Protein AF-A0A930UM99-F1 (afdb_monomer)

Radius of gyration: 32.77 Å; Cα contacts (8 Å, |Δi|>4): 620; chains: 1; bounding box: 92×97×89 Å

pLDDT: mean 74.74, std 27.07, range [24.12, 98.81]

Foldseek 3Di:
DFPPLLFFAEAADALLQQLVQAAFQQAQEEEEDDQALPQDKFAFDPPFLRHVFTDGSHADLVLADPVLLVVLCVVFVQLSVLLVVQCVVPNSSSSSVSSSVLSNVLSVLGHHHQLGKYKYWHAPVCVVSVVSSCCRRQNPLFWDDWAWEFEDDADQDPPDGGDGTTIITMGTRDNPHHPFFPFDWDADPDPVQHPHIDGDDSYHYDYADDPPDPLCRRGGPDGDLVVLLNVDVGRHAQAGEYEYQDCRLPSNVLSCVVRNYRYYYYHNDPSNQVNVQVSVVVVDVPDPGHHYHHDHGHYCVVVVVVVVVVPDDDDDDPPPPPDDDDDDDDDDDDDDPDDDDDDDDPDDDDPPPPPDDDDDDDDDDDDDDDDDDDDDDDDDDDDDDDDDDDDDDDDDDDDDDDDDDDDDDDDDDDDDDDDDDDDDD

Solvent-accessible surface area (backbone atoms only — not comparable to full-atom values): 26195 Å² total; per-residue (Å²): 121,51,70,68,73,87,41,53,36,35,38,41,42,59,46,55,68,34,48,68,12,51,44,80,39,71,28,37,25,39,46,38,58,62,78,62,71,74,67,41,79,47,55,20,37,82,96,35,88,22,44,84,42,67,49,76,21,61,56,43,66,88,60,44,57,67,62,62,40,47,62,38,31,81,75,37,57,60,37,40,52,52,30,51,53,43,15,77,77,63,39,48,36,44,26,14,52,42,41,60,46,49,55,40,51,50,46,50,61,48,26,34,17,84,19,15,31,38,36,42,50,31,48,92,88,44,36,72,60,54,49,54,36,46,36,55,74,56,35,75,56,10,60,75,46,75,26,39,43,31,29,85,60,76,65,82,56,94,88,51,85,53,67,39,60,45,41,33,45,32,34,12,42,41,78,83,38,53,76,45,71,48,77,52,73,37,79,39,88,48,78,95,40,59,93,37,74,35,72,59,67,52,68,37,87,53,74,61,69,59,95,84,44,91,84,66,48,36,45,73,81,62,68,42,51,77,59,36,37,51,54,45,56,22,32,46,56,73,64,36,36,37,38,22,62,42,30,67,66,26,43,59,51,54,27,29,49,78,58,50,22,24,30,41,36,19,27,74,55,71,63,31,60,58,40,37,44,60,52,44,50,73,77,32,93,86,59,90,73,67,50,78,41,68,75,52,43,49,54,62,33,62,60,53,51,50,64,60,64,65,77,59,86,94,80,85,88,88,83,74,92,81,82,77,86,79,90,79,73,94,71,95,75,78,81,75,80,79,76,82,81,76,92,78,89,90,83,75,88,79,79,77,80,84,82,72,85,77,82,78,79,83,79,78,83,75,75,84,80,78,85,78,80,79,83,84,80,82,75,85,84,87,83,91,81,87,90,82,90,89,83,90,88,82,88,86,87,88,84,84,86,86,89,79,89,81,89,88,87,88,87,82,83,84,85,83,88,85,92,85,84,88,82,90,131

Nearest PDB structures (foldseek):
  1nw6-assembly1_A  TM=7.304E-01  e=1.748E-17  Cereibacter sphaeroides
  1nw8-assembly1_A  TM=7.273E-01  e=2.841E-17  Cereibacter sphaeroides
  1eg2-assembly1_A  TM=7.215E-01  e=6.253E-17  Cereibacter sphaeroides
  8urk-assembly1_B  TM=7.702E-01  e=1.080E-16  Burkholderia cenocepacia
  6k0w-assembly2_C  TM=6.911E-01  e=6.690E-15  Helicobacter pylori 26695

Structure (mmCIF, N/CA/C/O backbone):
data_AF-A0A930UM99-F1
#
_entry.id   AF-A0A930UM99-F1
#
loop_
_atom_site.group_PDB
_atom_site.id
_atom_site.type_symbol
_atom_site.label_atom_id
_atom_site.label_alt_id
_atom_site.label_comp_id
_atom_site.label_asym_id
_atom_site.label_entity_id
_atom_site.label_seq_id
_atom_site.pdbx_PDB_ins_code
_atom_site.Cartn_x
_atom_site.Cartn_y
_atom_site.Cartn_z
_atom_site.occupancy
_atom_site.B_iso_or_equiv
_atom_site.auth_seq_id
_atom_site.auth_comp_id
_atom_site.auth_asym_id
_atom_site.auth_atom_id
_atom_site.pdbx_PDB_model_num
ATOM 1 N N . MET A 1 1 ? 0.232 -27.730 5.441 1.00 36.41 1 MET A N 1
ATOM 2 C CA . MET A 1 1 ? -1.090 -27.259 5.911 1.00 36.41 1 MET A CA 1
ATOM 3 C C . MET A 1 1 ? -1.410 -25.965 5.188 1.00 36.41 1 MET A C 1
ATOM 5 O O . MET A 1 1 ? -0.474 -25.256 4.837 1.00 36.41 1 MET A O 1
ATOM 9 N N . SER A 1 2 ? -2.687 -25.647 4.991 1.00 38.94 2 SER A N 1
ATOM 10 C CA . SER A 1 2 ? -3.133 -24.262 4.795 1.00 38.94 2 SER A CA 1
ATOM 11 C C . SER A 1 2 ? -2.628 -23.431 5.987 1.00 38.94 2 SER A C 1
ATOM 13 O O . SER A 1 2 ? -2.729 -23.920 7.116 1.00 38.94 2 SER A O 1
ATOM 15 N N . PRO A 1 3 ? -2.050 -22.234 5.800 1.00 43.88 3 PRO A N 1
ATOM 16 C CA . PRO A 1 3 ? -1.693 -21.390 6.932 1.00 43.88 3 PRO A CA 1
ATOM 17 C C . PRO A 1 3 ? -2.969 -20.920 7.628 1.00 43.88 3 PRO A C 1
ATOM 19 O O . PRO A 1 3 ? -3.912 -20.478 6.969 1.00 43.88 3 PRO A O 1
ATOM 22 N N . ASP A 1 4 ? -3.001 -20.999 8.957 1.00 50.47 4 ASP A N 1
ATOM 23 C CA . ASP A 1 4 ? -4.155 -20.533 9.717 1.00 50.47 4 ASP A CA 1
ATOM 24 C C . ASP A 1 4 ? -4.182 -18.998 9.786 1.00 50.47 4 ASP A C 1
ATOM 26 O O . ASP A 1 4 ? -3.646 -18.368 10.705 1.00 50.47 4 ASP A O 1
ATOM 30 N N . LEU A 1 5 ? -4.854 -18.407 8.796 1.00 58.47 5 LEU A N 1
ATOM 31 C CA . LEU A 1 5 ? -5.144 -16.978 8.703 1.00 58.47 5 LEU A CA 1
ATOM 32 C C . LEU A 1 5 ? -6.085 -16.474 9.817 1.00 58.47 5 LEU A C 1
ATOM 34 O O . LEU A 1 5 ? -6.425 -15.291 9.805 1.00 58.47 5 LEU A O 1
ATOM 38 N N . SER A 1 6 ? -6.521 -17.302 10.779 1.00 50.28 6 SER A N 1
ATOM 39 C CA . SER A 1 6 ? -7.115 -16.814 12.036 1.00 50.28 6 SER A CA 1
ATOM 40 C C . SER A 1 6 ? -6.098 -16.039 12.891 1.00 50.28 6 SER A C 1
ATOM 42 O O . SER A 1 6 ? -6.482 -15.184 13.693 1.00 50.28 6 SER A O 1
ATOM 44 N N . SER A 1 7 ? -4.804 -16.320 12.696 1.00 63.78 7 SER A N 1
ATOM 45 C CA . SER A 1 7 ? -3.696 -15.875 13.540 1.00 63.78 7 SER A CA 1
ATOM 46 C C . SER A 1 7 ? -2.835 -14.767 12.915 1.00 63.78 7 SER A C 1
ATOM 48 O O . SER A 1 7 ? -2.872 -14.505 11.714 1.00 63.78 7 SER A O 1
ATOM 50 N N . ALA A 1 8 ? -2.047 -14.103 13.762 1.00 85.44 8 ALA A N 1
ATOM 51 C CA . ALA A 1 8 ? -1.089 -13.072 13.374 1.00 85.44 8 ALA A CA 1
ATOM 52 C C . ALA A 1 8 ? 0.142 -13.685 12.681 1.00 85.44 8 ALA A C 1
ATOM 54 O O . ALA A 1 8 ? 0.947 -14.360 13.334 1.00 85.44 8 ALA A O 1
ATOM 55 N N . ALA A 1 9 ? 0.304 -13.425 11.382 1.00 91.75 9 ALA A N 1
ATOM 56 C CA . ALA A 1 9 ? 1.316 -14.073 10.548 1.00 91.75 9 ALA A CA 1
ATOM 57 C C . ALA A 1 9 ? 2.213 -13.084 9.782 1.00 91.75 9 ALA A C 1
ATOM 59 O O . ALA A 1 9 ? 1.769 -12.031 9.319 1.00 91.75 9 ALA A O 1
ATOM 60 N N . ILE A 1 10 ? 3.483 -13.458 9.612 1.00 93.88 10 ILE A N 1
ATOM 61 C CA . ILE A 1 10 ? 4.462 -12.785 8.751 1.00 93.88 10 ILE A CA 1
ATOM 62 C C . ILE A 1 10 ? 5.113 -13.814 7.836 1.00 93.88 10 ILE A C 1
ATOM 64 O O . ILE A 1 10 ? 5.649 -14.809 8.318 1.00 93.88 10 ILE A O 1
ATOM 68 N N . TRP A 1 11 ? 5.147 -13.526 6.537 1.00 94.75 11 TRP A N 1
ATOM 69 C CA . TRP A 1 11 ? 5.988 -14.245 5.586 1.00 94.75 11 TRP A CA 1
ATOM 70 C C . TRP A 1 11 ? 7.266 -13.468 5.277 1.00 94.75 11 TRP A C 1
ATOM 72 O O . TRP A 1 11 ? 7.222 -12.263 5.019 1.00 94.75 11 TRP A O 1
ATOM 82 N N . ILE A 1 12 ? 8.391 -14.181 5.245 1.00 94.56 12 ILE A N 1
ATOM 83 C CA . ILE A 1 12 ? 9.689 -13.666 4.808 1.00 94.56 12 ILE A CA 1
ATOM 84 C C . ILE A 1 12 ? 9.974 -14.184 3.395 1.00 94.56 12 ILE A C 1
ATOM 86 O O . ILE A 1 12 ? 10.257 -15.366 3.213 1.00 94.56 12 ILE A O 1
ATOM 90 N N . GLY A 1 13 ? 9.893 -13.312 2.388 1.00 93.81 13 GLY A N 1
ATOM 91 C CA . GLY A 1 13 ? 10.100 -13.680 0.984 1.00 93.81 13 GLY A CA 1
ATOM 92 C C . GLY A 1 13 ? 9.592 -12.635 -0.013 1.00 93.81 13 GLY A C 1
ATOM 93 O O . GLY A 1 13 ? 9.357 -11.480 0.337 1.00 93.81 13 GLY A O 1
ATOM 94 N N . ASP A 1 14 ? 9.428 -13.026 -1.282 1.00 93.00 14 ASP A N 1
ATOM 95 C CA . ASP A 1 14 ? 8.828 -12.147 -2.292 1.00 93.00 14 ASP A CA 1
ATOM 96 C C . ASP A 1 14 ? 7.296 -12.174 -2.242 1.00 93.00 14 ASP A C 1
ATOM 98 O O . ASP A 1 14 ? 6.667 -13.230 -2.364 1.00 93.00 14 ASP A O 1
ATOM 102 N N . CYS A 1 15 ? 6.688 -10.993 -2.123 1.00 95.12 15 CYS A N 1
ATOM 103 C CA . CYS A 1 15 ? 5.249 -10.865 -1.943 1.00 95.12 15 CYS A CA 1
ATOM 104 C C . CYS A 1 15 ? 4.418 -11.371 -3.128 1.00 95.12 15 CYS A C 1
ATOM 106 O O . CYS A 1 15 ? 3.312 -11.843 -2.888 1.00 95.12 15 CYS A O 1
ATOM 108 N N . LEU A 1 16 ? 4.922 -11.380 -4.371 1.00 94.69 16 LEU A N 1
ATOM 109 C CA . LEU A 1 16 ? 4.174 -11.971 -5.486 1.00 94.69 16 LEU A CA 1
ATOM 110 C C . LEU A 1 16 ? 4.037 -13.484 -5.307 1.00 94.69 16 LEU A C 1
ATOM 112 O O . LEU A 1 16 ? 2.936 -14.024 -5.390 1.00 94.69 16 LEU A O 1
ATOM 116 N N . ARG A 1 17 ? 5.156 -14.160 -5.029 1.00 93.75 17 ARG A N 1
ATOM 117 C CA . ARG A 1 17 ? 5.213 -15.624 -4.903 1.00 93.75 17 ARG A CA 1
ATOM 118 C C . ARG A 1 17 ? 4.456 -16.117 -3.668 1.00 93.75 17 ARG A C 1
ATOM 120 O O . ARG A 1 17 ? 3.845 -17.178 -3.713 1.00 93.75 17 ARG A O 1
ATOM 127 N N . ILE A 1 18 ? 4.421 -15.313 -2.606 1.00 95.31 18 ILE A N 1
ATOM 128 C CA . ILE A 1 18 ? 3.603 -15.572 -1.416 1.00 95.31 18 ILE A CA 1
ATOM 129 C C . ILE A 1 18 ? 2.109 -15.329 -1.701 1.00 95.31 18 ILE A C 1
ATOM 131 O O . ILE A 1 18 ? 1.298 -16.210 -1.427 1.00 95.31 18 ILE A O 1
ATOM 135 N N . MET A 1 19 ? 1.719 -14.201 -2.314 1.00 95.81 19 MET A N 1
ATOM 136 C CA . MET A 1 19 ? 0.309 -13.917 -2.648 1.00 95.81 19 MET A CA 1
ATOM 137 C C . MET A 1 19 ? -0.290 -14.912 -3.654 1.00 95.81 19 MET A C 1
ATOM 139 O O . MET A 1 19 ? -1.477 -15.220 -3.565 1.00 95.81 19 MET A O 1
ATOM 143 N N . GLN A 1 20 ? 0.511 -15.474 -4.566 1.00 93.75 20 GLN A N 1
ATOM 144 C CA . GLN A 1 20 ? 0.092 -16.556 -5.474 1.00 93.75 20 GLN A CA 1
ATOM 145 C C . GLN A 1 20 ? -0.426 -17.807 -4.736 1.00 93.75 20 GLN A C 1
ATOM 147 O O . GLN A 1 20 ? -1.232 -18.550 -5.296 1.00 93.75 20 GLN A O 1
ATOM 152 N N . GLY A 1 21 ? -0.012 -18.013 -3.481 1.00 93.06 21 GLY A N 1
ATOM 153 C CA . GLY A 1 21 ? -0.511 -19.081 -2.617 1.00 93.06 21 GLY A CA 1
ATOM 154 C C . GLY A 1 21 ? -1.843 -18.786 -1.916 1.00 93.06 21 GLY A C 1
ATOM 155 O O . GLY A 1 21 ? -2.546 -19.722 -1.548 1.00 93.06 21 GLY A O 1
ATOM 156 N N . PHE A 1 22 ? -2.210 -17.516 -1.715 1.00 93.12 22 PHE A N 1
ATOM 157 C CA . PHE A 1 22 ? -3.471 -17.146 -1.054 1.00 93.12 22 PHE A CA 1
ATOM 158 C C . PHE A 1 22 ? -4.683 -17.525 -1.916 1.00 93.12 22 PHE A C 1
ATOM 160 O O . PHE A 1 22 ? -4.611 -17.504 -3.148 1.00 93.12 22 PHE A O 1
ATOM 167 N N . ASP A 1 23 ? -5.810 -17.818 -1.270 1.00 93.81 23 ASP A N 1
ATOM 168 C CA . ASP A 1 23 ? -7.073 -18.133 -1.939 1.00 93.81 23 ASP A CA 1
ATOM 169 C C . ASP A 1 23 ? -7.758 -16.886 -2.530 1.00 93.81 23 ASP A C 1
ATOM 171 O O . ASP A 1 23 ? -7.451 -15.737 -2.199 1.00 93.81 23 ASP A O 1
ATOM 175 N N . ASP A 1 24 ? -8.677 -17.105 -3.468 1.00 95.19 24 ASP A N 1
ATOM 176 C CA . ASP A 1 24 ? -9.336 -16.023 -4.201 1.00 95.19 24 ASP A CA 1
ATOM 177 C C . ASP A 1 24 ? -10.390 -15.357 -3.309 1.00 95.19 24 ASP A C 1
ATOM 179 O O . ASP A 1 24 ? -11.283 -16.014 -2.781 1.00 95.19 24 ASP A O 1
ATOM 183 N N . GLY A 1 25 ? -10.298 -14.037 -3.141 1.00 96.00 25 GLY A N 1
ATOM 184 C CA . GLY A 1 25 ? -11.182 -13.301 -2.237 1.00 96.00 25 GLY A CA 1
ATOM 185 C C . GLY A 1 25 ? -10.959 -13.548 -0.738 1.00 96.00 25 GLY A C 1
ATOM 186 O O . GLY A 1 25 ? -11.853 -13.235 0.042 1.00 96.00 25 GLY A O 1
ATOM 187 N N . SER A 1 26 ? -9.806 -14.085 -0.318 1.00 95.31 26 SER A N 1
ATOM 188 C CA . SER A 1 26 ? -9.504 -14.386 1.090 1.00 95.31 26 SER A CA 1
ATOM 189 C C . SER A 1 26 ? -9.109 -13.180 1.963 1.00 95.31 26 SER A C 1
ATOM 191 O O . SER A 1 26 ? -8.813 -13.374 3.142 1.00 95.31 26 SER A O 1
ATOM 193 N N . VAL A 1 27 ? -9.013 -11.967 1.405 1.00 97.06 27 VAL A N 1
ATOM 194 C CA . VAL A 1 27 ? -8.532 -10.749 2.092 1.00 97.06 27 VAL A CA 1
ATOM 195 C C . VAL A 1 27 ? -9.597 -9.651 2.067 1.00 97.06 27 VAL A C 1
ATOM 197 O O . VAL A 1 27 ? -10.219 -9.408 1.033 1.00 97.06 27 VAL A O 1
ATOM 200 N N . ASP A 1 28 ? -9.781 -8.951 3.187 1.00 98.25 28 ASP A N 1
ATOM 201 C CA . ASP A 1 28 ? -10.789 -7.897 3.352 1.00 98.25 28 ASP A CA 1
ATOM 202 C C . ASP A 1 28 ? -10.259 -6.504 2.975 1.00 98.25 28 ASP A C 1
ATOM 204 O O . ASP A 1 28 ? -10.918 -5.745 2.256 1.00 98.25 28 ASP A O 1
ATOM 208 N N . LEU A 1 29 ? -9.043 -6.192 3.436 1.00 98.75 29 LEU A N 1
ATOM 209 C CA . LEU A 1 29 ? -8.370 -4.908 3.250 1.00 98.75 29 LEU A CA 1
ATOM 210 C C . LEU A 1 29 ? -6.892 -5.122 2.905 1.00 98.75 29 LEU A C 1
ATOM 212 O O . LEU A 1 29 ? -6.178 -5.831 3.610 1.00 98.75 29 LEU A O 1
ATOM 216 N N . ILE A 1 30 ? -6.411 -4.446 1.863 1.00 98.81 30 ILE A N 1
ATOM 217 C CA . ILE A 1 30 ? -4.987 -4.345 1.533 1.00 98.81 30 ILE A CA 1
ATOM 218 C C . ILE A 1 30 ? -4.546 -2.889 1.694 1.00 98.81 30 ILE A C 1
ATOM 220 O O . ILE A 1 30 ? -5.133 -1.982 1.101 1.00 98.81 30 ILE A O 1
ATOM 224 N N . TYR A 1 31 ? -3.476 -2.658 2.447 1.00 98.69 31 TYR A N 1
ATOM 225 C CA . TYR A 1 31 ? -2.701 -1.418 2.377 1.00 98.69 31 TYR A CA 1
ATOM 226 C C . TYR A 1 31 ? -1.293 -1.766 1.903 1.00 98.69 31 TYR A C 1
ATOM 228 O O . TYR A 1 31 ? -0.746 -2.780 2.323 1.00 98.69 31 TYR A O 1
ATOM 236 N N . LEU A 1 32 ? -0.704 -0.940 1.039 1.00 97.31 32 LEU A N 1
ATOM 237 C CA . LEU A 1 32 ? 0.657 -1.146 0.560 1.00 97.31 32 LEU A CA 1
ATOM 238 C C . LEU A 1 32 ? 1.447 0.162 0.450 1.00 97.31 32 LEU A C 1
ATOM 240 O O . LEU A 1 32 ? 0.959 1.164 -0.072 1.00 97.31 32 LEU A O 1
ATOM 244 N N . ASP A 1 33 ? 2.694 0.104 0.913 1.00 94.94 33 ASP A N 1
ATOM 245 C CA . ASP A 1 33 ? 3.690 1.181 0.897 1.00 94.94 33 ASP A CA 1
ATOM 246 C C . ASP A 1 33 ? 4.962 0.695 0.169 1.00 94.94 33 ASP A C 1
ATOM 248 O O . ASP A 1 33 ? 5.977 0.423 0.812 1.00 94.94 33 ASP A O 1
ATOM 252 N N . PRO A 1 34 ? 4.888 0.469 -1.159 1.00 92.88 34 PRO A N 1
ATOM 253 C CA . PRO A 1 34 ? 5.986 -0.106 -1.935 1.00 92.88 34 PRO A CA 1
ATOM 254 C C . PRO A 1 34 ? 7.195 0.847 -2.033 1.00 92.88 34 PRO A C 1
ATOM 256 O O . PRO A 1 34 ? 7.092 2.030 -1.701 1.00 92.88 34 PRO A O 1
ATOM 259 N N . PRO A 1 35 ? 8.345 0.382 -2.559 1.00 86.75 35 PRO A N 1
ATOM 260 C CA . PRO A 1 35 ? 9.364 1.280 -3.106 1.00 86.75 35 PRO A CA 1
ATOM 261 C C . PRO A 1 35 ? 8.749 2.201 -4.181 1.00 86.75 35 PRO A C 1
ATOM 263 O O . PRO A 1 35 ? 7.761 1.831 -4.808 1.00 86.75 35 PRO A O 1
ATOM 266 N N . PHE A 1 36 ? 9.303 3.396 -4.407 1.00 86.50 36 PHE A N 1
ATOM 267 C CA . PHE A 1 36 ? 8.672 4.439 -5.238 1.00 86.50 36 PHE A CA 1
ATOM 268 C C . PHE A 1 36 ? 9.439 4.773 -6.532 1.00 86.50 36 PHE A C 1
ATOM 270 O O . PHE A 1 36 ? 9.126 5.753 -7.206 1.00 86.50 36 PHE A O 1
ATOM 277 N N . ASN A 1 37 ? 10.478 4.006 -6.863 1.00 83.50 37 ASN A N 1
ATOM 278 C CA . ASN A 1 37 ? 11.504 4.355 -7.845 1.00 83.50 37 ASN A CA 1
ATOM 279 C C . ASN A 1 37 ? 12.083 5.769 -7.624 1.00 83.50 37 ASN A C 1
ATOM 281 O O . ASN A 1 37 ? 12.171 6.615 -8.517 1.00 83.50 37 ASN A O 1
ATOM 285 N N . SER A 1 38 ? 12.480 6.038 -6.379 1.00 81.12 38 SER A N 1
ATOM 286 C CA . SER A 1 38 ? 13.079 7.311 -5.964 1.00 81.12 38 SER A CA 1
ATOM 287 C C . SER A 1 38 ? 14.581 7.438 -6.274 1.00 81.12 38 SER A C 1
ATOM 289 O O . SER A 1 38 ? 15.165 8.495 -6.001 1.00 81.12 38 SER A O 1
ATOM 291 N N . ASN A 1 39 ? 15.187 6.388 -6.847 1.00 83.75 39 ASN A N 1
ATOM 292 C CA . ASN A 1 39 ? 16.616 6.210 -7.122 1.00 83.75 39 ASN A CA 1
ATOM 293 C C . ASN A 1 39 ? 17.488 6.367 -5.859 1.00 83.75 39 ASN A C 1
ATOM 295 O O . ASN A 1 39 ? 18.337 7.260 -5.759 1.00 83.75 39 ASN A O 1
ATOM 299 N N . ARG A 1 40 ? 17.208 5.546 -4.834 1.00 81.56 40 ARG A N 1
ATOM 300 C CA . ARG A 1 40 ? 17.827 5.632 -3.496 1.00 81.56 40 ARG A CA 1
ATOM 301 C C . ARG A 1 40 ? 18.016 4.275 -2.836 1.00 81.56 40 ARG A C 1
ATOM 303 O O . ARG A 1 40 ? 17.217 3.370 -3.010 1.00 81.56 40 ARG A O 1
ATOM 310 N N . ASN A 1 41 ? 19.016 4.183 -1.964 1.00 85.12 41 ASN A N 1
ATOM 311 C CA . ASN A 1 41 ? 19.131 3.095 -0.995 1.00 85.12 41 ASN A CA 1
ATOM 312 C C . ASN A 1 41 ? 18.597 3.549 0.369 1.00 85.12 41 ASN A C 1
ATOM 314 O O . ASN A 1 41 ? 19.053 4.557 0.911 1.00 85.12 41 ASN A O 1
ATOM 318 N N . TYR A 1 42 ? 17.669 2.785 0.938 1.00 84.75 42 TYR A N 1
ATOM 319 C CA . TYR A 1 42 ? 17.069 3.032 2.246 1.00 84.75 42 TYR A CA 1
ATOM 320 C C . TYR A 1 42 ? 17.694 2.106 3.293 1.00 84.75 42 TYR A C 1
ATOM 322 O O . TYR A 1 42 ? 17.826 0.906 3.069 1.00 84.75 42 TYR A O 1
ATOM 330 N N . ARG A 1 43 ? 18.091 2.653 4.451 1.00 87.12 43 ARG A N 1
ATOM 331 C CA . ARG A 1 43 ? 18.667 1.896 5.578 1.00 87.12 43 ARG A CA 1
ATOM 332 C C . ARG A 1 43 ? 18.131 2.412 6.912 1.00 87.12 43 ARG A C 1
ATOM 334 O O . ARG A 1 43 ? 17.962 3.619 7.082 1.00 87.12 43 ARG A O 1
ATOM 341 N N . GLY A 1 44 ? 17.871 1.506 7.849 1.00 82.88 44 GLY A N 1
ATOM 342 C CA . GLY A 1 44 ? 17.496 1.826 9.222 1.00 82.88 44 GLY A CA 1
ATOM 343 C C . GLY A 1 44 ? 18.645 2.461 10.002 1.00 82.88 44 GLY A C 1
ATOM 344 O O . GLY A 1 44 ? 19.823 2.235 9.720 1.00 82.88 44 GLY A O 1
ATOM 345 N N . SER A 1 45 ? 18.295 3.299 10.974 1.00 85.62 45 SER A N 1
ATOM 346 C CA . SER A 1 45 ? 19.275 4.097 11.721 1.00 85.62 45 SER A CA 1
ATOM 347 C C . SER A 1 45 ? 20.160 3.212 12.621 1.00 85.62 45 SER A C 1
ATOM 349 O O . SER A 1 45 ? 19.622 2.364 13.341 1.00 85.62 45 SER A O 1
ATOM 351 N N . PRO A 1 46 ? 21.494 3.400 12.650 1.00 86.00 46 PRO A N 1
ATOM 352 C CA . PRO A 1 46 ? 22.369 2.690 13.585 1.00 86.00 46 PRO A CA 1
ATOM 353 C C . PRO A 1 46 ? 21.932 2.872 15.047 1.00 86.00 46 PRO A C 1
ATOM 355 O O . PRO A 1 46 ? 21.472 3.945 15.431 1.00 86.00 46 PRO A O 1
ATOM 358 N N . GLY A 1 47 ? 22.066 1.820 15.860 1.00 84.56 47 GLY A N 1
ATOM 359 C CA . GLY A 1 47 ? 21.675 1.839 17.278 1.00 84.56 47 GLY A CA 1
ATOM 360 C C . GLY A 1 47 ? 20.162 1.828 17.549 1.00 84.56 47 GLY A C 1
ATOM 361 O O . GLY A 1 47 ? 19.756 1.997 18.695 1.00 84.56 47 GLY A O 1
ATOM 362 N N . THR A 1 48 ? 19.321 1.628 16.528 1.00 86.44 48 THR A N 1
ATOM 363 C CA . THR A 1 48 ? 17.853 1.539 16.667 1.00 86.44 48 THR A CA 1
ATOM 364 C C . THR A 1 48 ? 17.343 0.104 16.468 1.00 86.44 48 THR A C 1
ATOM 366 O O . THR A 1 48 ? 18.077 -0.713 15.910 1.00 86.44 48 THR A O 1
ATOM 369 N N . PRO A 1 49 ? 16.092 -0.223 16.861 1.00 83.62 49 PRO A N 1
ATOM 370 C CA . PRO A 1 49 ? 15.454 -1.503 16.529 1.00 83.62 49 PRO A CA 1
ATOM 371 C C . PRO A 1 49 ? 15.553 -1.912 15.052 1.00 83.62 49 PRO A C 1
ATOM 373 O O . PRO A 1 49 ? 15.617 -3.096 14.757 1.00 83.62 49 PRO A O 1
ATOM 376 N N . ALA A 1 50 ? 15.572 -0.949 14.126 1.00 84.38 50 ALA A N 1
ATOM 377 C CA . ALA A 1 50 ? 15.668 -1.201 12.689 1.00 84.38 50 ALA A CA 1
ATOM 378 C C . ALA A 1 50 ? 17.114 -1.210 12.143 1.00 84.38 50 ALA A C 1
ATOM 380 O O . ALA A 1 50 ? 17.305 -1.142 10.928 1.00 84.38 50 ALA A O 1
ATOM 381 N N . ALA A 1 51 ? 18.146 -1.247 12.992 1.00 84.81 51 ALA A N 1
ATOM 382 C CA . ALA A 1 51 ? 19.531 -1.320 12.531 1.00 84.81 51 ALA A CA 1
ATOM 383 C C . ALA A 1 51 ? 19.758 -2.591 11.685 1.00 84.81 51 ALA A C 1
ATOM 385 O O . ALA A 1 51 ? 19.455 -3.698 12.115 1.00 84.81 51 ALA A O 1
ATOM 386 N N . GLY A 1 52 ? 20.275 -2.422 10.465 1.00 81.69 52 GLY A N 1
ATOM 387 C CA . GLY A 1 52 ? 20.427 -3.508 9.487 1.00 81.69 52 GLY A CA 1
ATOM 388 C C . GLY A 1 52 ? 19.239 -3.682 8.531 1.00 81.69 52 GLY A C 1
ATOM 389 O O . GLY A 1 52 ? 19.435 -4.205 7.437 1.00 81.69 52 GLY A O 1
ATOM 390 N N . ALA A 1 53 ? 18.045 -3.176 8.862 1.00 81.56 53 ALA A N 1
ATOM 391 C CA . ALA A 1 53 ? 16.919 -3.158 7.928 1.00 81.56 53 ALA A CA 1
ATOM 392 C C . ALA A 1 53 ? 17.168 -2.160 6.784 1.00 81.56 53 ALA A C 1
ATOM 394 O O . ALA A 1 53 ? 17.826 -1.132 6.968 1.00 81.56 53 ALA A O 1
ATOM 395 N N . GLY A 1 54 ? 16.623 -2.431 5.599 1.00 79.31 54 GLY A N 1
ATOM 396 C CA . GLY A 1 54 ? 16.776 -1.561 4.437 1.00 79.31 54 GLY A CA 1
ATOM 397 C C . GLY A 1 54 ? 16.351 -2.225 3.132 1.00 79.31 54 GLY A C 1
ATOM 398 O O . GLY A 1 54 ? 16.094 -3.424 3.100 1.00 79.31 54 GLY A O 1
ATOM 399 N N . PHE A 1 55 ? 16.292 -1.432 2.065 1.00 81.12 55 PHE A N 1
ATOM 400 C CA . PHE A 1 55 ? 15.951 -1.874 0.713 1.00 81.12 55 PHE A CA 1
ATOM 401 C C . PHE A 1 55 ? 16.607 -0.970 -0.341 1.00 81.12 55 PHE A C 1
ATOM 403 O O . PHE A 1 55 ? 16.926 0.193 -0.068 1.00 81.12 55 PHE A O 1
ATOM 410 N N . SER A 1 56 ? 16.804 -1.509 -1.546 1.00 83.56 56 SER A N 1
ATOM 411 C CA . SER A 1 56 ? 17.074 -0.697 -2.735 1.00 83.56 56 SER A CA 1
ATOM 412 C C . SER A 1 56 ? 15.750 -0.175 -3.284 1.00 83.56 56 SER A C 1
ATOM 414 O O . SER A 1 56 ? 14.787 -0.928 -3.399 1.00 83.56 56 SER A O 1
ATOM 416 N N . ASP A 1 57 ? 15.718 1.106 -3.624 1.00 84.31 57 ASP A N 1
ATOM 417 C CA . ASP A 1 57 ? 14.697 1.748 -4.450 1.00 84.31 57 ASP A CA 1
ATOM 418 C C . ASP A 1 57 ? 15.376 2.420 -5.656 1.00 84.31 57 ASP A C 1
ATOM 420 O O . ASP A 1 57 ? 15.192 3.603 -5.959 1.00 84.31 57 ASP A O 1
ATOM 424 N N . ILE A 1 58 ? 16.269 1.651 -6.277 1.00 86.75 58 ILE A N 1
ATOM 425 C CA . ILE A 1 58 ? 16.952 1.914 -7.541 1.00 86.75 58 ILE A CA 1
ATOM 426 C C . ILE A 1 58 ? 16.514 0.790 -8.474 1.00 86.75 58 ILE A C 1
ATOM 428 O O . ILE A 1 58 ? 16.607 -0.369 -8.079 1.00 86.75 58 ILE A O 1
ATOM 432 N N . TRP A 1 59 ? 16.050 1.154 -9.668 1.00 89.88 59 TRP A N 1
ATOM 433 C CA . TRP A 1 59 ? 15.495 0.231 -10.658 1.00 89.88 59 TRP A CA 1
ATOM 434 C C . TRP A 1 59 ? 16.234 0.400 -11.986 1.00 89.88 59 TRP A C 1
ATOM 436 O O . TRP A 1 59 ? 16.309 1.524 -12.497 1.00 89.88 59 TRP A O 1
ATOM 446 N N . THR A 1 60 ? 16.768 -0.681 -12.546 1.00 89.50 60 THR A N 1
ATOM 447 C CA . THR A 1 60 ? 17.457 -0.715 -13.848 1.00 89.50 60 THR A CA 1
ATOM 448 C C . THR A 1 60 ? 16.682 -1.570 -14.856 1.00 89.50 60 THR A C 1
ATOM 450 O O . THR A 1 60 ? 15.594 -2.067 -14.565 1.00 89.50 60 THR A O 1
ATOM 453 N N . VAL A 1 61 ? 17.220 -1.739 -16.068 1.00 88.06 61 VAL A N 1
ATOM 454 C CA . VAL A 1 61 ? 16.687 -2.702 -17.049 1.00 88.06 61 VAL A CA 1
ATOM 455 C C . VAL A 1 61 ? 16.852 -4.156 -16.577 1.00 88.06 61 VAL A C 1
ATOM 457 O O . VAL A 1 61 ? 16.072 -5.016 -16.965 1.00 88.06 61 VAL A O 1
ATOM 460 N N . ASP A 1 62 ? 17.810 -4.425 -15.687 1.00 90.00 62 ASP A N 1
ATOM 461 C CA . ASP A 1 62 ? 18.085 -5.758 -15.133 1.00 90.00 62 ASP A CA 1
ATOM 462 C C . ASP A 1 62 ? 16.986 -6.228 -14.155 1.00 90.00 62 ASP A C 1
ATOM 464 O O . ASP A 1 62 ? 16.820 -7.426 -13.941 1.00 90.00 62 ASP A O 1
ATOM 468 N N . ASP A 1 63 ? 16.197 -5.294 -13.605 1.00 89.69 63 ASP A N 1
ATOM 469 C CA . ASP A 1 63 ? 15.006 -5.574 -12.788 1.00 89.69 63 ASP A CA 1
ATOM 470 C C . ASP A 1 63 ? 13.743 -5.884 -13.632 1.00 89.69 63 ASP A C 1
ATOM 472 O O . ASP A 1 63 ? 12.662 -6.100 -13.075 1.00 89.69 63 ASP A O 1
ATOM 476 N N . PHE A 1 64 ? 13.826 -5.867 -14.971 1.00 91.75 64 PHE A N 1
ATOM 477 C CA . PHE A 1 64 ? 12.693 -6.162 -15.856 1.00 91.75 64 PHE A CA 1
ATOM 478 C C . PHE A 1 64 ? 12.519 -7.673 -16.074 1.00 91.75 64 PHE A C 1
ATOM 480 O O . PHE A 1 64 ? 13.150 -8.276 -16.944 1.00 91.75 64 PHE A O 1
ATOM 487 N N . ASP A 1 65 ? 11.600 -8.286 -15.327 1.00 91.25 65 ASP A N 1
ATOM 488 C CA . ASP A 1 65 ? 11.161 -9.657 -15.599 1.00 91.25 65 ASP A CA 1
ATOM 489 C C . ASP A 1 65 ? 10.209 -9.684 -16.815 1.00 91.25 65 ASP A C 1
ATOM 491 O O . ASP A 1 65 ? 9.018 -9.362 -16.738 1.00 91.25 65 ASP A O 1
ATOM 495 N N . ALA A 1 66 ? 10.767 -10.070 -17.965 1.00 90.94 66 ALA A N 1
ATOM 496 C CA . ALA A 1 66 ? 10.059 -10.163 -19.238 1.00 90.94 66 ALA A CA 1
ATOM 497 C C . ALA A 1 66 ? 8.992 -11.275 -19.279 1.00 90.94 66 ALA A C 1
ATOM 499 O O . ALA A 1 66 ? 8.095 -11.221 -20.125 1.00 90.94 66 ALA A O 1
ATOM 500 N N . ASP A 1 67 ? 9.065 -12.269 -18.389 1.00 91.12 67 ASP A N 1
ATOM 501 C CA . ASP A 1 67 ? 8.108 -13.372 -18.318 1.00 91.12 67 ASP A CA 1
ATOM 502 C C . ASP A 1 67 ? 6.956 -13.039 -17.353 1.00 91.12 67 ASP A C 1
ATOM 504 O O . ASP A 1 67 ? 5.801 -13.300 -17.695 1.00 91.12 67 ASP A O 1
ATOM 508 N N . GLU A 1 68 ? 7.214 -12.356 -16.224 1.00 89.56 68 GLU A N 1
ATOM 509 C CA . GLU A 1 68 ? 6.166 -11.702 -15.415 1.00 89.56 68 GLU A CA 1
ATOM 510 C C . GLU A 1 68 ? 5.415 -10.646 -16.253 1.00 89.56 68 GLU A C 1
ATOM 512 O O . GLU A 1 68 ? 4.182 -10.604 -16.207 1.00 89.56 68 GLU A O 1
ATOM 517 N N . HIS A 1 69 ? 6.109 -9.849 -17.083 1.00 91.00 69 HIS A N 1
ATOM 518 C CA . HIS A 1 69 ? 5.448 -8.900 -17.991 1.00 91.00 69 HIS A CA 1
ATOM 519 C C . HIS A 1 69 ? 4.603 -9.611 -19.061 1.00 91.00 69 HIS A C 1
ATOM 521 O O . HIS A 1 69 ? 3.450 -9.231 -19.274 1.00 91.00 69 HIS A O 1
ATOM 527 N N . ARG A 1 70 ? 5.118 -10.651 -19.736 1.00 92.31 70 ARG A N 1
ATOM 528 C CA . ARG A 1 70 ? 4.348 -11.374 -20.768 1.00 92.31 70 ARG A CA 1
ATOM 529 C C . ARG A 1 70 ? 3.113 -12.054 -20.175 1.00 92.31 70 ARG A C 1
ATOM 531 O O . ARG A 1 70 ? 2.014 -11.873 -20.690 1.00 92.31 70 ARG A O 1
ATOM 538 N N . ALA A 1 71 ? 3.270 -12.721 -19.031 1.00 91.75 71 ALA A N 1
ATOM 539 C CA . ALA A 1 71 ? 2.161 -13.337 -18.309 1.00 91.75 71 ALA A CA 1
ATOM 540 C C . ALA A 1 71 ? 1.121 -12.315 -17.808 1.00 91.75 71 ALA A C 1
ATOM 542 O O . ALA A 1 71 ? -0.042 -12.676 -17.626 1.00 91.75 71 ALA A O 1
ATOM 543 N N . LEU A 1 72 ? 1.504 -11.050 -17.590 1.00 91.94 72 LEU A N 1
ATOM 544 C CA . LEU A 1 72 ? 0.562 -9.953 -17.363 1.00 91.94 72 LEU A CA 1
ATOM 545 C C . LEU A 1 72 ? -0.128 -9.519 -18.664 1.00 91.94 72 LEU A C 1
ATOM 547 O O . LEU A 1 72 ? -1.343 -9.339 -18.651 1.00 91.94 72 LEU A O 1
ATOM 551 N N . ALA A 1 73 ? 0.600 -9.367 -19.773 1.00 92.38 73 ALA A N 1
ATOM 552 C CA . ALA A 1 73 ? 0.041 -8.962 -21.066 1.00 92.38 73 ALA A CA 1
ATOM 553 C C . ALA A 1 73 ? -1.036 -9.943 -21.568 1.00 92.38 73 ALA A C 1
ATOM 555 O O . ALA A 1 73 ? -2.112 -9.504 -21.979 1.00 92.38 73 ALA A O 1
ATOM 556 N N . ASP A 1 74 ? -0.795 -11.251 -21.426 1.00 93.50 74 ASP A N 1
ATOM 557 C CA . ASP A 1 74 ? -1.743 -12.325 -21.767 1.00 93.50 74 ASP A CA 1
ATOM 558 C C . ASP A 1 74 ? -3.048 -12.262 -20.944 1.00 93.50 74 ASP A C 1
ATOM 560 O O . ASP A 1 74 ? -4.105 -12.700 -21.398 1.00 93.50 74 ASP A O 1
ATOM 564 N N . ARG A 1 75 ? -2.990 -11.710 -19.722 1.00 90.75 75 ARG A N 1
ATOM 565 C CA . ARG A 1 75 ? -4.136 -11.562 -18.800 1.00 90.75 75 ARG A CA 1
ATOM 566 C C . ARG A 1 75 ? -4.819 -10.197 -18.913 1.00 90.75 75 ARG A C 1
ATOM 568 O O . ARG A 1 75 ? -6.024 -10.089 -18.694 1.00 90.75 75 ARG A O 1
ATOM 575 N N . ASN A 1 76 ? -4.050 -9.144 -19.186 1.00 94.12 76 ASN A N 1
ATOM 576 C CA . ASN A 1 76 ? -4.497 -7.757 -19.233 1.00 94.12 76 ASN A CA 1
ATOM 577 C C . ASN A 1 76 ? -3.583 -6.907 -20.139 1.00 94.12 76 ASN A C 1
ATOM 579 O O . ASN A 1 76 ? -2.694 -6.177 -19.691 1.00 94.12 76 ASN A O 1
ATOM 583 N N . ALA A 1 77 ? -3.859 -6.950 -21.443 1.00 94.88 77 ALA A N 1
ATOM 584 C CA . ALA A 1 77 ? -3.131 -6.182 -22.452 1.00 94.88 77 ALA A CA 1
ATOM 585 C C . ALA A 1 77 ? -3.264 -4.647 -22.311 1.00 94.88 77 ALA A C 1
ATOM 587 O O . ALA A 1 77 ? -2.533 -3.915 -22.975 1.00 94.88 77 ALA A O 1
ATOM 588 N N . LEU A 1 78 ? -4.178 -4.129 -21.475 1.00 95.44 78 LEU A N 1
ATOM 589 C CA . LEU A 1 78 ? -4.250 -2.693 -21.174 1.00 95.44 78 LEU A CA 1
ATOM 590 C C . LEU A 1 78 ? -3.179 -2.285 -20.154 1.00 95.44 78 LEU A C 1
ATOM 592 O O . LEU A 1 78 ? -2.511 -1.275 -20.359 1.00 95.44 78 LEU A O 1
ATOM 596 N N . ALA A 1 79 ? -2.961 -3.083 -19.105 1.00 96.06 79 ALA A N 1
ATOM 597 C CA . ALA A 1 79 ? -1.912 -2.823 -18.121 1.00 96.06 79 ALA A CA 1
ATOM 598 C C . ALA A 1 79 ? -0.506 -2.883 -18.745 1.00 96.06 79 ALA A C 1
ATOM 600 O O . ALA A 1 79 ? 0.291 -1.977 -18.512 1.00 96.06 79 ALA A O 1
ATOM 601 N N . SER A 1 80 ? -0.235 -3.880 -19.600 1.00 96.00 80 SER A N 1
ATOM 602 C CA . SER A 1 80 ? 1.012 -3.969 -20.386 1.00 96.00 80 SER A CA 1
ATOM 603 C C . SER A 1 80 ? 1.246 -2.705 -21.232 1.00 96.00 80 SER A C 1
ATOM 605 O O . SER A 1 80 ? 2.270 -2.046 -21.066 1.00 96.00 80 SER A O 1
ATOM 607 N N . LYS A 1 81 ? 0.250 -2.247 -22.006 1.00 97.00 81 LYS A N 1
ATOM 608 C CA . LYS A 1 81 ? 0.354 -0.997 -22.791 1.00 97.00 81 LYS A CA 1
ATOM 609 C C . LYS A 1 81 ? 0.639 0.250 -21.946 1.00 97.00 81 LYS A C 1
ATOM 611 O O . LYS A 1 81 ? 1.353 1.137 -22.405 1.00 97.00 81 LYS A O 1
ATOM 616 N N . VAL A 1 82 ? 0.093 0.341 -20.728 1.00 97.38 82 VAL A N 1
ATOM 617 C CA . VAL A 1 82 ? 0.390 1.455 -19.805 1.00 97.38 82 VAL A CA 1
ATOM 618 C C . VAL A 1 82 ? 1.840 1.395 -19.316 1.00 97.38 82 VAL A C 1
ATOM 620 O O . VAL A 1 82 ? 2.490 2.436 -19.238 1.00 97.38 82 VAL A O 1
ATOM 623 N N . ILE A 1 83 ? 2.356 0.201 -19.015 1.00 97.06 83 ILE A N 1
ATOM 624 C CA . ILE A 1 83 ? 3.752 -0.018 -18.610 1.00 97.06 83 ILE A CA 1
ATOM 625 C C . ILE A 1 83 ? 4.713 0.350 -19.744 1.00 97.06 83 ILE A C 1
ATOM 627 O O . ILE A 1 83 ? 5.693 1.056 -19.505 1.00 97.06 83 ILE A O 1
ATOM 631 N N . ASP A 1 84 ? 4.424 -0.083 -20.972 1.00 96.38 84 ASP A N 1
ATOM 632 C CA . ASP A 1 84 ? 5.290 0.163 -22.124 1.00 96.38 84 ASP A CA 1
ATOM 633 C C . ASP A 1 84 ? 5.370 1.648 -22.465 1.00 96.38 84 ASP A C 1
ATOM 635 O O . ASP A 1 84 ? 6.475 2.185 -22.535 1.00 96.38 84 ASP A O 1
ATOM 639 N N . LEU A 1 85 ? 4.219 2.324 -22.548 1.00 97.19 85 LEU A N 1
ATOM 640 C CA . LEU A 1 85 ? 4.124 3.769 -22.762 1.00 97.19 85 LEU A CA 1
ATOM 641 C C . LEU A 1 85 ? 4.816 4.566 -21.644 1.00 97.19 85 LEU A C 1
ATOM 643 O O . LEU A 1 85 ? 5.496 5.557 -21.906 1.00 97.19 85 LEU A O 1
ATOM 647 N N . ALA A 1 86 ? 4.664 4.144 -20.386 1.00 96.25 86 ALA A N 1
ATOM 648 C CA . ALA A 1 86 ? 5.364 4.767 -1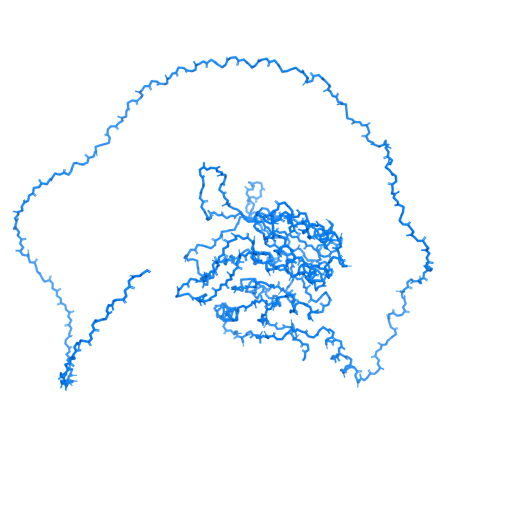9.268 1.00 96.25 86 ALA A CA 1
ATOM 649 C C . ALA A 1 86 ? 6.886 4.568 -19.365 1.00 96.25 86 ALA A C 1
ATOM 651 O O . ALA A 1 86 ? 7.635 5.492 -19.050 1.00 96.25 86 ALA A O 1
ATOM 652 N N . GLY A 1 87 ? 7.335 3.402 -19.838 1.00 96.06 87 GLY A N 1
ATOM 653 C CA . GLY A 1 87 ? 8.727 3.119 -20.180 1.00 96.06 87 GLY A CA 1
ATOM 654 C C . GLY A 1 87 ? 9.263 4.045 -21.269 1.00 96.06 87 GLY A C 1
ATOM 655 O O . GLY A 1 87 ? 10.299 4.671 -21.070 1.00 96.06 87 GLY A O 1
ATOM 656 N N . ASP A 1 88 ? 8.529 4.225 -22.366 1.00 96.62 88 ASP A N 1
ATOM 657 C CA . ASP A 1 88 ? 8.944 5.099 -23.474 1.00 96.62 88 ASP A CA 1
ATOM 658 C C . ASP A 1 88 ? 9.028 6.582 -23.057 1.00 96.62 88 ASP A C 1
ATOM 660 O O . ASP A 1 88 ? 9.877 7.327 -23.544 1.00 96.62 88 ASP A O 1
ATOM 664 N N . ILE A 1 89 ? 8.187 7.018 -22.109 1.00 95.88 89 ILE A N 1
ATOM 665 C CA . ILE A 1 89 ? 8.176 8.396 -21.581 1.00 95.88 89 ILE A CA 1
ATOM 666 C C . ILE A 1 89 ? 9.234 8.620 -20.479 1.00 95.88 89 ILE A C 1
ATOM 668 O O . ILE A 1 89 ? 9.694 9.749 -20.285 1.00 95.88 89 ILE A O 1
ATOM 672 N N . ARG A 1 90 ? 9.594 7.590 -19.696 1.00 94.81 90 ARG A N 1
ATOM 673 C CA . ARG A 1 90 ? 10.380 7.736 -18.448 1.00 94.81 90 ARG A CA 1
ATOM 674 C C . ARG A 1 90 ? 11.673 6.914 -18.379 1.00 94.81 90 ARG A C 1
ATOM 676 O O . ARG A 1 90 ? 12.411 7.082 -17.407 1.00 94.81 90 ARG A O 1
ATOM 683 N N . GLY A 1 91 ? 11.961 6.087 -19.379 1.00 95.06 91 GLY A N 1
ATOM 684 C CA . GLY A 1 91 ? 13.093 5.159 -19.429 1.00 95.06 91 GLY A CA 1
ATOM 685 C C . GLY A 1 91 ? 12.833 3.828 -18.713 1.00 95.06 91 GLY A C 1
ATOM 686 O O . GLY A 1 91 ? 11.904 3.699 -17.910 1.00 95.06 91 GLY A O 1
ATOM 687 N N . ASP A 1 92 ? 13.696 2.842 -18.973 1.00 93.44 92 ASP A N 1
ATOM 688 C CA . ASP A 1 92 ? 13.511 1.439 -18.559 1.00 93.44 92 ASP A CA 1
ATOM 689 C C . ASP A 1 92 ? 13.329 1.259 -17.050 1.00 93.44 92 ASP A C 1
ATOM 691 O O . ASP A 1 92 ? 12.524 0.444 -16.619 1.00 93.44 92 ASP A O 1
ATOM 695 N N . SER A 1 93 ? 13.970 2.105 -16.241 1.00 94.00 93 SER A N 1
ATOM 696 C CA . SER A 1 93 ? 13.774 2.173 -14.786 1.00 94.00 93 SER A CA 1
ATOM 697 C C . SER A 1 93 ? 12.290 2.237 -14.378 1.00 94.00 93 SER A C 1
ATOM 699 O O . SER A 1 93 ? 11.867 1.589 -13.420 1.00 94.00 93 SER A O 1
ATOM 701 N N . MET A 1 94 ? 11.467 2.989 -15.121 1.00 94.94 94 MET A N 1
ATOM 702 C CA . MET A 1 94 ? 10.020 3.055 -14.896 1.00 94.94 94 MET A CA 1
ATOM 703 C C . MET A 1 94 ? 9.296 1.816 -15.444 1.00 94.94 94 MET A C 1
ATOM 705 O O . MET A 1 94 ? 8.363 1.337 -14.805 1.00 94.94 94 MET A O 1
ATOM 709 N N . ARG A 1 95 ? 9.739 1.261 -16.581 1.00 95.50 95 ARG A N 1
ATOM 710 C CA . ARG A 1 95 ? 9.188 0.026 -17.169 1.00 95.50 95 ARG A CA 1
ATOM 711 C C . ARG A 1 95 ? 9.357 -1.171 -16.223 1.00 95.50 95 ARG A C 1
ATOM 713 O O . ARG A 1 95 ? 8.386 -1.892 -15.987 1.00 95.50 95 ARG A O 1
ATOM 720 N N . SER A 1 96 ? 10.537 -1.343 -15.625 1.00 94.44 96 SER A N 1
ATOM 721 C CA . SER A 1 96 ? 10.829 -2.385 -14.629 1.00 94.44 96 SER A CA 1
ATOM 722 C C . SER A 1 96 ? 9.972 -2.220 -13.376 1.00 94.44 96 SER A C 1
ATOM 724 O O . SER A 1 96 ? 9.238 -3.136 -13.003 1.00 94.44 96 SER A O 1
ATOM 726 N N . TYR A 1 97 ? 9.974 -1.019 -12.783 1.00 95.81 97 TYR A N 1
ATOM 727 C CA . TYR A 1 97 ? 9.175 -0.708 -11.594 1.00 95.81 97 TYR A CA 1
ATOM 728 C C . TYR A 1 97 ? 7.673 -0.968 -11.803 1.00 95.81 97 TYR A C 1
ATOM 730 O O . TYR A 1 97 ? 7.022 -1.609 -10.975 1.00 95.81 97 TYR A O 1
ATOM 738 N N . LEU A 1 98 ? 7.107 -0.509 -12.923 1.00 96.44 98 LEU A N 1
ATOM 739 C CA . LEU A 1 98 ? 5.683 -0.685 -13.200 1.00 96.44 98 LEU A CA 1
ATOM 740 C C . LEU A 1 98 ? 5.326 -2.130 -13.576 1.00 96.44 98 LEU A C 1
ATOM 742 O O . LEU A 1 98 ? 4.231 -2.566 -13.228 1.00 96.44 98 LEU A O 1
ATOM 746 N N . SER A 1 99 ? 6.235 -2.894 -14.194 1.00 95.50 99 SER A N 1
ATOM 747 C CA . SER A 1 99 ? 6.050 -4.341 -14.419 1.00 95.50 99 SER A CA 1
ATOM 748 C C . SER A 1 99 ? 5.997 -5.102 -13.092 1.00 95.50 99 SER A C 1
ATOM 750 O O . SER A 1 99 ? 5.025 -5.812 -12.823 1.00 95.50 99 SER A O 1
ATOM 752 N N . PHE A 1 100 ? 6.985 -4.867 -12.218 1.00 95.19 100 PHE A N 1
ATOM 753 C CA . PHE A 1 100 ? 7.038 -5.412 -10.860 1.00 95.19 100 PHE A CA 1
ATOM 754 C C . PHE A 1 100 ? 5.749 -5.111 -10.083 1.00 95.19 100 PHE A C 1
ATOM 756 O O . PHE A 1 100 ? 5.156 -6.017 -9.486 1.00 95.19 100 PHE A O 1
ATOM 763 N N . MET A 1 101 ? 5.296 -3.852 -10.119 1.00 97.31 101 MET A N 1
ATOM 764 C CA . MET A 1 101 ? 4.086 -3.414 -9.427 1.00 97.31 101 MET A CA 1
ATOM 765 C C . MET A 1 101 ? 2.815 -4.011 -10.027 1.00 97.31 101 MET A C 1
ATOM 767 O O . MET A 1 101 ? 1.967 -4.478 -9.273 1.00 97.31 101 MET A O 1
ATOM 771 N N . ALA A 1 102 ? 2.656 -4.040 -11.350 1.00 96.94 102 ALA A N 1
ATOM 772 C CA . ALA A 1 102 ? 1.424 -4.508 -11.978 1.00 96.94 102 ALA A CA 1
ATOM 773 C C . ALA A 1 102 ? 1.181 -6.012 -11.779 1.00 96.94 102 ALA A C 1
ATOM 775 O O . ALA A 1 102 ? 0.050 -6.403 -11.489 1.00 96.94 102 ALA A O 1
ATOM 776 N N . ALA A 1 103 ? 2.229 -6.845 -11.831 1.00 95.31 103 ALA A N 1
ATOM 777 C CA . ALA A 1 103 ? 2.124 -8.265 -11.484 1.00 95.31 103 ALA A CA 1
ATOM 778 C C . ALA A 1 103 ? 1.624 -8.460 -10.037 1.00 95.31 103 ALA A C 1
ATOM 780 O O . ALA A 1 103 ? 0.765 -9.300 -9.765 1.00 95.31 103 ALA A O 1
ATOM 781 N N . ARG A 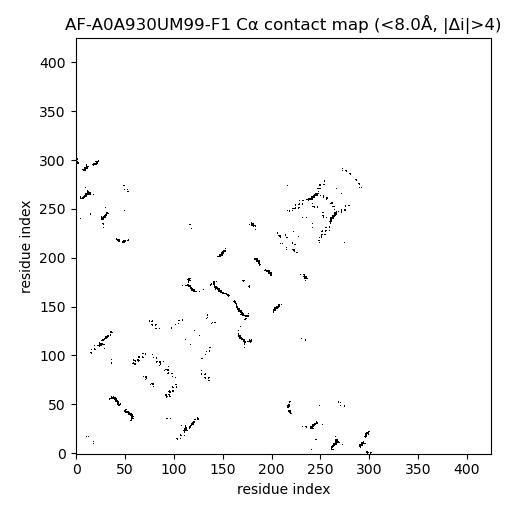1 104 ? 2.110 -7.629 -9.106 1.00 97.38 104 ARG A N 1
ATOM 782 C CA . ARG A 1 104 ? 1.747 -7.669 -7.679 1.00 97.38 104 ARG A CA 1
ATOM 783 C C . ARG A 1 104 ? 0.339 -7.119 -7.432 1.00 97.38 104 ARG A C 1
ATOM 785 O O . ARG A 1 104 ? -0.426 -7.742 -6.701 1.00 97.38 104 ARG A O 1
ATOM 792 N N . LEU A 1 105 ? -0.049 -6.035 -8.104 1.00 98.12 105 LEU A N 1
ATOM 793 C CA . LEU A 1 105 ? -1.408 -5.481 -8.077 1.00 98.12 105 LEU A CA 1
ATOM 794 C C . LEU A 1 105 ? -2.451 -6.431 -8.697 1.00 98.12 105 LEU A C 1
ATOM 796 O O . LEU A 1 105 ? -3.597 -6.437 -8.250 1.00 98.12 105 LEU A O 1
ATOM 800 N N . TRP A 1 106 ? -2.073 -7.262 -9.674 1.00 96.56 106 TRP A N 1
ATOM 801 C CA . TRP A 1 106 ? -2.946 -8.301 -10.231 1.00 96.56 106 TRP A CA 1
ATOM 802 C C . TRP A 1 106 ? -3.272 -9.400 -9.212 1.00 96.56 106 TRP A C 1
ATOM 804 O O . TRP A 1 106 ? -4.440 -9.741 -9.021 1.00 96.56 106 TRP A O 1
ATOM 814 N N . GLU A 1 107 ? -2.268 -9.926 -8.507 1.00 96.94 107 GLU A N 1
ATOM 815 C CA . GLU A 1 107 ? -2.512 -10.925 -7.460 1.00 96.94 107 GLU A CA 1
ATOM 816 C C . GLU A 1 107 ? -3.247 -10.308 -6.253 1.00 96.94 107 GLU A C 1
ATOM 818 O O . GLU A 1 107 ? -4.154 -10.942 -5.716 1.00 96.94 107 GLU A O 1
ATOM 823 N N . MET A 1 108 ? -2.983 -9.040 -5.902 1.00 98.31 108 MET A N 1
ATOM 824 C CA . MET A 1 108 ? -3.795 -8.293 -4.925 1.00 98.31 108 MET A CA 1
ATOM 825 C C . MET A 1 108 ? -5.260 -8.162 -5.362 1.00 98.31 108 MET A C 1
ATOM 827 O O . MET A 1 108 ? -6.162 -8.381 -4.554 1.00 98.31 108 MET A O 1
ATOM 831 N N . HIS A 1 109 ? -5.521 -7.863 -6.640 1.00 97.94 109 HIS A N 1
ATOM 832 C CA . HIS A 1 109 ? -6.880 -7.859 -7.179 1.00 97.94 109 HIS A CA 1
ATOM 833 C C . HIS A 1 109 ? -7.545 -9.237 -7.056 1.00 97.94 109 HIS A C 1
ATOM 835 O O . HIS A 1 109 ? -8.728 -9.302 -6.727 1.00 97.94 109 HIS A O 1
ATOM 841 N N . ARG A 1 110 ? -6.821 -10.346 -7.259 1.00 97.12 110 ARG A N 1
ATOM 842 C CA . ARG A 1 110 ? -7.370 -11.704 -7.097 1.00 97.12 110 ARG A CA 1
ATOM 843 C C . ARG A 1 110 ? -7.759 -12.008 -5.644 1.00 97.12 110 ARG A C 1
ATOM 845 O O . ARG A 1 110 ? -8.907 -12.385 -5.405 1.00 97.12 110 ARG A O 1
ATOM 852 N N . ILE A 1 111 ? -6.841 -11.821 -4.694 1.00 97.69 111 ILE A N 1
ATOM 853 C CA . ILE A 1 111 ? -7.012 -12.229 -3.283 1.00 97.69 111 ILE A CA 1
ATOM 854 C C . ILE A 1 111 ? -7.961 -11.321 -2.488 1.00 97.69 111 ILE A C 1
ATOM 856 O O . ILE A 1 111 ? -8.530 -11.755 -1.493 1.00 97.69 111 ILE A O 1
ATOM 860 N N . LEU A 1 112 ? -8.178 -10.076 -2.917 1.00 98.12 112 LEU A N 1
ATOM 861 C CA . LEU A 1 112 ? -9.135 -9.168 -2.279 1.00 98.12 112 LEU A CA 1
ATOM 862 C C . LEU A 1 112 ? -10.584 -9.640 -2.516 1.00 98.12 112 LEU A C 1
ATOM 864 O O . LEU A 1 112 ? -10.934 -10.033 -3.634 1.00 98.12 112 LEU A O 1
ATOM 868 N N . ARG A 1 113 ? -11.449 -9.619 -1.495 1.00 97.00 113 ARG A N 1
ATOM 869 C CA . ARG A 1 113 ? -12.863 -10.025 -1.622 1.00 97.00 113 ARG A CA 1
ATOM 870 C C . ARG A 1 113 ? -13.686 -9.052 -2.466 1.00 97.00 113 ARG A C 1
ATOM 872 O O . ARG A 1 113 ? -13.286 -7.912 -2.690 1.00 97.00 113 ARG A O 1
ATOM 879 N N . ALA A 1 114 ? -14.871 -9.473 -2.909 1.00 97.62 114 ALA A N 1
ATOM 880 C CA . ALA A 1 114 ? -15.834 -8.560 -3.529 1.00 97.62 114 ALA A CA 1
ATOM 881 C C . ALA A 1 114 ? -16.200 -7.421 -2.554 1.00 97.62 114 ALA A C 1
ATOM 883 O O . ALA A 1 114 ? -16.507 -7.667 -1.386 1.00 97.62 114 ALA A O 1
ATOM 884 N N . GLY A 1 115 ? -16.103 -6.171 -3.017 1.00 97.88 115 GLY A N 1
ATOM 885 C CA . GLY A 1 115 ? -16.241 -4.977 -2.177 1.00 97.88 115 GLY A CA 1
ATOM 886 C C . GLY A 1 115 ? -15.131 -4.784 -1.132 1.00 97.88 115 GLY A C 1
ATOM 887 O O . GLY A 1 115 ? -15.248 -3.878 -0.311 1.00 97.88 115 GLY A O 1
ATOM 888 N N . GLY A 1 116 ? -14.079 -5.610 -1.132 1.00 98.50 116 GLY A N 1
ATOM 889 C CA . GLY A 1 116 ? -12.882 -5.403 -0.315 1.00 98.50 116 GLY A CA 1
ATOM 890 C C . GLY A 1 116 ? -12.074 -4.201 -0.808 1.00 98.50 116 GLY A C 1
ATOM 891 O O . GLY A 1 116 ? -12.164 -3.822 -1.980 1.00 98.50 116 GLY A O 1
ATOM 892 N N . SER A 1 117 ? -11.291 -3.603 0.085 1.00 98.81 117 SER A N 1
ATOM 893 C CA . SER A 1 117 ? -10.640 -2.302 -0.128 1.00 98.81 117 SER A CA 1
ATOM 894 C C . SER A 1 117 ? -9.129 -2.412 -0.362 1.00 98.81 117 SER A C 1
ATOM 896 O O . SER A 1 117 ? -8.452 -3.217 0.271 1.00 98.81 117 SER A O 1
ATOM 898 N N . LEU A 1 118 ? -8.579 -1.562 -1.234 1.00 98.81 118 LEU A N 1
ATOM 899 C CA . LEU A 1 118 ? -7.141 -1.428 -1.489 1.00 98.81 118 LEU A CA 1
ATOM 900 C C . LEU A 1 118 ? -6.695 0.034 -1.357 1.00 98.81 118 LEU A C 1
ATOM 902 O O . LEU A 1 118 ? -7.300 0.926 -1.951 1.00 98.81 118 LEU A O 1
ATOM 906 N N . TYR A 1 119 ? -5.607 0.261 -0.620 1.00 98.81 119 TYR A N 1
ATOM 907 C CA . TYR A 1 119 ? -4.957 1.562 -0.444 1.00 98.81 119 TYR A CA 1
ATOM 908 C C . TYR A 1 119 ? -3.491 1.487 -0.874 1.00 98.81 119 TYR A C 1
ATOM 910 O O . TYR A 1 119 ? -2.649 0.980 -0.132 1.00 98.81 119 TYR A O 1
ATOM 918 N N . LEU A 1 120 ? -3.182 2.015 -2.058 1.00 98.56 120 LEU A N 1
ATOM 919 C CA . LEU A 1 120 ? -1.811 2.117 -2.560 1.00 98.56 120 LEU A CA 1
ATOM 920 C C . LEU A 1 120 ? -1.216 3.483 -2.206 1.00 98.56 120 LEU A C 1
ATOM 922 O O . LEU A 1 120 ? -1.690 4.507 -2.698 1.00 98.56 120 LEU A O 1
ATOM 926 N N . HIS A 1 121 ? -0.169 3.498 -1.381 1.00 97.31 121 HIS A N 1
ATOM 927 C CA . HIS A 1 121 ? 0.655 4.684 -1.152 1.00 97.31 121 HIS A CA 1
ATOM 928 C C . HIS A 1 121 ? 1.534 4.964 -2.380 1.00 97.31 121 HIS A C 1
ATOM 930 O O . HIS A 1 121 ? 2.137 4.049 -2.938 1.00 97.31 121 HIS A O 1
ATOM 936 N N . CYS A 1 122 ? 1.631 6.229 -2.783 1.00 92.62 122 CYS A N 1
ATOM 937 C CA . CYS A 1 122 ? 2.375 6.674 -3.956 1.00 92.62 122 CYS A CA 1
ATOM 938 C C . CYS A 1 122 ? 3.192 7.938 -3.667 1.00 92.62 122 CYS A C 1
ATOM 940 O O . CYS A 1 122 ? 2.710 8.884 -3.036 1.00 92.62 122 CYS A O 1
ATOM 942 N N . ASP A 1 123 ? 4.378 8.017 -4.269 1.00 84.81 123 ASP A N 1
ATOM 943 C CA . ASP A 1 123 ? 5.036 9.297 -4.522 1.00 84.81 123 ASP A CA 1
ATOM 944 C C . ASP A 1 123 ? 4.431 10.004 -5.768 1.00 84.81 123 ASP A C 1
ATOM 946 O O . ASP A 1 123 ? 3.811 9.359 -6.623 1.00 84.81 123 ASP A O 1
ATOM 950 N N . PRO A 1 124 ? 4.641 11.326 -5.933 1.00 81.81 124 PRO A N 1
ATOM 951 C CA . PRO A 1 124 ? 4.196 12.065 -7.121 1.00 81.81 124 PRO A CA 1
ATOM 952 C C . PRO A 1 124 ? 4.915 11.702 -8.438 1.00 81.81 124 PRO A C 1
ATOM 954 O O . PRO A 1 124 ? 4.508 12.159 -9.507 1.00 81.81 124 PRO A O 1
ATOM 957 N N . GLY A 1 125 ? 6.026 10.964 -8.384 1.00 86.12 125 GLY A N 1
ATOM 958 C CA . GLY A 1 125 ? 6.832 10.536 -9.525 1.00 86.12 125 GLY A CA 1
ATOM 959 C C . GLY A 1 125 ? 6.245 9.354 -10.298 1.00 86.12 125 GLY A C 1
ATOM 960 O O . GLY A 1 125 ? 6.451 9.299 -11.518 1.00 86.12 125 GLY A O 1
ATOM 961 N N . ALA A 1 126 ? 5.506 8.464 -9.625 1.00 91.31 126 ALA A N 1
ATOM 962 C CA . ALA A 1 126 ? 4.880 7.281 -10.226 1.00 91.31 126 ALA A CA 1
ATOM 963 C C . ALA A 1 126 ? 3.345 7.172 -10.064 1.00 91.31 126 ALA A C 1
ATOM 965 O O . ALA A 1 126 ? 2.731 6.412 -10.818 1.00 91.31 126 ALA A O 1
ATOM 966 N N . SER A 1 127 ? 2.713 7.931 -9.152 1.00 94.25 127 SER A N 1
ATOM 967 C CA . SER A 1 127 ? 1.267 7.849 -8.832 1.00 94.25 127 SER A CA 1
ATOM 968 C C . SER A 1 127 ? 0.345 7.728 -10.053 1.00 94.25 127 SER A C 1
ATOM 970 O O . SER A 1 127 ? -0.494 6.834 -10.112 1.00 94.25 127 SER A O 1
ATOM 972 N N . HIS A 1 128 ? 0.532 8.593 -11.049 1.00 95.06 128 HIS A N 1
ATOM 973 C CA . HIS A 1 128 ? -0.299 8.685 -12.250 1.00 95.06 128 HIS A CA 1
ATOM 974 C C . HIS A 1 128 ? -0.260 7.414 -13.121 1.00 95.06 128 HIS A C 1
ATOM 976 O O . HIS A 1 128 ? -1.283 7.007 -13.666 1.00 95.06 128 HIS A O 1
ATOM 982 N N . TYR A 1 129 ? 0.894 6.746 -13.223 1.00 96.69 129 TYR A N 1
ATOM 983 C CA . TYR A 1 129 ? 1.021 5.498 -13.985 1.00 96.69 129 TYR A CA 1
ATOM 984 C C . TYR A 1 129 ? 0.415 4.320 -13.213 1.00 96.69 129 TYR A C 1
ATOM 986 O O . TYR A 1 129 ? -0.295 3.497 -13.784 1.00 96.69 129 TYR A O 1
ATOM 994 N N . LEU A 1 130 ? 0.613 4.290 -11.891 1.00 97.69 130 LEU A N 1
ATOM 995 C CA . LEU A 1 130 ? -0.008 3.305 -11.002 1.00 97.69 130 LEU A CA 1
ATOM 996 C C . LEU A 1 130 ? -1.540 3.447 -10.975 1.00 97.69 130 LEU A C 1
ATOM 998 O O . LEU A 1 130 ? -2.243 2.440 -10.956 1.00 97.69 130 LEU A O 1
ATOM 1002 N N . LYS A 1 131 ? -2.070 4.677 -11.058 1.00 97.81 131 LYS A N 1
ATOM 1003 C CA . LYS A 1 131 ? -3.505 4.964 -11.222 1.00 97.81 131 LYS A CA 1
ATOM 1004 C C . LYS A 1 131 ? -4.059 4.337 -12.503 1.00 97.81 131 LYS A C 1
ATOM 1006 O O . LYS A 1 131 ? -5.076 3.655 -12.422 1.00 97.81 131 LYS A O 1
ATOM 1011 N N . LEU A 1 132 ? -3.381 4.523 -13.640 1.00 97.88 132 LEU A N 1
ATOM 1012 C CA . LEU A 1 132 ? -3.780 3.947 -14.932 1.00 97.88 132 LEU A CA 1
ATOM 1013 C C . LEU A 1 132 ? -3.704 2.411 -14.940 1.00 97.88 132 LEU A C 1
ATOM 1015 O O . LEU A 1 132 ? -4.590 1.760 -15.489 1.00 97.88 132 LEU A O 1
ATOM 1019 N N . ILE A 1 133 ? -2.695 1.821 -14.288 1.00 98.06 133 ILE A N 1
ATOM 1020 C CA . ILE A 1 133 ? -2.612 0.364 -14.093 1.00 98.06 133 ILE A CA 1
ATOM 1021 C C . ILE A 1 133 ? -3.781 -0.120 -13.227 1.00 98.06 133 ILE A C 1
ATOM 1023 O O . ILE A 1 133 ? -4.477 -1.052 -13.617 1.00 98.06 133 ILE A O 1
ATOM 1027 N N . LEU A 1 134 ? -4.066 0.528 -12.093 1.00 98.19 134 LEU A N 1
ATOM 1028 C CA . LEU A 1 134 ? -5.209 0.171 -11.246 1.00 98.19 134 LEU A CA 1
ATOM 1029 C C . LEU A 1 134 ? -6.553 0.303 -11.984 1.00 98.19 134 LEU A C 1
ATOM 1031 O O . LEU A 1 134 ? -7.388 -0.589 -11.856 1.00 98.19 134 LEU A O 1
ATOM 1035 N N . ASP A 1 135 ? -6.748 1.334 -12.813 1.00 98.00 135 ASP A N 1
ATOM 1036 C CA . ASP A 1 135 ? -7.939 1.461 -13.666 1.00 98.00 135 ASP A CA 1
ATOM 1037 C C . ASP A 1 135 ? -8.040 0.331 -14.706 1.00 98.00 135 ASP A C 1
ATOM 1039 O O . ASP A 1 135 ? -9.146 -0.127 -14.997 1.00 98.00 135 ASP A O 1
ATOM 1043 N N . ALA A 1 136 ? -6.912 -0.149 -15.243 1.00 97.62 136 ALA A N 1
ATOM 1044 C CA . ALA A 1 136 ? -6.869 -1.283 -16.166 1.00 97.62 136 ALA A CA 1
ATOM 1045 C C . ALA A 1 136 ? -7.120 -2.637 -15.474 1.00 97.62 136 ALA A C 1
ATOM 1047 O O . ALA A 1 136 ? -7.720 -3.522 -16.084 1.00 97.62 136 ALA A O 1
ATOM 1048 N N . LEU A 1 137 ? -6.681 -2.814 -14.220 1.00 96.75 137 LEU A N 1
ATOM 1049 C CA . LEU A 1 137 ? -6.812 -4.077 -13.476 1.00 96.75 137 LEU A CA 1
ATOM 1050 C C . LEU A 1 137 ? -8.146 -4.212 -12.719 1.00 96.75 137 LEU A C 1
ATOM 1052 O O . LEU A 1 137 ? -8.748 -5.282 -12.743 1.00 96.75 137 LEU A O 1
ATOM 1056 N N . PHE A 1 138 ? -8.607 -3.147 -12.055 1.00 97.19 138 PHE A N 1
ATOM 1057 C CA . PHE A 1 138 ? -9.839 -3.131 -11.248 1.00 97.19 138 PHE A CA 1
ATOM 1058 C C . PHE A 1 138 ? -11.050 -2.544 -12.001 1.00 97.19 138 PHE A C 1
ATOM 1060 O O . PHE A 1 138 ? -12.195 -2.756 -11.596 1.00 97.19 138 PHE A O 1
ATOM 1067 N N . GLY A 1 139 ? -10.818 -1.797 -13.087 1.00 96.25 139 GLY A N 1
ATOM 1068 C CA . GLY A 1 139 ? -11.846 -1.069 -13.831 1.00 96.25 139 GLY A CA 1
ATOM 1069 C C . GLY A 1 139 ? -12.201 0.288 -13.206 1.00 96.25 139 GLY A C 1
ATOM 1070 O O . GLY A 1 139 ? -12.305 0.430 -11.991 1.00 96.25 139 GLY A O 1
ATOM 1071 N N . LYS A 1 140 ? -12.488 1.296 -14.043 1.00 94.19 140 LYS A N 1
ATOM 1072 C CA . LYS A 1 140 ? -12.716 2.699 -13.619 1.00 94.19 140 LYS A CA 1
ATOM 1073 C C . LYS A 1 140 ? -13.794 2.940 -12.543 1.00 94.19 140 LYS A C 1
ATOM 1075 O O . LYS A 1 140 ? -13.805 4.003 -11.936 1.00 94.19 140 LYS A O 1
ATOM 1080 N N . LYS A 1 141 ? -14.719 1.994 -12.316 1.00 96.62 141 LYS A N 1
ATOM 1081 C CA . LYS A 1 141 ? -15.759 2.077 -11.263 1.00 96.62 141 LYS A CA 1
ATOM 1082 C C . LYS A 1 141 ? -15.266 1.649 -9.871 1.00 96.62 141 LYS A C 1
ATOM 1084 O O . LYS A 1 141 ? -15.950 1.907 -8.888 1.00 96.62 141 LYS A O 1
ATOM 1089 N N . ALA A 1 142 ? -14.111 0.991 -9.794 1.00 98.06 142 ALA A N 1
ATOM 1090 C CA . ALA A 1 142 ? -13.510 0.545 -8.544 1.00 98.06 142 ALA A CA 1
ATOM 1091 C C . ALA A 1 142 ? -12.764 1.671 -7.809 1.00 98.06 142 ALA A C 1
ATOM 1093 O O . ALA A 1 142 ? -12.600 1.598 -6.592 1.00 98.06 142 ALA A O 1
ATOM 1094 N N . PHE A 1 143 ? -12.333 2.723 -8.511 1.00 98.31 143 PHE A N 1
ATOM 1095 C CA . PHE A 1 143 ? -11.706 3.900 -7.907 1.00 98.31 143 PHE A CA 1
ATOM 1096 C C . PHE A 1 143 ? -12.698 4.664 -7.017 1.00 98.31 143 PHE A C 1
ATOM 1098 O O . PHE A 1 143 ? -13.813 4.946 -7.448 1.00 98.31 143 PHE A O 1
ATOM 1105 N N . GLN A 1 144 ? -12.285 5.001 -5.791 1.00 98.25 144 GLN A N 1
ATOM 1106 C CA . GLN A 1 144 ? -13.122 5.690 -4.802 1.00 98.25 144 GLN A CA 1
ATOM 1107 C C . GLN A 1 144 ? -12.627 7.119 -4.523 1.00 98.25 144 GLN A C 1
ATOM 1109 O O . GLN A 1 144 ? -13.376 8.076 -4.700 1.00 98.25 144 GLN A O 1
ATOM 1114 N N . ASN A 1 145 ? -11.358 7.280 -4.124 1.00 97.81 145 ASN A N 1
ATOM 1115 C CA . ASN A 1 145 ? -10.742 8.584 -3.854 1.00 97.81 145 ASN A CA 1
ATOM 1116 C C . ASN A 1 145 ? -9.244 8.583 -4.184 1.00 97.81 145 ASN A C 1
ATOM 1118 O O . ASN A 1 145 ? -8.546 7.586 -3.986 1.00 97.81 145 ASN A O 1
ATOM 1122 N N . GLU A 1 146 ? -8.735 9.750 -4.576 1.00 97.94 146 GLU A N 1
ATOM 1123 C CA . GLU A 1 146 ? -7.325 10.098 -4.417 1.00 97.94 146 GLU A CA 1
ATOM 1124 C C . GLU A 1 146 ? -7.184 10.866 -3.097 1.00 97.94 146 GLU A C 1
ATOM 1126 O O . GLU A 1 146 ? -7.741 11.949 -2.933 1.00 97.94 146 GLU A O 1
ATOM 1131 N N . ILE A 1 147 ? -6.503 10.269 -2.121 1.00 98.06 147 ILE A N 1
ATOM 1132 C CA . ILE A 1 147 ? -6.353 10.803 -0.765 1.00 98.06 147 ILE A CA 1
ATOM 1133 C C . ILE A 1 147 ? -5.025 11.552 -0.687 1.00 98.06 147 ILE A C 1
ATOM 1135 O O . ILE A 1 147 ? -3.964 10.986 -0.952 1.00 98.06 147 ILE A O 1
ATOM 1139 N N . VAL A 1 148 ? -5.075 12.824 -0.293 1.00 97.25 148 VAL A N 1
ATOM 1140 C CA . VAL A 1 148 ? -3.895 13.693 -0.190 1.00 97.25 148 VAL A CA 1
ATOM 1141 C C . VAL A 1 148 ? -3.476 13.767 1.273 1.00 97.25 148 VAL A C 1
ATOM 1143 O O . VAL A 1 148 ? -4.092 14.479 2.072 1.00 97.25 148 VAL A O 1
ATOM 1146 N N . TRP A 1 149 ? -2.429 13.030 1.648 1.00 96.81 149 TRP A N 1
ATOM 1147 C CA . TRP A 1 149 ? -1.911 13.041 3.016 1.00 96.81 149 TRP A CA 1
ATOM 1148 C C . TRP A 1 149 ? -0.925 14.198 3.207 1.00 96.81 149 TRP A C 1
ATOM 1150 O O . TRP A 1 149 ? 0.242 14.101 2.842 1.00 96.81 149 TRP A O 1
ATOM 1160 N N . CYS A 1 150 ? -1.391 15.292 3.810 1.00 95.12 150 CYS A N 1
ATOM 1161 C CA . CYS A 1 150 ? -0.613 16.490 4.110 1.00 95.12 150 CYS A CA 1
ATOM 1162 C C . CYS A 1 150 ? 0.181 16.365 5.425 1.00 95.12 150 CYS A C 1
ATOM 1164 O O . CYS A 1 150 ? -0.369 16.017 6.476 1.00 95.12 150 CYS A O 1
ATOM 1166 N N . TYR A 1 151 ? 1.460 16.757 5.393 1.00 92.00 151 TYR A N 1
ATOM 1167 C CA . TYR A 1 151 ? 2.367 16.763 6.544 1.00 92.00 151 TYR A CA 1
ATOM 1168 C C . TYR A 1 151 ? 3.311 17.982 6.565 1.00 92.00 151 TYR A C 1
ATOM 1170 O O . TYR A 1 151 ? 3.806 18.463 5.547 1.00 92.00 151 TYR A O 1
ATOM 1178 N N . GLY A 1 152 ? 3.617 18.482 7.769 1.00 84.62 152 GLY A N 1
ATOM 1179 C CA . GLY A 1 152 ? 4.451 19.681 7.954 1.00 84.62 152 GLY A CA 1
ATOM 1180 C C . GLY A 1 152 ? 5.963 19.478 7.757 1.00 84.62 152 GLY A C 1
ATOM 1181 O O . GLY A 1 152 ? 6.679 20.441 7.469 1.00 84.62 152 GLY A O 1
ATOM 1182 N N . LEU A 1 153 ? 6.467 18.246 7.894 1.00 79.31 153 LEU A N 1
ATOM 1183 C CA . LEU A 1 153 ? 7.897 17.913 7.778 1.00 79.31 153 LEU A CA 1
ATOM 1184 C C . LEU A 1 153 ? 8.390 17.911 6.317 1.00 79.31 153 LEU A C 1
ATOM 1186 O O . LEU A 1 153 ? 7.622 18.128 5.385 1.00 79.31 153 LEU A O 1
ATOM 1190 N N . GLY A 1 154 ? 9.697 17.741 6.106 1.00 76.75 154 GLY A N 1
ATOM 1191 C CA . GLY A 1 154 ? 10.331 17.773 4.780 1.00 76.75 154 GLY A CA 1
ATOM 1192 C C . GLY A 1 154 ? 10.876 19.150 4.371 1.00 76.75 154 GLY A C 1
ATOM 1193 O O . GLY A 1 154 ? 10.535 20.179 4.961 1.00 76.75 154 GLY A O 1
ATOM 1194 N N . GLY A 1 155 ? 11.762 19.161 3.373 1.00 79.62 155 GLY A N 1
ATOM 1195 C CA . GLY A 1 155 ? 12.531 20.345 2.971 1.00 79.62 155 GLY A CA 1
ATOM 1196 C C . GLY A 1 155 ? 11.716 21.445 2.280 1.00 79.62 155 GLY A C 1
ATOM 1197 O O . GLY A 1 155 ? 10.673 21.194 1.678 1.00 79.62 155 GLY A O 1
ATOM 1198 N N . SER A 1 156 ? 12.231 22.674 2.341 1.00 86.38 156 SER A N 1
ATOM 1199 C CA . SER A 1 156 ? 11.738 23.816 1.565 1.00 86.38 156 SER A CA 1
ATOM 1200 C C . SER A 1 156 ? 12.488 23.960 0.233 1.00 86.38 156 SER A C 1
ATOM 1202 O O . SER A 1 156 ? 13.542 23.356 0.022 1.00 86.38 156 SER A O 1
ATOM 1204 N N . SER A 1 157 ? 11.964 24.766 -0.695 1.00 88.00 157 SER A N 1
ATOM 1205 C CA . SER A 1 157 ? 12.679 25.126 -1.925 1.00 88.00 157 SER A CA 1
ATOM 1206 C C . SER A 1 157 ? 12.438 26.579 -2.328 1.00 88.00 157 SER A C 1
ATOM 1208 O O . SER A 1 157 ? 11.374 27.132 -2.078 1.00 88.00 157 SER A O 1
ATOM 1210 N N . ARG A 1 158 ? 13.440 27.184 -2.981 1.00 92.94 158 ARG A N 1
ATOM 1211 C CA . ARG A 1 158 ? 13.357 28.517 -3.607 1.00 92.94 158 ARG A CA 1
ATOM 1212 C C . ARG A 1 158 ? 13.008 28.472 -5.103 1.00 92.94 158 ARG A C 1
ATOM 1214 O O . ARG A 1 158 ? 12.798 29.520 -5.692 1.00 92.94 158 ARG A O 1
ATOM 1221 N N . LYS A 1 159 ? 13.008 27.284 -5.728 1.00 95.56 159 LYS A N 1
ATOM 1222 C CA . LYS A 1 159 ? 12.831 27.105 -7.188 1.00 95.56 159 LYS A CA 1
ATOM 1223 C C . LYS A 1 159 ? 11.495 26.461 -7.591 1.00 95.56 159 LYS A C 1
ATOM 1225 O O . LYS A 1 159 ? 11.220 26.340 -8.776 1.00 95.56 159 LYS A O 1
ATOM 1230 N N . ARG A 1 160 ? 10.716 25.973 -6.624 1.00 92.69 160 ARG A N 1
ATOM 1231 C CA . ARG A 1 160 ? 9.434 25.270 -6.807 1.00 92.69 160 ARG A CA 1
ATOM 1232 C C . ARG A 1 160 ? 8.683 25.217 -5.478 1.00 92.69 160 ARG A C 1
ATOM 1234 O O . ARG A 1 160 ? 9.298 25.430 -4.433 1.00 92.69 160 ARG A O 1
ATOM 1241 N N . TYR A 1 161 ? 7.397 24.873 -5.505 1.00 91.75 161 TYR A N 1
ATOM 1242 C CA . TYR A 1 161 ? 6.638 24.597 -4.284 1.00 91.75 161 TYR A CA 1
ATOM 1243 C C . TYR A 1 161 ? 7.301 23.494 -3.442 1.00 91.75 161 TYR A C 1
ATOM 1245 O O . TYR A 1 161 ? 7.946 22.576 -3.960 1.00 91.75 161 TYR A O 1
ATOM 1253 N N . SER A 1 162 ? 7.166 23.608 -2.121 1.00 91.31 162 SER A N 1
ATOM 1254 C CA . SER A 1 162 ? 7.714 22.624 -1.184 1.00 91.31 162 SER A CA 1
ATOM 1255 C C . SER A 1 162 ? 6.806 21.395 -1.159 1.00 91.31 162 SER A C 1
ATOM 1257 O O . SER A 1 162 ? 5.597 21.540 -0.999 1.00 91.31 162 SER A O 1
ATOM 1259 N N . ARG A 1 163 ? 7.373 20.193 -1.309 1.00 89.62 163 ARG A N 1
ATOM 1260 C CA . ARG A 1 163 ? 6.605 18.940 -1.228 1.00 89.62 163 ARG A CA 1
ATOM 1261 C C . ARG A 1 163 ? 6.204 18.702 0.231 1.00 89.62 163 ARG A C 1
ATOM 1263 O O . ARG A 1 163 ? 7.069 18.700 1.109 1.00 89.62 163 ARG A O 1
ATOM 1270 N N . LYS A 1 164 ? 4.894 18.612 0.467 1.00 92.25 164 LYS A N 1
ATOM 1271 C CA . LYS A 1 164 ? 4.241 18.577 1.791 1.00 92.25 164 LYS A CA 1
ATOM 1272 C C . LYS A 1 164 ? 3.051 17.613 1.841 1.00 92.25 164 LYS A C 1
ATOM 1274 O O . LYS A 1 164 ? 2.246 17.683 2.765 1.00 92.25 164 LYS A O 1
ATOM 1279 N N . HIS A 1 165 ? 2.939 16.747 0.840 1.00 93.81 165 HIS A N 1
ATOM 1280 C CA . HIS A 1 165 ? 1.990 15.652 0.812 1.00 93.81 165 HIS A CA 1
ATOM 1281 C C . HIS A 1 165 ? 2.587 14.450 0.084 1.00 93.81 165 HIS A C 1
ATOM 1283 O O . HIS A 1 165 ? 3.437 14.632 -0.792 1.00 93.81 165 HIS A O 1
ATOM 1289 N N . ASP A 1 166 ? 2.064 13.273 0.411 1.00 93.69 166 ASP A N 1
ATOM 1290 C CA . ASP A 1 166 ? 2.115 12.067 -0.419 1.00 93.69 166 ASP A CA 1
ATOM 1291 C C . ASP A 1 166 ? 0.674 11.723 -0.859 1.00 93.69 166 ASP A C 1
ATOM 1293 O O . ASP A 1 166 ? -0.296 12.279 -0.324 1.00 93.69 166 ASP A O 1
ATOM 1297 N N . VAL A 1 167 ? 0.519 10.840 -1.849 1.00 96.06 167 VAL A N 1
ATOM 1298 C CA . VAL A 1 167 ? -0.788 10.460 -2.417 1.00 96.06 167 VAL A CA 1
ATOM 1299 C C . VAL A 1 167 ? -1.120 9.020 -2.038 1.00 96.06 167 VAL A C 1
ATOM 1301 O O . VAL A 1 167 ? -0.249 8.157 -2.073 1.00 96.06 167 VAL A O 1
ATOM 1304 N N . ILE A 1 168 ? -2.380 8.738 -1.706 1.00 98.31 168 ILE A N 1
ATOM 1305 C CA . ILE A 1 168 ? -2.870 7.381 -1.446 1.00 98.31 168 ILE A CA 1
ATOM 1306 C C . ILE A 1 168 ? -4.079 7.113 -2.348 1.00 98.31 168 ILE A C 1
ATOM 1308 O O . ILE A 1 168 ? -5.095 7.801 -2.265 1.00 98.31 168 ILE A O 1
ATOM 1312 N N . LEU A 1 169 ? -3.978 6.113 -3.220 1.00 98.62 169 LEU A N 1
ATOM 1313 C CA . LEU A 1 169 ? -5.048 5.720 -4.135 1.00 98.62 169 LEU A CA 1
ATOM 1314 C C . LEU A 1 169 ? -5.964 4.699 -3.454 1.00 98.62 169 LEU A C 1
ATOM 1316 O O . LEU A 1 169 ? -5.518 3.596 -3.137 1.00 98.62 169 LEU A O 1
ATOM 1320 N N . PHE A 1 170 ? -7.235 5.057 -3.250 1.00 98.62 170 PHE A N 1
ATOM 1321 C CA . PHE A 1 170 ? -8.249 4.186 -2.654 1.00 98.62 170 PHE A CA 1
ATOM 1322 C C . PHE A 1 170 ? -9.132 3.549 -3.738 1.00 98.62 170 PHE A C 1
ATOM 1324 O O . PHE A 1 170 ? -9.803 4.243 -4.507 1.00 98.62 170 PHE A O 1
ATOM 1331 N N . TYR A 1 171 ? -9.137 2.216 -3.769 1.00 98.75 171 TYR A N 1
ATOM 1332 C CA . TYR A 1 171 ? -9.972 1.374 -4.623 1.00 98.75 171 TYR A CA 1
ATOM 1333 C C . TYR A 1 171 ? -10.817 0.404 -3.788 1.00 98.75 171 TYR A C 1
ATOM 1335 O O . TYR A 1 171 ? -10.419 -0.005 -2.699 1.00 98.75 171 TYR A O 1
ATOM 1343 N N . ALA A 1 172 ? -11.952 -0.019 -4.338 1.00 98.50 172 ALA A N 1
ATOM 1344 C CA . ALA A 1 172 ? -12.779 -1.108 -3.829 1.00 98.50 172 ALA A CA 1
ATOM 1345 C C . ALA A 1 172 ? -13.072 -2.107 -4.956 1.00 98.50 172 ALA A C 1
ATOM 1347 O O . ALA A 1 172 ? -13.405 -1.702 -6.069 1.00 98.50 172 ALA A O 1
ATOM 1348 N N . LYS A 1 173 ? -12.937 -3.415 -4.710 1.00 98.12 173 LYS A N 1
ATOM 1349 C CA . LYS A 1 173 ? -13.046 -4.429 -5.771 1.00 98.12 173 LYS A CA 1
ATOM 1350 C C . LYS A 1 173 ? -14.484 -4.596 -6.267 1.00 98.12 173 LYS A C 1
ATOM 1352 O O . LYS A 1 173 ? -15.319 -5.211 -5.603 1.00 98.12 173 LYS A O 1
ATOM 1357 N N . GLY A 1 174 ? -14.732 -4.129 -7.488 1.00 94.31 174 GLY A N 1
ATOM 1358 C CA . GLY A 1 174 ? -16.007 -4.253 -8.192 1.00 94.31 174 GLY A CA 1
ATOM 1359 C C . GLY A 1 174 ? -16.683 -2.905 -8.446 1.00 94.31 174 GLY A C 1
ATOM 1360 O O . GLY A 1 174 ? -16.158 -1.844 -8.130 1.00 94.31 174 GLY A O 1
ATOM 1361 N N . ALA A 1 175 ? -17.869 -2.944 -9.054 1.00 90.88 175 ALA A N 1
ATOM 1362 C CA . ALA A 1 175 ? -18.559 -1.748 -9.544 1.00 90.88 175 ALA A CA 1
ATOM 1363 C C . ALA A 1 175 ? -19.518 -1.078 -8.536 1.00 90.88 175 ALA A C 1
ATOM 1365 O O . ALA A 1 175 ? -20.172 -0.108 -8.908 1.00 90.88 175 ALA A O 1
ATOM 1366 N N . GLN A 1 176 ? -19.632 -1.607 -7.311 1.00 93.56 176 GLN A N 1
ATOM 1367 C CA . GLN A 1 176 ? -20.614 -1.180 -6.296 1.00 93.56 176 GLN A CA 1
ATOM 1368 C C . GLN A 1 176 ? -20.000 -0.353 -5.147 1.00 93.56 176 GLN A C 1
ATOM 1370 O O . GLN A 1 176 ? -20.699 -0.018 -4.194 1.00 93.56 176 GLN A O 1
ATOM 1375 N N . GLY A 1 177 ? -18.704 -0.028 -5.221 1.00 95.06 177 GLY A N 1
ATOM 1376 C CA . GLY A 1 177 ? -17.966 0.608 -4.126 1.00 95.06 177 GLY A CA 1
ATOM 1377 C C . GLY A 1 177 ? -17.540 -0.370 -3.016 1.00 95.06 177 GLY A C 1
ATOM 1378 O O . GLY A 1 177 ? -17.630 -1.591 -3.192 1.00 95.06 177 GLY A O 1
ATOM 1379 N N . PRO A 1 178 ? -17.020 0.146 -1.888 1.00 97.38 178 PRO A N 1
ATOM 1380 C CA . PRO A 1 178 ? -16.584 -0.663 -0.755 1.00 97.38 178 PRO A CA 1
ATOM 1381 C C . PRO A 1 178 ? -17.775 -1.259 0.002 1.00 97.38 178 PRO A C 1
ATOM 1383 O O . PRO A 1 178 ? -18.744 -0.571 0.310 1.00 97.38 178 PRO A O 1
ATOM 1386 N N . ALA A 1 179 ? -17.665 -2.534 0.370 1.00 96.94 179 ALA A N 1
ATOM 1387 C CA . ALA A 1 179 ? -18.635 -3.214 1.229 1.00 96.94 179 ALA A CA 1
ATOM 1388 C C . ALA A 1 179 ? -18.521 -2.788 2.708 1.00 96.94 179 ALA A C 1
ATOM 1390 O O . ALA A 1 179 ? -19.479 -2.945 3.460 1.00 96.94 179 ALA A O 1
ATOM 1391 N N . THR A 1 180 ? -17.378 -2.220 3.109 1.00 98.00 180 THR A N 1
ATOM 1392 C CA . THR A 1 180 ? -17.141 -1.659 4.447 1.00 98.00 180 THR A CA 1
ATOM 1393 C C . THR A 1 180 ? -16.596 -0.235 4.299 1.00 98.00 180 THR A C 1
ATOM 1395 O O . THR A 1 180 ? -15.512 -0.060 3.744 1.00 98.00 180 THR A O 1
ATOM 1398 N N . PHE A 1 181 ? -17.327 0.787 4.770 1.00 98.12 181 PHE A N 1
ATOM 1399 C CA . PHE A 1 181 ? -16.835 2.175 4.794 1.00 98.12 181 PHE A CA 1
ATOM 1400 C C . PHE A 1 181 ? -17.333 2.988 6.005 1.00 98.12 181 PHE A C 1
ATOM 1402 O O . PHE A 1 181 ? -18.280 3.777 5.935 1.00 98.12 181 PHE A O 1
ATOM 1409 N N . ASN A 1 182 ? -16.637 2.837 7.126 1.00 97.44 182 ASN A N 1
ATOM 1410 C CA . ASN A 1 182 ? -16.841 3.587 8.362 1.00 97.44 182 ASN A CA 1
ATOM 1411 C C . ASN A 1 182 ? -16.254 4.998 8.244 1.00 97.44 182 ASN A C 1
ATOM 1413 O O . ASN A 1 182 ? -15.151 5.275 8.722 1.00 97.44 182 ASN A O 1
ATOM 1417 N N . LYS A 1 183 ? -16.984 5.898 7.573 1.00 95.44 183 LYS A N 1
ATOM 1418 C CA . LYS A 1 183 ? -16.533 7.263 7.256 1.00 95.44 183 LYS A CA 1
ATOM 1419 C C . LYS A 1 183 ? -15.912 7.969 8.481 1.00 95.44 183 LYS A C 1
ATOM 1421 O O . LYS A 1 183 ? -16.652 8.331 9.400 1.00 95.44 183 LYS A O 1
ATOM 1426 N N . PRO A 1 184 ? -14.587 8.236 8.494 1.00 94.19 184 PRO A N 1
ATOM 1427 C CA . PRO A 1 184 ? -13.927 8.822 9.657 1.00 94.19 184 PRO A CA 1
ATOM 1428 C C . PRO A 1 184 ? -14.497 10.194 10.020 1.00 94.19 184 PRO A C 1
ATOM 1430 O O . PRO A 1 184 ? -14.827 10.989 9.139 1.00 94.19 184 PRO A O 1
ATOM 1433 N N . CYS A 1 185 ? -14.561 10.502 11.314 1.00 92.75 185 CYS A N 1
ATOM 1434 C CA . CYS A 1 185 ? -14.987 11.808 11.815 1.00 92.75 185 CYS A CA 1
ATOM 1435 C C . CYS A 1 185 ? -13.791 12.675 12.234 1.00 92.75 185 CYS A C 1
ATOM 1437 O O . CYS A 1 185 ? -12.824 12.191 12.816 1.00 92.75 185 CYS A O 1
ATOM 1439 N N . VAL A 1 186 ? -13.887 13.981 11.981 1.00 90.44 186 VAL A N 1
ATOM 1440 C CA . VAL A 1 186 ? -12.919 15.008 12.402 1.00 90.44 186 VAL A CA 1
ATOM 1441 C C . VAL A 1 186 ? -13.647 16.200 13.040 1.00 90.44 186 VAL A C 1
ATOM 1443 O O . VAL A 1 186 ? -14.828 16.413 12.750 1.00 90.44 186 VAL A O 1
ATOM 1446 N N . PRO A 1 187 ? -12.992 17.014 13.888 1.00 89.38 187 PRO A N 1
ATOM 1447 C CA . PRO A 1 187 ? -13.599 18.230 14.425 1.00 89.38 187 PRO A CA 1
ATOM 1448 C C . PRO A 1 187 ? -14.067 19.192 13.321 1.00 89.38 187 PRO A C 1
ATOM 1450 O O . PRO A 1 187 ? -13.375 19.410 12.322 1.00 89.38 187 PRO A O 1
ATOM 1453 N N . SER A 1 188 ? -15.241 19.803 13.494 1.00 88.75 188 SER A N 1
ATOM 1454 C CA . SER A 1 188 ? -15.691 20.863 12.591 1.00 88.75 188 SER A CA 1
ATOM 1455 C C . SER A 1 188 ? -14.949 22.179 12.840 1.00 88.75 188 SER A C 1
ATOM 1457 O O . SER A 1 188 ? -14.962 22.720 13.944 1.00 88.75 188 SER A O 1
ATOM 1459 N N . THR A 1 189 ? -14.408 22.753 11.764 1.00 85.44 189 THR A N 1
ATOM 1460 C CA . THR A 1 189 ? -13.860 24.119 11.713 1.00 85.44 189 THR A CA 1
ATOM 1461 C C . THR A 1 189 ? -14.932 25.204 11.533 1.00 85.44 189 THR A C 1
ATOM 1463 O O . THR A 1 189 ? -14.657 26.382 11.744 1.00 85.44 189 THR A O 1
ATOM 1466 N N . SER A 1 190 ? -16.164 24.839 11.157 1.00 87.44 190 SER A N 1
ATOM 1467 C CA . SER A 1 190 ? -17.267 25.792 10.971 1.00 87.44 190 SER A CA 1
ATOM 1468 C C . SER A 1 190 ? -17.908 26.182 12.302 1.00 87.44 190 SER A C 1
ATOM 1470 O O . SER A 1 190 ? -18.332 25.307 13.060 1.00 87.44 190 SER A O 1
ATOM 1472 N N . GLN A 1 191 ? -18.079 27.490 12.536 1.00 86.56 191 GLN A N 1
ATOM 1473 C CA . GLN A 1 191 ? -18.761 28.036 13.720 1.00 86.56 191 GLN A CA 1
ATOM 1474 C C . GLN A 1 191 ? -20.186 27.473 13.886 1.00 86.56 191 GLN A C 1
ATOM 1476 O O . GLN A 1 191 ? -20.599 27.182 15.006 1.00 86.56 191 GLN A O 1
ATOM 1481 N N . LYS A 1 192 ? -20.912 27.228 12.780 1.00 88.00 192 LYS A N 1
ATOM 1482 C CA . LYS A 1 192 ? -22.271 26.641 12.793 1.00 88.00 192 LYS A CA 1
ATOM 1483 C C . LYS A 1 192 ? -22.319 25.204 13.339 1.00 88.00 192 LYS A C 1
ATOM 1485 O O . LYS A 1 192 ? -23.388 24.719 13.691 1.00 88.00 192 LYS A O 1
ATOM 1490 N N . MET A 1 193 ? -21.176 24.519 13.401 1.00 86.44 193 MET A N 1
ATOM 1491 C CA . MET A 1 193 ? -21.034 23.153 13.917 1.00 86.44 193 MET A CA 1
ATOM 1492 C C . MET A 1 193 ? -19.926 23.064 14.982 1.00 86.44 193 MET A C 1
ATOM 1494 O O . MET A 1 193 ? -19.313 22.013 15.159 1.00 86.44 193 MET A O 1
ATOM 1498 N N . LYS A 1 194 ? -19.635 24.164 15.689 1.00 87.88 194 LYS A N 1
ATOM 1499 C CA . LYS A 1 194 ? -18.608 24.209 16.738 1.00 87.88 194 LYS A CA 1
ATOM 1500 C C . LYS A 1 194 ? -18.869 23.128 17.796 1.00 87.88 194 LYS A C 1
ATOM 1502 O O . LYS A 1 194 ? -19.980 23.009 18.303 1.00 87.88 194 LYS A O 1
ATOM 1507 N N . GLY A 1 195 ? -17.847 22.329 18.106 1.00 86.69 195 GLY A N 1
ATOM 1508 C CA . GLY A 1 195 ? -17.944 21.204 19.047 1.00 86.69 195 GLY A CA 1
ATOM 1509 C C . GLY A 1 195 ? -18.607 19.934 18.495 1.00 86.69 195 GLY A C 1
ATOM 1510 O O . GLY A 1 195 ? -18.622 18.928 19.196 1.00 86.69 195 GLY A O 1
ATOM 1511 N N . LYS A 1 196 ? -19.115 19.934 17.254 1.00 89.50 196 LYS A N 1
ATOM 1512 C CA . LYS A 1 196 ? -19.639 18.730 16.590 1.00 89.50 196 LYS A CA 1
ATOM 1513 C C . LYS A 1 196 ? -18.582 18.110 15.660 1.00 89.50 196 LYS A C 1
ATOM 1515 O O . LYS A 1 196 ? -17.804 18.850 15.043 1.00 89.50 196 LYS A O 1
ATOM 1520 N N . PRO A 1 197 ? -18.547 16.773 15.518 1.00 90.25 197 PRO A N 1
ATOM 1521 C CA . PRO A 1 197 ? -17.784 16.132 14.457 1.00 90.25 197 PRO A CA 1
ATOM 1522 C C . PRO A 1 197 ? -18.409 16.426 13.086 1.00 90.25 197 PRO A C 1
ATOM 1524 O O . PRO A 1 197 ? -19.615 16.645 12.964 1.00 90.25 197 PRO A O 1
ATOM 1527 N N . LYS A 1 198 ? -17.581 16.384 12.044 1.00 92.19 198 LYS A N 1
ATOM 1528 C CA . LYS A 1 198 ? -17.985 16.268 10.639 1.00 92.19 198 LYS A CA 1
ATOM 1529 C C . LYS A 1 198 ? -17.296 15.047 10.028 1.00 92.19 198 LYS A C 1
ATOM 1531 O O . LYS A 1 198 ? -16.230 14.650 10.498 1.00 92.19 198 LYS A O 1
ATOM 1536 N N . GLY A 1 199 ? -17.855 14.492 8.956 1.00 93.06 199 GLY A N 1
ATOM 1537 C CA . GLY A 1 199 ? -17.140 13.494 8.159 1.00 93.06 199 GLY A CA 1
ATOM 1538 C C . GLY A 1 199 ? -15.836 14.068 7.588 1.00 93.06 199 GLY A C 1
ATOM 1539 O O . GLY A 1 199 ? -15.777 15.242 7.213 1.00 93.06 199 GLY A O 1
ATOM 1540 N N . ALA A 1 200 ? -14.798 13.240 7.535 1.00 94.31 200 ALA A N 1
ATOM 1541 C CA . ALA A 1 200 ? -13.523 13.565 6.920 1.00 94.31 200 ALA A CA 1
ATOM 1542 C C . ALA A 1 200 ? -13.660 13.765 5.402 1.00 94.31 200 ALA A C 1
ATOM 1544 O O . ALA A 1 200 ? -14.530 13.182 4.746 1.00 94.31 200 ALA A O 1
ATOM 1545 N N . THR A 1 201 ? -12.770 14.599 4.875 1.00 96.00 201 THR A N 1
ATOM 1546 C CA . THR A 1 201 ? -12.425 14.725 3.454 1.00 96.00 201 THR A CA 1
ATOM 1547 C C . THR A 1 201 ? -11.375 13.681 3.064 1.00 96.00 201 THR A C 1
ATOM 1549 O O . THR A 1 201 ? -10.865 12.959 3.918 1.00 96.00 201 THR A O 1
ATOM 1552 N N . ASP A 1 202 ? -11.036 13.623 1.783 1.00 96.94 202 ASP A N 1
ATOM 1553 C CA . ASP A 1 202 ? -9.873 12.934 1.205 1.00 96.94 202 ASP A CA 1
ATOM 1554 C C . ASP A 1 202 ? -8.551 13.703 1.408 1.00 96.94 202 ASP A C 1
ATOM 1556 O O . ASP A 1 202 ? -7.488 13.094 1.482 1.00 96.94 202 ASP A O 1
ATOM 1560 N N . ILE A 1 203 ? -8.593 15.025 1.602 1.00 96.75 203 ILE A N 1
ATOM 1561 C CA . ILE A 1 203 ? -7.445 15.786 2.124 1.00 96.75 203 ILE A CA 1
ATOM 1562 C C . ILE A 1 203 ? -7.284 15.495 3.626 1.00 96.75 203 ILE A C 1
ATOM 1564 O O . ILE A 1 203 ? -8.193 15.781 4.416 1.00 96.75 203 ILE A O 1
ATOM 1568 N N . TRP A 1 204 ? -6.136 14.937 4.028 1.00 96.44 204 TRP A N 1
ATOM 1569 C CA . TRP A 1 204 ? -5.837 14.483 5.393 1.00 96.44 204 TRP A CA 1
ATOM 1570 C C . TRP A 1 204 ? -4.610 15.177 5.989 1.00 96.44 204 TRP A C 1
ATOM 1572 O O . TRP A 1 204 ? -3.478 14.868 5.637 1.00 96.44 204 TRP A O 1
ATOM 1582 N N . GLU A 1 205 ? -4.814 16.029 6.991 1.00 94.94 205 GLU A N 1
ATOM 1583 C CA . GLU A 1 205 ? -3.725 16.546 7.828 1.00 94.94 205 GLU A CA 1
ATOM 1584 C C . GLU A 1 205 ? -3.385 15.534 8.938 1.00 94.94 205 GLU A C 1
ATOM 1586 O O . GLU A 1 205 ? -4.167 15.338 9.872 1.00 94.94 205 GLU A O 1
ATOM 1591 N N . ILE A 1 206 ? -2.229 14.865 8.834 1.00 95.06 206 ILE A N 1
ATOM 1592 C CA . ILE A 1 206 ? -1.693 13.959 9.870 1.00 95.06 206 ILE A CA 1
ATOM 1593 C C . ILE A 1 206 ? -0.170 14.169 9.963 1.00 95.06 206 ILE A C 1
ATOM 1595 O O . ILE A 1 206 ? 0.519 14.014 8.954 1.00 95.06 206 ILE A O 1
ATOM 1599 N N . PRO A 1 207 ? 0.406 14.504 11.134 1.00 93.88 207 PRO A N 1
ATOM 1600 C CA . PRO A 1 207 ? 1.847 14.725 11.254 1.00 93.88 207 PRO A CA 1
ATOM 1601 C C . PRO A 1 207 ? 2.689 13.480 10.928 1.00 93.88 207 PRO A C 1
ATOM 1603 O O . PRO A 1 207 ? 2.532 12.429 11.545 1.00 93.88 207 PRO A O 1
ATOM 1606 N N . ALA A 1 208 ? 3.643 13.626 10.005 1.00 92.62 208 ALA A N 1
ATOM 1607 C CA . ALA A 1 208 ? 4.698 12.638 9.781 1.00 92.62 208 ALA A CA 1
ATOM 1608 C C . ALA A 1 208 ? 5.670 12.555 10.979 1.00 92.62 208 ALA A C 1
ATOM 1610 O O . ALA A 1 208 ? 5.805 13.497 11.767 1.00 92.62 208 ALA A O 1
ATOM 1611 N N . LEU A 1 209 ? 6.377 11.429 11.111 1.00 91.88 209 LEU A N 1
ATOM 1612 C CA . LEU A 1 209 ? 7.203 11.136 12.283 1.00 91.88 209 LEU A CA 1
ATOM 1613 C C . LEU A 1 209 ? 8.504 11.951 12.328 1.00 91.88 209 LEU A C 1
ATOM 1615 O O . LEU A 1 209 ? 9.427 11.746 11.536 1.00 91.88 209 LEU A O 1
ATOM 1619 N N . ASN A 1 210 ? 8.620 12.816 13.338 1.00 89.25 210 ASN A N 1
ATOM 1620 C CA . ASN A 1 210 ? 9.887 13.445 13.712 1.00 89.25 210 ASN A CA 1
ATOM 1621 C C . ASN A 1 210 ? 10.817 12.452 14.451 1.00 89.25 210 ASN A C 1
ATOM 1623 O O . ASN A 1 210 ? 10.426 11.325 14.773 1.00 89.25 210 ASN A O 1
ATOM 1627 N N . ASN A 1 211 ? 12.063 12.856 14.714 1.00 84.94 211 ASN A N 1
ATOM 1628 C CA . ASN A 1 211 ? 13.080 11.985 15.325 1.00 84.94 211 ASN A CA 1
ATOM 1629 C C . ASN A 1 211 ? 12.830 11.668 16.813 1.00 84.94 211 ASN A C 1
ATOM 1631 O O . ASN A 1 211 ? 13.401 10.710 17.317 1.00 84.94 211 ASN A O 1
ATOM 1635 N N . MET A 1 212 ? 11.971 12.434 17.493 1.00 86.81 212 MET A N 1
ATOM 1636 C CA . MET A 1 212 ? 11.644 12.294 18.920 1.00 86.81 212 MET A CA 1
ATOM 1637 C C . MET A 1 212 ? 10.323 11.540 19.166 1.00 86.81 212 MET A C 1
ATOM 1639 O O . MET A 1 212 ? 9.863 11.461 20.306 1.00 86.81 212 MET A O 1
ATOM 1643 N N . SER A 1 213 ? 9.665 11.023 18.119 1.00 89.44 213 SER A N 1
ATOM 1644 C CA . SER A 1 213 ? 8.384 10.323 18.268 1.00 89.44 213 SER A CA 1
ATOM 1645 C C . SER A 1 213 ? 8.550 8.973 18.967 1.00 89.44 213 SER A C 1
ATOM 1647 O O . SER A 1 213 ? 9.385 8.162 18.569 1.00 89.44 213 SER A O 1
ATOM 1649 N N . LYS A 1 214 ? 7.696 8.698 19.962 1.00 89.25 214 LYS A N 1
ATOM 1650 C CA . LYS A 1 214 ? 7.728 7.459 20.759 1.00 89.25 214 LYS A CA 1
ATOM 1651 C C . LYS A 1 214 ? 7.474 6.183 19.949 1.00 89.25 214 LYS A C 1
ATOM 1653 O O . LYS A 1 214 ? 7.911 5.124 20.378 1.00 89.25 214 LYS A O 1
ATOM 1658 N N . GLU A 1 215 ? 6.799 6.259 18.798 1.00 92.12 215 GLU A N 1
ATOM 1659 C CA . GLU A 1 215 ? 6.595 5.081 17.935 1.00 92.12 215 GLU A CA 1
ATOM 1660 C C . GLU A 1 215 ? 7.778 4.783 16.996 1.00 92.12 215 GLU A C 1
ATOM 1662 O O . GLU A 1 215 ? 7.748 3.784 16.277 1.00 92.12 215 GLU A O 1
ATOM 1667 N N . ARG A 1 216 ? 8.801 5.651 16.935 1.00 90.50 216 ARG A N 1
ATOM 1668 C CA . ARG A 1 216 ? 9.850 5.579 15.910 1.00 90.50 216 ARG A CA 1
ATOM 1669 C C . ARG A 1 216 ? 10.775 4.378 16.139 1.00 90.50 216 ARG A C 1
ATOM 1671 O O . ARG A 1 216 ? 11.624 4.388 17.023 1.00 90.50 216 ARG A O 1
ATOM 1678 N N . THR A 1 217 ? 10.676 3.385 15.259 1.00 90.31 217 THR A N 1
ATOM 1679 C CA . THR A 1 217 ? 11.526 2.176 15.237 1.00 90.31 217 THR A CA 1
ATOM 1680 C C . THR A 1 217 ? 12.951 2.429 14.733 1.00 90.31 217 THR A C 1
ATOM 1682 O O . THR A 1 217 ? 13.833 1.595 14.921 1.00 90.31 217 THR A O 1
ATOM 1685 N N . GLY A 1 218 ? 13.168 3.560 14.053 1.00 87.81 218 GLY A N 1
ATOM 1686 C CA . GLY A 1 218 ? 14.394 3.870 13.313 1.00 87.81 218 GLY A CA 1
ATOM 1687 C C . GLY A 1 218 ? 14.389 3.408 11.850 1.00 87.81 218 GLY A C 1
ATOM 1688 O O . GLY A 1 218 ? 15.341 3.711 11.127 1.00 87.81 218 GLY A O 1
ATOM 1689 N N . TYR A 1 219 ? 13.324 2.731 11.399 1.00 87.00 219 TYR A N 1
ATOM 1690 C CA . TYR A 1 219 ? 13.100 2.379 9.993 1.00 87.00 219 TYR A CA 1
ATOM 1691 C C . TYR A 1 219 ? 12.891 3.660 9.157 1.00 87.00 219 TYR A C 1
ATOM 1693 O O . TYR A 1 219 ? 12.182 4.568 9.606 1.00 87.00 219 TYR A O 1
ATOM 1701 N N . PRO A 1 220 ? 13.512 3.798 7.970 1.00 80.31 220 PRO A N 1
ATOM 1702 C CA . PRO A 1 220 ? 13.715 5.113 7.353 1.00 80.31 220 PRO A CA 1
ATOM 1703 C C . PRO A 1 220 ? 12.448 5.739 6.753 1.00 80.31 220 PRO A C 1
ATOM 1705 O O . PRO A 1 220 ? 12.336 6.963 6.734 1.00 80.31 220 PRO A O 1
ATOM 1708 N N . SER A 1 221 ? 11.500 4.923 6.288 1.00 84.81 221 SER A N 1
ATOM 1709 C CA . SER A 1 221 ? 10.246 5.344 5.641 1.00 84.81 221 SER A CA 1
ATOM 1710 C C . SER A 1 221 ? 9.002 5.217 6.538 1.00 84.81 221 SER A C 1
ATOM 1712 O O . SER A 1 221 ? 7.889 5.365 6.035 1.00 84.81 221 SER A O 1
ATOM 1714 N N . GLN A 1 222 ? 9.166 4.956 7.847 1.00 92.31 222 GLN A N 1
ATOM 1715 C CA . GLN A 1 222 ? 8.058 4.636 8.762 1.00 92.31 222 GLN A CA 1
ATOM 1716 C C . GLN A 1 222 ? 6.921 5.672 8.706 1.00 92.31 222 GLN A C 1
ATOM 1718 O O . GLN A 1 222 ? 7.076 6.828 9.111 1.00 92.31 222 GLN A O 1
ATOM 1723 N N . LYS A 1 223 ? 5.747 5.207 8.271 1.00 94.75 223 LYS A N 1
ATOM 1724 C CA . LYS A 1 223 ? 4.477 5.937 8.330 1.00 94.75 223 LYS A CA 1
ATOM 1725 C C . LYS A 1 223 ? 3.936 5.975 9.777 1.00 94.75 223 LYS A C 1
ATOM 1727 O O . LYS A 1 223 ? 4.191 5.025 10.523 1.00 94.75 223 LYS A O 1
ATOM 1732 N N . PRO A 1 224 ? 3.216 7.040 10.188 1.00 96.38 224 PRO A N 1
ATOM 1733 C CA . PRO A 1 224 ? 2.686 7.190 11.547 1.00 96.38 224 PRO A CA 1
ATOM 1734 C C . PRO A 1 224 ? 1.445 6.318 11.787 1.00 96.38 224 PRO A C 1
ATOM 1736 O O . PRO A 1 224 ? 0.580 6.229 10.916 1.00 96.38 224 PRO A O 1
ATOM 1739 N N . LEU A 1 225 ? 1.297 5.754 12.989 1.00 96.75 225 LEU A N 1
ATOM 1740 C CA . LEU A 1 225 ? 0.167 4.887 13.361 1.00 96.75 225 LEU A CA 1
ATOM 1741 C C . LEU A 1 225 ? -1.198 5.530 13.081 1.00 96.75 225 LEU A C 1
ATOM 1743 O O . LEU A 1 225 ? -2.046 4.890 12.471 1.00 96.75 225 LEU A O 1
ATOM 1747 N N . ALA A 1 226 ? -1.376 6.816 13.396 1.00 97.06 226 ALA A N 1
ATOM 1748 C CA . ALA A 1 226 ? -2.639 7.535 13.194 1.00 97.06 226 ALA A CA 1
ATOM 1749 C C . ALA A 1 226 ? -3.109 7.632 11.721 1.00 97.06 226 ALA A C 1
ATOM 1751 O O . ALA A 1 226 ? -4.282 7.917 11.471 1.00 97.06 226 ALA A O 1
ATOM 1752 N N . LEU A 1 227 ? -2.217 7.415 10.742 1.00 97.81 227 LEU A N 1
ATOM 1753 C CA . LEU A 1 227 ? -2.583 7.288 9.325 1.00 97.81 227 LEU A CA 1
ATOM 1754 C C . LEU A 1 227 ? -3.167 5.897 9.036 1.00 97.81 227 LEU A C 1
ATOM 1756 O O . LEU A 1 227 ? -4.228 5.789 8.425 1.00 97.81 227 LEU A O 1
ATOM 1760 N N . LEU A 1 228 ? -2.502 4.843 9.511 1.00 98.25 228 LEU A N 1
ATOM 1761 C CA . LEU A 1 228 ? -2.905 3.456 9.277 1.00 98.25 228 LEU A CA 1
ATOM 1762 C C . LEU A 1 228 ? -4.143 3.082 10.099 1.00 98.25 228 LEU A C 1
ATOM 1764 O O . LEU A 1 228 ? -5.054 2.459 9.569 1.00 98.25 228 LEU A O 1
ATOM 1768 N N . GLU A 1 229 ? -4.233 3.537 11.350 1.00 98.31 229 GLU A N 1
ATOM 1769 C CA . GLU A 1 229 ? -5.417 3.383 12.204 1.00 98.31 229 GLU A CA 1
ATOM 1770 C C . GLU A 1 229 ? -6.658 4.017 11.543 1.00 98.31 229 GLU A C 1
ATOM 1772 O O . GLU A 1 229 ? -7.742 3.443 11.598 1.00 98.31 229 GLU A O 1
ATOM 1777 N N . ARG A 1 230 ? -6.506 5.147 10.827 1.00 98.31 230 ARG A N 1
ATOM 1778 C CA . ARG A 1 230 ? -7.595 5.754 10.039 1.00 98.31 230 ARG A CA 1
ATOM 1779 C C . ARG A 1 230 ? -7.994 4.896 8.836 1.00 98.31 230 ARG A C 1
ATOM 1781 O O . ARG A 1 230 ? -9.187 4.740 8.598 1.00 98.31 230 ARG A O 1
ATOM 1788 N N . ILE A 1 231 ? -7.025 4.375 8.080 1.00 98.56 231 ILE A N 1
ATOM 1789 C CA . ILE A 1 231 ? -7.271 3.541 6.889 1.00 98.56 231 ILE A CA 1
ATOM 1790 C C . ILE A 1 231 ? -7.967 2.234 7.285 1.00 98.56 231 ILE A C 1
ATOM 1792 O O . ILE A 1 231 ? -9.005 1.891 6.721 1.00 98.56 231 ILE A O 1
ATOM 1796 N N . VAL A 1 232 ? -7.436 1.541 8.295 1.00 98.75 232 VAL A N 1
ATOM 1797 C CA . VAL A 1 232 ? -7.991 0.276 8.786 1.00 98.75 232 VAL A CA 1
ATOM 1798 C C . VAL A 1 232 ? -9.385 0.477 9.365 1.00 98.75 232 VAL A C 1
ATOM 1800 O O . VAL A 1 232 ? -10.305 -0.230 8.958 1.00 98.75 232 VAL A O 1
ATOM 1803 N N . ALA A 1 233 ? -9.577 1.448 10.266 1.00 98.50 233 ALA A N 1
ATOM 1804 C CA . ALA A 1 233 ? -10.888 1.684 10.865 1.00 98.50 233 ALA A CA 1
ATOM 1805 C C . ALA A 1 233 ? -11.950 2.045 9.815 1.00 98.50 233 ALA A C 1
ATOM 1807 O O . ALA A 1 233 ? -13.095 1.627 9.960 1.00 98.50 233 ALA A O 1
ATOM 1808 N N . ALA A 1 234 ? -11.573 2.780 8.760 1.00 98.44 234 ALA A N 1
ATOM 1809 C CA . ALA A 1 234 ? -12.484 3.147 7.680 1.00 98.44 234 ALA A CA 1
ATOM 1810 C C . ALA A 1 234 ? -12.941 1.946 6.841 1.00 98.44 234 ALA A C 1
ATOM 1812 O O . ALA A 1 234 ? -14.116 1.879 6.504 1.00 98.44 234 ALA A O 1
ATOM 1813 N N . SER A 1 235 ? -12.048 1.014 6.502 1.00 98.50 235 SER A N 1
ATOM 1814 C CA . SER A 1 235 ? -12.279 0.037 5.422 1.00 98.50 235 SER A CA 1
ATOM 1815 C C . SER A 1 235 ? -12.140 -1.431 5.845 1.00 98.50 235 SER A C 1
ATOM 1817 O O . SER A 1 235 ? -11.746 -2.274 5.044 1.00 98.50 235 SER A O 1
ATOM 1819 N N . SER A 1 236 ? -12.446 -1.737 7.105 1.00 98.50 236 SER A N 1
ATOM 1820 C CA . SER A 1 236 ? -12.543 -3.102 7.647 1.00 98.50 236 SER A CA 1
ATOM 1821 C C . SER A 1 236 ? -13.394 -3.111 8.921 1.00 98.50 236 SER A C 1
ATOM 1823 O O . SER A 1 236 ? -13.600 -2.046 9.504 1.00 98.50 236 SER A O 1
ATOM 1825 N N . GLU A 1 237 ? -13.819 -4.280 9.398 1.00 98.00 237 GLU A N 1
ATOM 1826 C CA . GLU A 1 237 ? -14.438 -4.511 10.718 1.00 98.00 237 GLU A CA 1
ATOM 1827 C C . GLU A 1 237 ? -13.544 -5.334 11.672 1.00 98.00 237 GLU A C 1
ATOM 1829 O O . GLU A 1 237 ? -12.562 -5.934 11.235 1.00 98.00 237 GLU A O 1
ATOM 1834 N N . PRO A 1 238 ? -13.812 -5.375 12.996 1.00 97.12 238 PRO A N 1
ATOM 1835 C CA . PRO A 1 238 ? -13.148 -6.319 13.897 1.00 97.12 238 PRO A CA 1
ATOM 1836 C C . PRO A 1 238 ? -13.293 -7.766 13.398 1.00 97.12 238 PRO A C 1
ATOM 1838 O O . PRO A 1 238 ? -14.399 -8.227 13.134 1.00 97.12 238 PRO A O 1
ATOM 1841 N N . GLY A 1 239 ? -12.176 -8.489 13.293 1.00 95.06 239 GLY A N 1
ATOM 1842 C CA . GLY A 1 239 ? -12.119 -9.839 12.717 1.00 95.06 239 GLY A CA 1
ATOM 1843 C C . GLY A 1 239 ? -11.809 -9.919 11.212 1.00 95.06 239 GLY A C 1
ATOM 1844 O O . GLY A 1 239 ? -11.375 -10.984 10.765 1.00 95.06 239 GLY A O 1
ATOM 1845 N N . ASP A 1 240 ? -11.927 -8.832 10.444 1.00 96.81 240 ASP A N 1
ATOM 1846 C CA . ASP A 1 240 ? -11.465 -8.774 9.045 1.00 96.81 240 ASP A CA 1
ATOM 1847 C C . ASP A 1 240 ? -9.943 -9.001 8.957 1.00 96.81 240 ASP A C 1
ATOM 1849 O O . ASP A 1 240 ? -9.201 -8.667 9.885 1.00 96.81 240 ASP A O 1
ATOM 1853 N N . LEU A 1 241 ? -9.465 -9.551 7.837 1.00 97.38 241 LEU A N 1
ATOM 1854 C CA . LEU A 1 241 ? -8.050 -9.739 7.523 1.00 97.38 241 LEU A CA 1
ATOM 1855 C C . LEU A 1 241 ? -7.475 -8.537 6.761 1.00 97.38 241 LEU A C 1
ATOM 1857 O O . LEU A 1 241 ? -7.815 -8.289 5.601 1.00 97.38 241 LEU A O 1
ATOM 1861 N N . VAL A 1 242 ? -6.529 -7.848 7.401 1.00 98.31 242 VAL A N 1
ATOM 1862 C CA . VAL A 1 242 ? -5.705 -6.797 6.790 1.00 98.31 242 VAL A CA 1
ATOM 1863 C C . VAL A 1 242 ? -4.382 -7.387 6.297 1.00 98.31 242 VAL A C 1
ATOM 1865 O O . VAL A 1 242 ? -3.614 -7.937 7.086 1.00 98.31 242 VAL A O 1
ATOM 1868 N N . LEU A 1 243 ? -4.084 -7.244 5.008 1.00 98.12 243 LEU A N 1
ATOM 1869 C CA . LEU A 1 243 ? -2.794 -7.613 4.421 1.00 98.12 243 LEU A CA 1
ATOM 1870 C C . LEU A 1 243 ? -1.936 -6.365 4.176 1.00 98.12 243 LEU A C 1
ATOM 1872 O O . LEU A 1 243 ? -2.400 -5.396 3.570 1.00 98.12 243 LEU A O 1
ATOM 1876 N N . ASP A 1 244 ? -0.667 -6.431 4.577 1.00 98.06 244 ASP A N 1
ATOM 1877 C CA . ASP A 1 244 ? 0.379 -5.513 4.121 1.00 98.06 244 ASP A CA 1
ATOM 1878 C C . ASP A 1 244 ? 1.501 -6.302 3.413 1.00 98.06 244 ASP A C 1
ATOM 1880 O O . ASP A 1 244 ? 2.275 -7.002 4.076 1.00 98.06 244 ASP A O 1
ATOM 1884 N N . PRO A 1 245 ? 1.593 -6.234 2.070 1.00 97.31 245 PRO A N 1
ATOM 1885 C CA . PRO A 1 245 ? 2.560 -6.992 1.284 1.00 97.31 245 PRO A CA 1
ATOM 1886 C C . PRO A 1 245 ? 3.948 -6.323 1.181 1.00 97.31 245 PRO A C 1
ATOM 1888 O O . PRO A 1 245 ? 4.806 -6.844 0.466 1.00 97.31 245 PRO A O 1
ATOM 1891 N N . PHE A 1 246 ? 4.169 -5.187 1.857 1.00 95.69 246 PHE A N 1
ATOM 1892 C CA . PHE A 1 246 ? 5.448 -4.463 1.936 1.00 95.69 246 PHE A CA 1
ATOM 1893 C C . PHE A 1 246 ? 5.686 -3.951 3.372 1.00 95.69 246 PHE A C 1
ATOM 1895 O O . PHE A 1 246 ? 6.016 -2.786 3.601 1.00 95.69 246 PHE A O 1
ATOM 1902 N N . CYS A 1 247 ? 5.444 -4.808 4.367 1.00 93.25 247 CYS A N 1
ATOM 1903 C CA . CYS A 1 247 ? 5.103 -4.341 5.711 1.00 93.25 247 CYS A CA 1
ATOM 1904 C C . CYS A 1 247 ? 6.250 -3.678 6.499 1.00 93.25 247 CYS A C 1
ATOM 1906 O O . CYS A 1 247 ? 5.969 -2.909 7.424 1.00 93.25 247 CYS A O 1
ATOM 1908 N N . GLY A 1 248 ? 7.523 -3.905 6.149 1.00 90.94 248 GLY A N 1
ATOM 1909 C CA . GLY A 1 248 ? 8.689 -3.099 6.540 1.00 90.94 248 GLY A CA 1
ATOM 1910 C C . GLY A 1 248 ? 8.977 -2.991 8.040 1.00 90.94 248 GLY A C 1
ATOM 1911 O O . GLY A 1 248 ? 9.831 -3.684 8.591 1.00 90.94 248 GLY A O 1
ATOM 1912 N N . CYS A 1 249 ? 8.293 -2.060 8.707 1.00 90.12 249 CYS A N 1
ATOM 1913 C CA . CYS A 1 249 ? 8.357 -1.834 10.158 1.00 90.12 249 CYS A CA 1
ATOM 1914 C C . CYS A 1 249 ? 7.047 -2.173 10.890 1.00 90.12 249 CYS A C 1
ATOM 1916 O O . CYS A 1 249 ? 6.888 -1.836 12.067 1.00 90.12 249 CYS A O 1
ATOM 1918 N N . ALA A 1 250 ? 6.116 -2.824 10.192 1.00 92.56 250 ALA A N 1
ATOM 1919 C CA . ALA A 1 250 ? 4.842 -3.340 10.674 1.00 92.56 250 ALA A CA 1
ATOM 1920 C C . ALA A 1 250 ? 3.838 -2.293 11.207 1.00 92.56 250 ALA A C 1
ATOM 1922 O O . ALA A 1 250 ? 2.978 -2.641 12.012 1.00 92.56 250 ALA A O 1
ATOM 1923 N N . THR A 1 251 ? 3.885 -1.019 10.778 1.00 96.31 251 THR A N 1
ATOM 1924 C CA . THR A 1 251 ? 2.905 -0.009 11.253 1.00 96.31 251 THR A CA 1
ATOM 1925 C C . THR A 1 251 ? 1.462 -0.407 10.920 1.00 96.31 251 THR A C 1
ATOM 1927 O O . THR A 1 251 ? 0.599 -0.299 11.788 1.00 96.31 251 THR A O 1
ATOM 1930 N N . THR A 1 252 ? 1.198 -0.901 9.709 1.00 97.56 252 THR A N 1
ATOM 1931 C CA . THR A 1 252 ? -0.132 -1.368 9.278 1.00 97.56 252 THR A CA 1
ATOM 1932 C C . THR A 1 252 ? -0.622 -2.535 10.128 1.00 97.56 252 THR A C 1
ATOM 1934 O O . THR A 1 252 ? -1.763 -2.530 10.581 1.00 97.56 252 THR A O 1
ATOM 1937 N N . LEU A 1 253 ? 0.264 -3.496 10.408 1.00 95.69 253 LEU A N 1
ATOM 1938 C CA . LEU A 1 253 ? -0.041 -4.679 11.213 1.00 95.69 253 LEU A CA 1
ATOM 1939 C C . LEU A 1 253 ? -0.374 -4.278 12.656 1.00 95.69 253 LEU A C 1
ATOM 1941 O O . LEU A 1 253 ? -1.385 -4.708 13.193 1.00 95.69 253 LEU A O 1
ATOM 1945 N N . VAL A 1 254 ? 0.410 -3.374 13.254 1.00 95.31 254 VAL A N 1
ATOM 1946 C CA . VAL A 1 254 ? 0.153 -2.838 14.604 1.00 95.31 254 VAL A CA 1
ATOM 1947 C C . VAL A 1 254 ? -1.146 -2.023 14.659 1.00 95.31 254 VAL A C 1
ATOM 1949 O O . VAL A 1 254 ? -1.882 -2.119 15.637 1.00 95.31 254 VAL A O 1
ATOM 1952 N N . ALA A 1 255 ? -1.477 -1.259 13.614 1.00 97.00 255 ALA A N 1
ATOM 1953 C CA . ALA A 1 255 ? -2.756 -0.552 13.528 1.00 97.00 255 ALA A CA 1
ATOM 1954 C C . ALA A 1 255 ? -3.952 -1.519 13.417 1.00 97.00 255 ALA A C 1
ATOM 1956 O O . ALA A 1 255 ? -4.951 -1.335 14.110 1.00 97.00 255 ALA A O 1
ATOM 1957 N N . ALA A 1 256 ? -3.840 -2.566 12.593 1.00 96.62 256 ALA A N 1
ATOM 1958 C CA . ALA A 1 256 ? -4.842 -3.626 12.480 1.00 96.62 256 ALA A CA 1
ATOM 1959 C C . ALA A 1 256 ? -5.049 -4.364 13.808 1.00 96.62 256 ALA A C 1
ATOM 1961 O O . ALA A 1 256 ? -6.179 -4.512 14.274 1.00 96.62 256 ALA A O 1
ATOM 1962 N N . ASP A 1 257 ? -3.949 -4.733 14.455 1.00 94.44 257 ASP A N 1
ATOM 1963 C CA . ASP A 1 257 ? -3.917 -5.432 15.730 1.00 94.44 257 ASP A CA 1
ATOM 1964 C C . ASP A 1 257 ? -4.608 -4.658 16.868 1.00 94.44 257 ASP A C 1
ATOM 1966 O O . ASP A 1 257 ? -5.485 -5.194 17.552 1.00 94.44 257 ASP A O 1
ATOM 1970 N N . ARG A 1 258 ? -4.279 -3.367 17.016 1.00 93.94 258 ARG A N 1
ATOM 1971 C CA . ARG A 1 258 ? -4.923 -2.439 17.965 1.00 93.94 258 ARG A CA 1
ATOM 1972 C C . ARG A 1 258 ? -6.423 -2.297 17.730 1.00 93.94 258 ARG A C 1
ATOM 1974 O O . ARG A 1 258 ? -7.181 -2.122 18.679 1.00 93.94 258 ARG A O 1
ATOM 1981 N N . LEU A 1 259 ? -6.841 -2.367 16.468 1.00 95.94 259 LEU A N 1
ATOM 1982 C CA . LEU A 1 259 ? -8.235 -2.294 16.042 1.00 95.94 259 LEU A CA 1
ATOM 1983 C C . LEU A 1 259 ? -8.921 -3.671 16.013 1.00 95.94 259 LEU A C 1
ATOM 1985 O O . LEU A 1 259 ? -10.037 -3.776 15.512 1.00 95.94 259 LEU A O 1
ATOM 1989 N N . GLN A 1 260 ? -8.302 -4.722 16.562 1.00 94.69 260 GLN A N 1
ATOM 1990 C CA . GLN A 1 260 ? -8.871 -6.075 16.646 1.00 94.69 260 GLN A CA 1
ATOM 1991 C C . GLN A 1 260 ? -9.202 -6.699 15.273 1.00 94.69 260 GLN A C 1
ATOM 1993 O O . GLN A 1 260 ? -10.116 -7.516 15.152 1.00 94.69 260 GLN A O 1
ATOM 1998 N N . ARG A 1 261 ? -8.465 -6.318 14.226 1.00 95.56 261 ARG A N 1
ATOM 1999 C CA . ARG A 1 261 ? -8.459 -7.003 12.926 1.00 95.56 261 ARG A CA 1
ATOM 2000 C C . ARG A 1 261 ? -7.441 -8.147 12.962 1.00 95.56 261 ARG A C 1
ATOM 2002 O O . ARG A 1 261 ? -6.423 -8.056 13.652 1.00 95.56 261 ARG A O 1
ATOM 2009 N N . ARG A 1 262 ? -7.688 -9.208 12.192 1.00 95.44 262 ARG A N 1
ATOM 2010 C CA . ARG A 1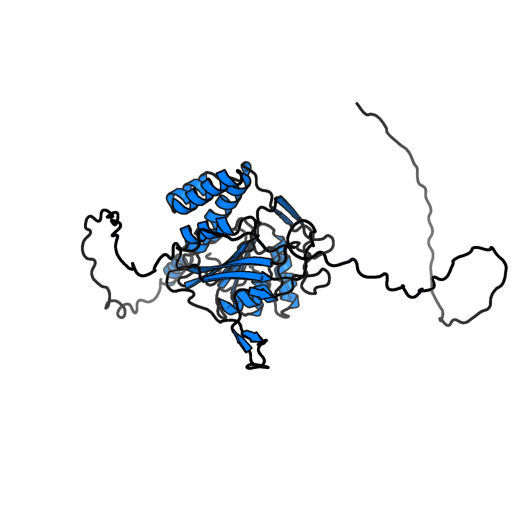 262 ? -6.647 -10.188 11.843 1.00 95.44 262 ARG A CA 1
ATOM 2011 C C . ARG A 1 262 ? -5.668 -9.523 10.880 1.00 95.44 262 ARG A C 1
ATOM 2013 O O . ARG A 1 262 ? -6.043 -8.604 10.151 1.00 95.44 262 ARG A O 1
ATOM 2020 N N . TRP A 1 263 ? -4.419 -9.973 10.851 1.00 95.56 263 TRP A N 1
ATOM 2021 C CA . TRP A 1 263 ? -3.428 -9.362 9.972 1.00 95.56 263 TRP A CA 1
ATOM 2022 C C . TRP A 1 263 ? -2.379 -10.340 9.449 1.00 95.56 263 TRP A C 1
ATOM 2024 O O . TRP A 1 263 ? -1.951 -11.265 10.141 1.00 95.56 263 TRP A O 1
ATOM 2034 N N . ALA A 1 264 ? -1.951 -10.078 8.217 1.00 95.56 264 ALA A N 1
ATOM 2035 C CA . ALA A 1 264 ? -0.869 -10.762 7.529 1.00 95.56 264 ALA A CA 1
ATOM 2036 C C . ALA A 1 264 ? 0.150 -9.728 7.029 1.00 95.56 264 ALA A C 1
ATOM 2038 O O . ALA A 1 264 ? -0.220 -8.730 6.410 1.00 95.56 264 ALA A O 1
ATOM 2039 N N . GLY A 1 265 ? 1.433 -9.964 7.293 1.00 96.19 265 GLY A N 1
ATOM 2040 C CA . GLY A 1 265 ? 2.539 -9.168 6.760 1.00 96.19 265 GLY A CA 1
ATOM 2041 C C . GLY A 1 265 ? 3.391 -9.956 5.772 1.00 96.19 265 GLY A C 1
ATOM 2042 O O . GLY A 1 265 ? 3.598 -11.155 5.954 1.00 96.19 265 GLY A O 1
ATOM 2043 N N . ILE A 1 266 ? 3.931 -9.285 4.757 1.00 96.25 266 ILE A N 1
ATOM 2044 C CA . ILE A 1 266 ? 5.005 -9.824 3.916 1.00 96.25 266 ILE A CA 1
ATOM 2045 C C . ILE A 1 266 ? 6.143 -8.805 3.829 1.00 96.25 266 ILE A C 1
ATOM 2047 O O . ILE A 1 266 ? 5.895 -7.614 3.638 1.00 96.25 266 ILE A O 1
ATOM 2051 N N . ASP A 1 267 ? 7.385 -9.266 3.965 1.00 94.44 267 ASP A N 1
ATOM 2052 C CA . ASP A 1 267 ? 8.594 -8.492 3.667 1.00 94.44 267 ASP A CA 1
ATOM 2053 C C . ASP A 1 267 ? 9.723 -9.432 3.202 1.00 94.44 267 ASP A C 1
ATOM 2055 O O . ASP A 1 267 ? 9.689 -10.631 3.472 1.00 94.44 267 ASP A O 1
ATOM 2059 N N . ARG A 1 268 ? 10.759 -8.907 2.537 1.00 91.88 268 ARG A N 1
ATOM 2060 C CA . ARG A 1 268 ? 11.974 -9.683 2.216 1.00 91.88 268 ARG A CA 1
ATOM 2061 C C . ARG A 1 268 ? 12.961 -9.738 3.395 1.00 91.88 268 ARG A C 1
ATOM 2063 O O . ARG A 1 268 ? 13.852 -10.583 3.404 1.00 91.88 268 ARG A O 1
ATOM 2070 N N . SER A 1 269 ? 12.837 -8.840 4.373 1.00 88.44 269 SER A N 1
ATOM 2071 C CA . SER A 1 269 ? 13.737 -8.708 5.520 1.00 88.44 269 SER A CA 1
ATOM 2072 C C . SER A 1 269 ? 13.229 -9.481 6.747 1.00 88.44 269 SER A C 1
ATOM 2074 O O . SER A 1 269 ? 12.183 -9.121 7.289 1.00 88.44 269 SER A O 1
ATOM 2076 N N . PRO A 1 270 ? 13.979 -10.463 7.294 1.00 87.06 270 PRO A N 1
ATOM 2077 C CA . PRO A 1 270 ? 13.566 -11.204 8.494 1.00 87.06 270 PRO A CA 1
ATOM 2078 C C . PRO A 1 270 ? 13.414 -10.320 9.746 1.00 87.06 270 PRO A C 1
ATOM 2080 O O . PRO A 1 270 ? 12.722 -10.699 10.690 1.00 87.06 270 PRO A O 1
ATOM 2083 N N . LEU A 1 271 ? 14.003 -9.117 9.751 1.00 87.75 271 LEU A N 1
ATOM 2084 C CA . LEU A 1 271 ? 13.909 -8.162 10.861 1.00 87.75 271 LEU A CA 1
ATOM 2085 C C . LEU A 1 271 ? 12.476 -7.662 11.117 1.00 87.75 271 LEU A C 1
ATOM 2087 O O . LEU A 1 271 ? 12.195 -7.187 12.216 1.00 87.75 271 LEU A O 1
ATOM 2091 N N . VAL A 1 272 ? 11.550 -7.776 10.153 1.00 88.81 272 VAL A N 1
ATOM 2092 C CA . VAL A 1 272 ? 10.161 -7.330 10.360 1.00 88.81 272 VAL A CA 1
ATOM 2093 C C . VAL A 1 272 ? 9.440 -8.135 11.451 1.00 88.81 272 VAL A C 1
ATOM 2095 O O . VAL A 1 272 ? 8.625 -7.575 12.186 1.00 88.81 272 VAL A O 1
ATOM 2098 N N . ALA A 1 273 ? 9.799 -9.412 11.632 1.00 88.81 273 ALA A N 1
ATOM 2099 C CA . ALA A 1 273 ? 9.268 -10.253 12.703 1.00 88.81 273 ALA A CA 1
ATOM 2100 C C . ALA A 1 273 ? 9.687 -9.744 14.093 1.00 88.81 273 ALA A C 1
ATOM 2102 O O . ALA A 1 273 ? 8.860 -9.643 14.998 1.00 88.81 273 ALA A O 1
ATOM 2103 N N . GLU A 1 274 ? 10.952 -9.345 14.251 1.00 89.06 274 GLU A N 1
ATOM 2104 C CA . GLU A 1 274 ? 11.447 -8.757 15.499 1.00 89.06 274 GLU A CA 1
ATOM 2105 C C . GLU A 1 274 ? 10.832 -7.369 15.751 1.00 89.06 274 GLU A C 1
ATOM 2107 O O . GLU A 1 274 ? 10.470 -7.032 16.881 1.00 89.06 274 GLU A O 1
ATOM 2112 N N . LEU A 1 275 ? 10.662 -6.564 14.694 1.00 90.94 275 LEU A N 1
ATOM 2113 C CA . LEU A 1 275 ? 10.039 -5.244 14.785 1.00 90.94 275 LEU A CA 1
ATOM 2114 C C . LEU A 1 275 ? 8.562 -5.321 15.196 1.00 90.94 275 LEU A C 1
ATOM 2116 O O . LEU A 1 275 ? 8.154 -4.544 16.063 1.00 90.94 275 LEU A O 1
ATOM 2120 N N . VAL A 1 276 ? 7.762 -6.239 14.634 1.00 91.00 276 VAL A N 1
ATOM 2121 C CA . VAL A 1 276 ? 6.351 -6.380 15.039 1.00 91.00 276 VAL A CA 1
ATOM 2122 C C . VAL A 1 276 ? 6.232 -6.924 16.461 1.00 91.00 276 VAL A C 1
ATOM 2124 O O . VAL A 1 276 ? 5.463 -6.380 17.251 1.00 91.00 276 VAL A O 1
ATOM 2127 N N . ASP A 1 277 ? 7.036 -7.928 16.826 1.00 89.75 277 ASP A N 1
ATOM 2128 C CA . ASP A 1 277 ? 7.012 -8.533 18.158 1.00 89.75 277 ASP A CA 1
ATOM 2129 C C . ASP A 1 277 ? 7.361 -7.497 19.238 1.00 89.75 277 ASP A C 1
ATOM 2131 O O . ASP A 1 277 ? 6.615 -7.308 20.201 1.00 89.75 277 ASP A O 1
ATOM 2135 N N . ARG A 1 278 ? 8.427 -6.718 19.012 1.00 89.56 278 ARG A N 1
ATOM 2136 C CA . ARG A 1 278 ? 8.847 -5.624 19.896 1.00 89.56 278 ARG A CA 1
ATOM 2137 C C . ARG A 1 278 ? 7.776 -4.533 20.035 1.00 89.56 278 ARG A C 1
ATOM 2139 O O . ARG A 1 278 ? 7.594 -4.014 21.136 1.00 89.56 278 ARG A O 1
ATOM 2146 N N . ARG A 1 279 ? 7.063 -4.178 18.954 1.00 91.12 279 ARG A N 1
ATOM 2147 C CA . ARG A 1 279 ? 5.960 -3.193 18.998 1.00 91.12 279 ARG A CA 1
ATOM 2148 C C . ARG A 1 279 ? 4.749 -3.740 19.759 1.00 91.12 279 ARG A C 1
ATOM 2150 O O . ARG A 1 279 ? 4.236 -3.062 20.643 1.00 91.12 279 ARG A O 1
ATOM 2157 N N . LEU A 1 280 ? 4.331 -4.974 19.485 1.00 89.81 280 LEU A N 1
ATOM 2158 C CA . LEU A 1 280 ? 3.125 -5.552 20.084 1.00 89.81 280 LEU A CA 1
ATOM 2159 C C . LEU A 1 280 ? 3.295 -5.962 21.552 1.00 89.81 280 LEU A C 1
ATOM 2161 O O . LEU A 1 280 ? 2.320 -5.885 22.297 1.00 89.81 280 LEU A O 1
ATOM 2165 N N . ARG A 1 281 ? 4.513 -6.281 22.019 1.00 89.50 281 ARG A N 1
ATOM 2166 C CA . ARG A 1 281 ? 4.808 -6.404 23.465 1.00 89.50 281 ARG A CA 1
ATOM 2167 C C . ARG A 1 281 ? 4.692 -5.082 24.224 1.00 89.50 281 ARG A C 1
ATOM 2169 O O . ARG A 1 281 ? 4.402 -5.099 25.416 1.00 89.50 281 ARG A O 1
ATOM 2176 N N . ALA A 1 282 ? 4.937 -3.947 23.564 1.00 84.25 282 ALA A N 1
ATOM 2177 C CA . ALA A 1 282 ? 4.795 -2.632 24.188 1.00 84.25 282 ALA A CA 1
ATOM 2178 C C . ALA A 1 282 ? 3.319 -2.221 24.332 1.00 84.25 282 ALA A C 1
ATOM 2180 O O . ALA A 1 282 ? 2.957 -1.599 25.329 1.00 84.25 282 ALA A O 1
ATOM 2181 N N . ASP A 1 283 ? 2.472 -2.608 23.371 1.00 80.62 283 ASP A N 1
ATOM 2182 C CA . ASP A 1 283 ? 1.029 -2.347 23.403 1.00 80.62 283 ASP A CA 1
ATOM 2183 C C . ASP A 1 283 ? 0.246 -3.374 24.251 1.00 80.62 283 ASP A C 1
ATOM 2185 O O . ASP A 1 283 ? -0.746 -3.016 24.889 1.00 80.62 283 ASP A O 1
ATOM 2189 N N . ARG A 1 284 ? 0.667 -4.651 24.286 1.00 78.50 284 ARG A N 1
ATOM 2190 C CA . ARG A 1 284 ? -0.075 -5.752 24.932 1.00 78.50 284 ARG A CA 1
ATOM 2191 C C . ARG A 1 284 ? 0.798 -6.594 25.864 1.00 78.50 284 ARG A C 1
ATOM 2193 O O . ARG A 1 284 ? 1.746 -7.245 25.433 1.00 78.50 284 ARG A O 1
ATOM 2200 N N . LYS A 1 285 ? 0.394 -6.673 27.140 1.00 71.88 285 LYS A N 1
ATOM 2201 C CA . LYS A 1 285 ? 1.055 -7.506 28.167 1.00 71.88 285 LYS A CA 1
ATOM 2202 C C . LYS A 1 285 ? 1.053 -9.003 27.830 1.00 71.88 285 LYS A C 1
ATOM 2204 O O . LYS A 1 285 ? 2.031 -9.685 28.108 1.00 71.88 285 LYS A O 1
ATOM 2209 N N . GLU A 1 286 ? -0.026 -9.500 27.226 1.00 79.81 286 GLU A N 1
ATO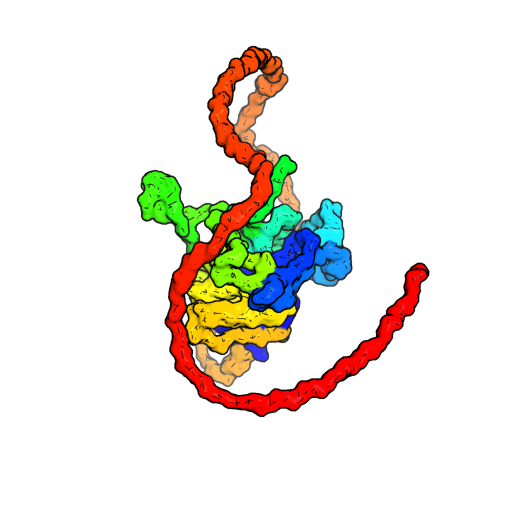M 2210 C CA . GLU A 1 286 ? -0.219 -10.921 26.893 1.00 79.81 286 GLU A CA 1
ATOM 2211 C C . GLU A 1 286 ? -0.043 -11.184 25.388 1.00 79.81 286 GLU A C 1
ATOM 2213 O O . GLU A 1 286 ? -0.900 -11.755 24.715 1.00 79.81 286 GLU A O 1
ATOM 2218 N N . TRP A 1 287 ? 1.087 -10.741 24.834 1.00 85.19 287 TRP A N 1
ATOM 2219 C CA . TRP A 1 287 ? 1.455 -11.042 23.452 1.00 85.19 287 TRP A CA 1
ATOM 2220 C C . TRP A 1 287 ? 2.153 -12.405 23.328 1.00 85.19 287 TRP A C 1
ATOM 2222 O O . TRP A 1 287 ? 3.219 -12.635 23.908 1.00 85.19 287 TRP A O 1
ATOM 2232 N N . LYS A 1 288 ? 1.556 -13.300 22.530 1.00 82.19 288 LYS A N 1
ATOM 2233 C CA . LYS A 1 288 ? 1.991 -14.697 22.351 1.00 82.19 288 LYS A CA 1
ATOM 2234 C C . LYS A 1 288 ? 3.084 -14.900 21.288 1.00 82.19 288 LYS A C 1
ATOM 2236 O O . LYS A 1 288 ? 3.607 -16.003 21.190 1.00 82.19 288 LYS A O 1
ATOM 2241 N N . GLY A 1 289 ? 3.460 -13.855 20.547 1.00 85.00 289 GLY A N 1
ATOM 2242 C CA . GLY A 1 289 ? 4.370 -13.937 19.397 1.00 85.00 289 GLY A CA 1
ATOM 2243 C C . GLY A 1 289 ? 3.635 -13.936 18.051 1.00 85.00 289 GLY A C 1
ATOM 2244 O O . GLY A 1 289 ? 2.417 -14.099 18.000 1.00 85.00 289 GLY A O 1
ATOM 2245 N N . VAL A 1 290 ? 4.392 -13.732 16.970 1.00 88.12 290 VAL A N 1
ATOM 2246 C CA . VAL A 1 290 ? 3.929 -13.797 15.571 1.00 88.12 290 VAL A CA 1
ATOM 2247 C C . VAL A 1 290 ? 4.347 -15.131 14.947 1.00 88.12 290 VAL A C 1
ATOM 2249 O O . VAL A 1 290 ? 5.462 -15.596 15.189 1.00 88.12 290 VAL A O 1
ATOM 2252 N N . SER A 1 291 ? 3.492 -15.731 14.116 1.00 90.56 291 SER A N 1
ATOM 2253 C CA . SER A 1 291 ? 3.886 -16.883 13.297 1.00 90.56 291 SER A CA 1
ATOM 2254 C C . SER A 1 291 ? 4.735 -16.407 12.118 1.00 90.56 291 SER A C 1
ATOM 2256 O O . SER A 1 291 ? 4.224 -15.763 11.202 1.00 90.56 291 SER A O 1
ATOM 2258 N N . VAL A 1 292 ? 6.035 -16.707 12.151 1.00 91.25 292 VAL A N 1
ATOM 2259 C CA . VAL A 1 292 ? 6.977 -16.414 11.058 1.00 91.25 292 VAL A CA 1
ATOM 2260 C C . VAL A 1 292 ? 7.022 -17.597 10.096 1.00 91.25 292 VAL A C 1
ATOM 2262 O O . VAL A 1 292 ? 7.237 -18.733 10.516 1.00 91.25 292 VAL A O 1
ATOM 2265 N N . LEU A 1 293 ? 6.821 -17.322 8.812 1.00 91.31 293 LEU A N 1
ATOM 2266 C CA . LEU A 1 293 ? 6.693 -18.299 7.737 1.00 91.31 293 LEU A CA 1
ATOM 2267 C C . LEU A 1 293 ? 7.656 -17.948 6.592 1.00 91.31 293 LEU A C 1
ATOM 2269 O O . LEU A 1 293 ? 7.951 -16.778 6.352 1.00 91.31 293 LEU A O 1
ATOM 2273 N N . THR A 1 294 ? 8.146 -18.956 5.876 1.00 88.19 294 THR A N 1
ATOM 2274 C CA . THR A 1 294 ? 9.023 -18.792 4.697 1.00 88.19 294 THR A CA 1
ATOM 2275 C C . THR A 1 294 ? 8.376 -19.323 3.425 1.00 88.19 294 THR A C 1
ATOM 2277 O O . THR A 1 294 ? 8.532 -18.737 2.357 1.00 88.19 294 THR A O 1
ATOM 2280 N N . ASP A 1 295 ? 7.612 -20.408 3.541 1.00 86.62 295 ASP A N 1
ATOM 2281 C CA . ASP A 1 295 ? 6.946 -21.039 2.408 1.00 86.62 295 ASP A CA 1
ATOM 2282 C C . ASP A 1 295 ? 5.633 -20.312 2.060 1.00 86.62 295 ASP A C 1
ATOM 2284 O O . ASP A 1 295 ? 4.865 -19.950 2.965 1.00 86.62 295 ASP A O 1
ATOM 2288 N N . PRO A 1 296 ? 5.329 -20.104 0.765 1.00 83.56 296 PRO A N 1
ATOM 2289 C CA . PRO A 1 296 ? 4.017 -19.642 0.331 1.00 83.56 296 PRO A CA 1
ATOM 2290 C C . PRO A 1 296 ? 2.878 -20.547 0.834 1.00 83.56 296 PRO A C 1
ATOM 2292 O O . PRO A 1 296 ? 3.066 -21.759 0.984 1.00 83.56 296 PRO A O 1
ATOM 2295 N N . PRO A 1 297 ? 1.667 -20.001 1.042 1.00 83.69 297 PRO A N 1
ATOM 2296 C CA . PRO A 1 297 ? 0.480 -20.817 1.267 1.00 83.69 297 PRO A CA 1
ATOM 2297 C C . PRO A 1 297 ? 0.233 -21.798 0.109 1.00 83.69 297 PRO A C 1
ATOM 2299 O O . PRO A 1 297 ? 0.555 -21.519 -1.046 1.00 83.69 297 PRO A O 1
ATOM 2302 N N . LEU A 1 298 ? -0.412 -22.928 0.400 1.00 80.06 298 LEU A N 1
ATOM 2303 C CA . LEU A 1 298 ? -0.931 -23.8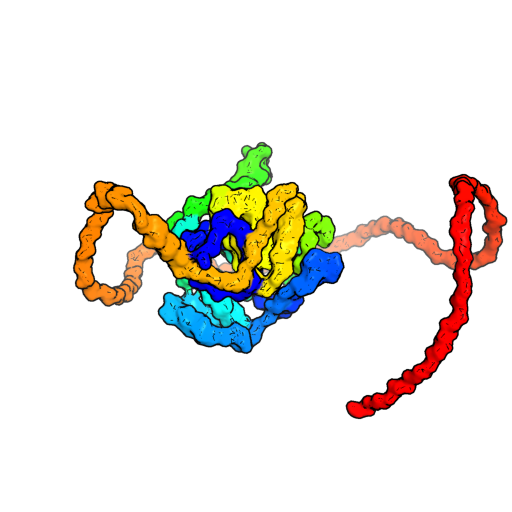22 -0.635 1.00 80.06 298 LEU A CA 1
ATOM 2304 C C . LEU A 1 298 ? -2.370 -23.412 -0.985 1.00 80.06 298 LEU A C 1
ATOM 2306 O O . LEU A 1 298 ? -3.289 -23.660 -0.204 1.00 80.06 298 LEU A O 1
ATOM 2310 N N . ARG A 1 299 ? -2.559 -22.802 -2.161 1.00 80.00 299 ARG A N 1
ATOM 2311 C CA . ARG A 1 299 ? -3.875 -22.389 -2.681 1.00 80.00 299 ARG A CA 1
ATOM 2312 C C . ARG A 1 299 ? -4.809 -23.598 -2.809 1.00 80.00 299 ARG A C 1
ATOM 2314 O O . ARG A 1 299 ? -4.398 -24.654 -3.290 1.00 80.00 299 ARG A O 1
ATOM 2321 N N . GLY A 1 300 ? -6.050 -23.460 -2.357 1.00 66.44 300 GLY A N 1
ATOM 2322 C CA . GLY A 1 300 ? -7.051 -24.526 -2.288 1.00 66.44 300 GLY A CA 1
ATOM 2323 C C . GLY A 1 300 ? -6.846 -25.535 -1.150 1.00 66.44 300 GLY A C 1
ATOM 2324 O O . GLY A 1 300 ? -7.632 -26.476 -1.028 1.00 66.44 300 GLY A O 1
ATOM 2325 N N . ALA A 1 301 ? -5.832 -25.377 -0.289 1.00 59.12 301 ALA A N 1
ATOM 2326 C CA . ALA A 1 301 ? -5.593 -26.333 0.795 1.00 59.12 301 ALA A CA 1
ATOM 2327 C C . ALA A 1 301 ? -6.699 -26.328 1.865 1.00 59.12 301 ALA A C 1
ATOM 2329 O O . ALA A 1 301 ? -6.920 -27.363 2.488 1.00 59.12 301 ALA A O 1
ATOM 2330 N N . ALA A 1 302 ? -7.428 -25.217 2.041 1.00 54.19 302 ALA A N 1
ATOM 2331 C CA . ALA A 1 302 ? -8.612 -25.162 2.903 1.00 54.19 302 ALA A CA 1
ATOM 2332 C C . ALA A 1 302 ? -9.717 -26.120 2.413 1.00 54.19 302 ALA A C 1
ATOM 2334 O O . ALA A 1 302 ? -10.209 -26.945 3.184 1.00 54.19 302 ALA A O 1
ATOM 2335 N N . GLU A 1 303 ? -10.018 -26.114 1.108 1.00 46.66 303 GLU A N 1
ATOM 2336 C CA . GLU A 1 303 ? -10.936 -27.094 0.513 1.00 46.66 303 GLU A CA 1
ATOM 2337 C C . GLU A 1 303 ? -10.414 -28.531 0.636 1.00 46.66 303 GLU A C 1
ATOM 2339 O O . GLU A 1 303 ? -11.203 -29.461 0.787 1.00 46.66 303 GLU A O 1
ATOM 2344 N N . ALA A 1 304 ? -9.096 -28.741 0.571 1.00 43.44 304 ALA A N 1
ATOM 2345 C CA . ALA A 1 304 ? -8.507 -30.067 0.742 1.00 43.44 304 ALA A CA 1
ATOM 2346 C C . ALA A 1 304 ? -8.658 -30.590 2.184 1.00 43.44 304 ALA A C 1
ATOM 2348 O O . ALA A 1 304 ? -8.967 -31.770 2.363 1.00 43.44 304 ALA A O 1
ATOM 2349 N N . SER A 1 305 ? -8.502 -29.733 3.202 1.00 42.78 305 SER A N 1
ATOM 2350 C CA . SER A 1 305 ? -8.786 -30.099 4.597 1.00 42.78 305 SER A CA 1
ATOM 2351 C C . SER A 1 305 ? -10.272 -30.355 4.840 1.00 42.78 305 SER A C 1
ATOM 2353 O O . SER A 1 305 ? -10.602 -31.365 5.457 1.00 42.78 305 SER A O 1
ATOM 2355 N N . ASP A 1 306 ? -11.173 -29.535 4.295 1.00 39.44 306 ASP A N 1
ATOM 2356 C CA . ASP A 1 306 ? -12.617 -29.737 4.473 1.00 39.44 306 ASP A CA 1
ATOM 2357 C C . ASP A 1 306 ? -13.109 -30.999 3.754 1.00 39.44 306 ASP A C 1
ATOM 2359 O O . ASP A 1 306 ? -13.883 -31.772 4.315 1.00 39.44 306 ASP A O 1
ATOM 2363 N N . ARG A 1 307 ? -12.602 -31.300 2.551 1.00 40.06 307 ARG A N 1
ATOM 2364 C CA . ARG A 1 307 ? -12.907 -32.563 1.850 1.00 40.06 307 ARG A CA 1
ATOM 2365 C C . ARG A 1 307 ? -12.366 -33.799 2.580 1.00 40.06 307 ARG A C 1
ATOM 2367 O O . ARG A 1 307 ? -12.930 -34.875 2.406 1.00 40.06 307 ARG A O 1
ATOM 2374 N N . ALA A 1 308 ? -11.316 -33.660 3.393 1.00 40.78 308 ALA A N 1
ATOM 2375 C CA . ALA A 1 308 ? -10.831 -34.723 4.276 1.00 40.78 308 ALA A CA 1
ATOM 2376 C C . ALA A 1 308 ? -11.637 -34.818 5.589 1.00 40.78 308 ALA A C 1
ATOM 2378 O O . ALA A 1 308 ? -11.835 -35.917 6.103 1.00 40.78 308 ALA A O 1
ATOM 2379 N N . ALA A 1 309 ? -12.130 -33.692 6.116 1.00 38.66 309 ALA A N 1
ATOM 2380 C CA . ALA A 1 309 ? -12.945 -33.632 7.331 1.00 38.66 309 ALA A CA 1
ATOM 2381 C C . ALA A 1 309 ? -14.399 -34.092 7.109 1.00 38.66 309 ALA A C 1
ATOM 2383 O O . ALA A 1 309 ? -14.980 -34.729 7.983 1.00 38.66 309 ALA A O 1
ATOM 2384 N N . VAL A 1 310 ? -14.970 -33.858 5.921 1.00 40.97 310 VAL A N 1
ATOM 2385 C CA . VAL A 1 310 ? -16.330 -34.285 5.515 1.00 40.97 310 VAL A CA 1
ATOM 2386 C C . VAL A 1 310 ? -16.383 -35.790 5.151 1.00 40.97 310 VAL A C 1
ATOM 2388 O O . VAL A 1 310 ? -17.275 -36.273 4.458 1.00 40.97 310 VAL A O 1
ATOM 2391 N N . GLY A 1 311 ? -15.447 -36.579 5.686 1.00 34.69 311 GLY A N 1
ATOM 2392 C CA . GLY A 1 311 ? -15.484 -38.044 5.730 1.00 34.69 311 GLY A CA 1
ATOM 2393 C C . GLY A 1 311 ? -16.378 -38.608 6.846 1.00 34.69 311 GLY A C 1
ATOM 2394 O O . GLY A 1 311 ? -16.079 -39.678 7.372 1.00 34.69 311 GLY A O 1
ATOM 2395 N N . GLY A 1 312 ? -17.441 -37.897 7.238 1.00 34.44 312 GLY A N 1
ATOM 2396 C CA . GLY A 1 312 ? -18.344 -38.274 8.327 1.00 34.44 312 GLY A CA 1
ATOM 2397 C C . GLY A 1 312 ? -19.699 -37.564 8.237 1.00 34.44 312 GLY A C 1
ATOM 2398 O O . GLY A 1 312 ? -19.746 -36.372 7.955 1.00 34.44 312 GLY A O 1
ATOM 2399 N N . ASP A 1 313 ? -20.764 -38.335 8.479 1.00 30.52 313 ASP A N 1
ATOM 2400 C CA . ASP A 1 313 ? -22.200 -38.007 8.432 1.00 30.52 313 ASP A CA 1
ATOM 2401 C C . ASP A 1 313 ? -22.783 -37.329 7.173 1.00 30.52 313 ASP A C 1
ATOM 2403 O O . ASP A 1 313 ? -22.352 -36.292 6.676 1.00 30.52 313 ASP A O 1
ATOM 2407 N N . ALA A 1 314 ? -23.870 -37.926 6.673 1.00 42.03 314 ALA A N 1
ATOM 2408 C CA . ALA A 1 314 ? -24.578 -37.493 5.473 1.00 42.03 314 ALA A CA 1
ATOM 2409 C C . ALA A 1 314 ? -25.986 -36.963 5.799 1.00 42.03 314 ALA A C 1
ATOM 2411 O O . ALA A 1 314 ? -26.952 -37.716 5.735 1.00 42.03 314 ALA A O 1
ATOM 2412 N N . LEU A 1 315 ? -26.090 -35.663 6.095 1.00 34.41 315 LEU A N 1
ATOM 2413 C CA . LEU A 1 315 ? -27.296 -34.807 6.153 1.00 34.41 315 LEU A CA 1
ATOM 2414 C C . LEU A 1 315 ? -26.787 -33.346 6.240 1.00 34.41 315 LEU A C 1
ATOM 2416 O O . LEU A 1 315 ? -25.815 -33.101 6.938 1.00 34.41 315 LEU A O 1
ATOM 2420 N N . ASP A 1 316 ? -27.313 -32.316 5.574 1.00 34.72 316 ASP A N 1
ATOM 2421 C CA . ASP A 1 316 ? -28.502 -32.150 4.728 1.00 34.72 316 ASP A CA 1
ATOM 2422 C C . ASP A 1 316 ? -28.120 -31.393 3.429 1.00 34.72 316 ASP A C 1
ATOM 2424 O O . ASP A 1 316 ? -27.346 -30.438 3.453 1.00 34.72 316 ASP A O 1
ATOM 2428 N N . ARG A 1 317 ? -28.668 -31.806 2.275 1.00 33.47 317 ARG A N 1
ATOM 2429 C CA . ARG A 1 317 ? -28.481 -31.147 0.962 1.00 33.47 317 ARG A CA 1
ATOM 2430 C C . ARG A 1 317 ? -29.804 -30.770 0.271 1.00 33.47 317 ARG A C 1
ATOM 2432 O O . ARG A 1 317 ? -29.856 -30.690 -0.954 1.00 33.47 317 ARG A O 1
ATOM 2439 N N . ARG A 1 318 ? -30.896 -30.545 1.014 1.00 30.34 318 ARG A N 1
ATOM 2440 C CA . ARG A 1 318 ? -32.248 -30.322 0.451 1.00 30.34 318 ARG A CA 1
ATOM 2441 C C . ARG A 1 318 ? -32.815 -28.904 0.612 1.00 30.34 318 ARG A C 1
ATOM 2443 O O . ARG A 1 318 ? -34.030 -28.735 0.546 1.00 30.34 318 ARG A O 1
ATOM 2450 N N . ARG A 1 319 ? -31.972 -27.868 0.764 1.00 29.34 319 ARG A N 1
ATOM 2451 C CA . ARG A 1 319 ? -32.454 -26.478 0.952 1.00 29.34 319 ARG A CA 1
ATOM 2452 C C . ARG A 1 319 ? -31.875 -25.355 0.078 1.00 29.34 319 ARG A C 1
ATOM 2454 O O . ARG A 1 319 ? -32.220 -24.205 0.319 1.00 29.34 319 ARG A O 1
ATOM 2461 N N . TRP A 1 320 ? -31.089 -25.657 -0.963 1.00 29.14 320 TRP A N 1
ATOM 2462 C CA . TRP A 1 320 ? -30.618 -24.636 -1.931 1.00 29.14 320 TRP A CA 1
ATOM 2463 C C . TRP A 1 320 ? -30.883 -24.961 -3.419 1.00 29.14 320 TRP A C 1
ATOM 2465 O O . TRP A 1 320 ? -30.596 -24.161 -4.303 1.00 29.14 320 TRP A O 1
ATOM 2475 N N . ALA A 1 321 ? -31.495 -26.107 -3.731 1.00 29.75 321 ALA A N 1
ATOM 2476 C CA . ALA A 1 321 ? -31.802 -26.519 -5.107 1.00 29.75 321 ALA A CA 1
ATOM 2477 C C . ALA A 1 321 ? -33.129 -25.923 -5.640 1.00 29.75 321 ALA A C 1
ATOM 2479 O O . ALA A 1 321 ? -33.967 -26.654 -6.162 1.00 29.75 321 ALA A O 1
ATOM 2480 N N . ALA A 1 322 ? -33.360 -24.615 -5.449 1.00 29.98 322 ALA A N 1
ATOM 2481 C CA . ALA A 1 322 ? -34.657 -23.979 -5.737 1.00 29.98 322 ALA A CA 1
ATOM 2482 C C . ALA A 1 322 ? -34.605 -22.497 -6.187 1.00 29.98 322 ALA A C 1
ATOM 2484 O O . ALA A 1 322 ? -35.599 -21.784 -6.037 1.00 29.98 322 ALA A O 1
ATOM 2485 N N . GLN A 1 323 ? -33.478 -22.022 -6.736 1.00 30.05 323 GLN A N 1
ATOM 2486 C CA . GLN A 1 323 ? -33.416 -20.787 -7.543 1.00 30.05 323 GLN A CA 1
ATOM 2487 C C . GLN A 1 323 ? -32.085 -20.677 -8.309 1.00 30.05 323 GLN A C 1
ATOM 2489 O O . GLN A 1 323 ? -31.109 -20.107 -7.832 1.00 30.05 323 GLN A O 1
ATOM 2494 N N . ALA A 1 324 ? -32.059 -21.224 -9.524 1.00 26.48 324 ALA A N 1
ATOM 2495 C CA . ALA A 1 324 ? -31.021 -20.962 -10.517 1.00 26.48 324 ALA A CA 1
ATOM 2496 C C . ALA A 1 324 ? -31.708 -20.751 -11.881 1.00 26.48 324 ALA A C 1
ATOM 2498 O O . ALA A 1 324 ? -32.476 -21.626 -12.291 1.00 26.48 324 ALA A O 1
ATOM 2499 N N . PRO A 1 325 ? -31.506 -19.613 -12.572 1.00 29.81 325 PRO A N 1
ATOM 2500 C CA . PRO A 1 325 ? -32.030 -19.426 -13.921 1.00 29.81 325 PRO A CA 1
ATOM 2501 C C . PRO A 1 325 ? -31.311 -20.357 -14.911 1.00 29.81 325 PRO A C 1
ATOM 2503 O O . PRO A 1 325 ? -30.118 -20.625 -14.778 1.00 29.81 325 PRO A O 1
ATOM 2506 N N . SER A 1 326 ? -32.051 -20.864 -15.898 1.00 28.98 326 SER A N 1
ATOM 2507 C CA . SER A 1 326 ? -31.546 -21.844 -16.869 1.00 28.98 326 SER A CA 1
ATOM 25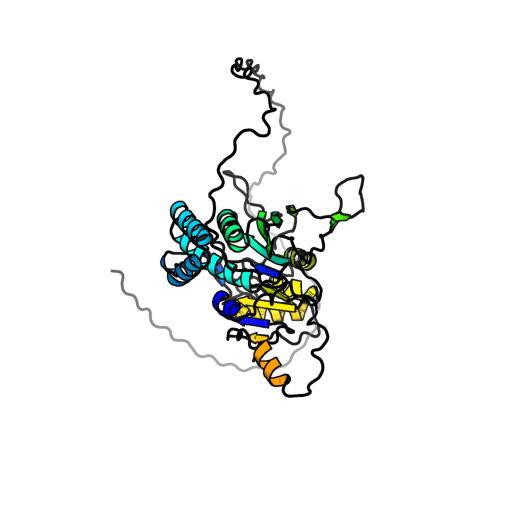08 C C . SER A 1 326 ? -30.559 -21.211 -17.871 1.00 28.98 326 SER A C 1
ATOM 2510 O O . SER A 1 326 ? -30.807 -20.089 -18.323 1.00 28.98 326 SER A O 1
ATOM 2512 N N . PRO A 1 327 ? -29.467 -21.898 -18.266 1.00 29.16 327 PRO A N 1
ATOM 2513 C CA . PRO A 1 327 ? -28.507 -21.370 -19.233 1.00 29.16 327 PRO A CA 1
ATOM 2514 C C . PRO A 1 327 ? -29.073 -21.407 -20.661 1.00 29.16 327 PRO A C 1
ATOM 2516 O O . PRO A 1 327 ? -29.119 -22.458 -21.303 1.00 29.16 327 PRO A O 1
ATOM 2519 N N . HIS A 1 328 ? -29.468 -20.249 -21.192 1.00 30.81 328 HIS A N 1
ATOM 2520 C CA . HIS A 1 328 ? -29.859 -20.128 -22.595 1.00 30.81 328 HIS A CA 1
ATOM 2521 C C . HIS A 1 328 ? -28.654 -19.878 -23.510 1.00 30.81 328 HIS A C 1
ATOM 2523 O O . HIS A 1 328 ? -28.010 -18.841 -23.421 1.00 30.81 328 HIS A O 1
ATOM 2529 N N . ALA A 1 329 ? -28.429 -20.851 -24.400 1.00 29.39 329 ALA A N 1
ATOM 2530 C CA . ALA A 1 329 ? -27.797 -20.772 -25.722 1.00 29.39 329 ALA A CA 1
ATOM 2531 C C . ALA A 1 329 ? -26.560 -19.865 -25.909 1.00 29.39 329 ALA A C 1
ATOM 2533 O O . ALA A 1 329 ? -26.647 -18.641 -25.942 1.00 29.39 329 ALA A O 1
ATOM 2534 N N . ALA A 1 330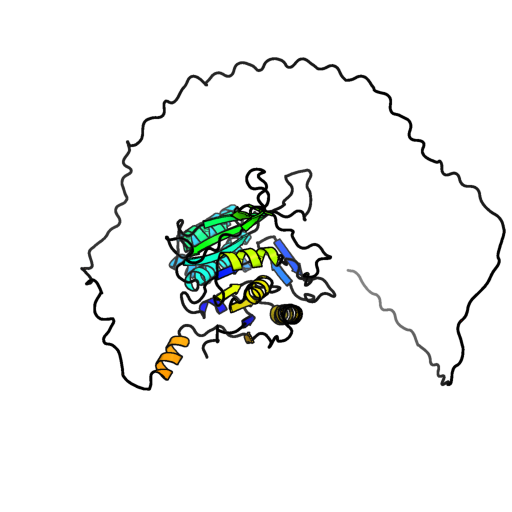 ? -25.423 -20.491 -26.231 1.00 35.59 330 ALA A N 1
ATOM 2535 C CA . ALA A 1 330 ? -24.329 -19.795 -26.902 1.00 35.59 330 ALA A CA 1
ATOM 2536 C C . ALA A 1 330 ? -24.790 -19.284 -28.284 1.00 35.59 330 ALA A C 1
ATOM 2538 O O . ALA A 1 330 ? -25.345 -20.048 -29.076 1.00 35.59 330 ALA A O 1
ATOM 2539 N N . GLY A 1 331 ? -24.533 -18.008 -28.571 1.00 26.86 331 GLY A N 1
ATOM 2540 C CA . GLY A 1 331 ? -24.821 -17.355 -29.848 1.00 26.86 331 GLY A CA 1
ATOM 2541 C C . GLY A 1 331 ? -23.690 -16.400 -30.227 1.00 26.86 331 GLY A C 1
ATOM 2542 O O . GLY A 1 331 ? -23.078 -15.789 -29.352 1.00 26.86 331 GLY A O 1
ATOM 2543 N N . ASP A 1 332 ? -23.387 -16.313 -31.522 1.00 38.94 332 ASP A N 1
ATOM 2544 C CA . ASP A 1 332 ? -22.284 -15.513 -32.070 1.00 38.94 332 ASP A CA 1
ATOM 2545 C C . ASP A 1 332 ? -22.455 -14.015 -31.761 1.00 38.94 332 ASP A C 1
ATOM 2547 O O . ASP A 1 332 ? -23.349 -13.356 -32.291 1.00 38.94 332 ASP A O 1
ATOM 2551 N N . ALA A 1 333 ? -21.583 -13.485 -30.900 1.00 28.69 333 ALA A N 1
ATOM 2552 C CA . ALA A 1 333 ? -21.608 -12.107 -30.419 1.00 28.69 333 ALA A CA 1
ATOM 2553 C C . ALA A 1 333 ? -20.326 -11.363 -30.824 1.00 28.69 333 ALA A C 1
ATOM 2555 O O . ALA A 1 333 ? -19.485 -11.007 -29.995 1.00 28.69 333 ALA A O 1
ATOM 2556 N N . ARG A 1 334 ? -20.179 -11.113 -32.129 1.00 29.73 334 ARG A N 1
ATOM 2557 C CA . ARG A 1 334 ? -19.225 -10.125 -32.651 1.00 29.73 334 ARG A CA 1
ATOM 2558 C C . ARG A 1 334 ? -19.530 -8.756 -32.035 1.00 29.73 334 ARG A C 1
ATOM 2560 O O . ARG A 1 334 ? -20.653 -8.276 -32.155 1.00 29.73 334 ARG A O 1
ATOM 2567 N N . TYR A 1 335 ? -18.537 -8.131 -31.399 1.00 29.84 335 TYR A N 1
ATOM 2568 C CA . TYR A 1 335 ? -18.664 -6.771 -30.866 1.00 29.84 335 TYR A CA 1
ATOM 2569 C C . TYR A 1 335 ? -19.032 -5.791 -31.994 1.00 29.84 335 TYR A C 1
ATOM 2571 O O . TYR A 1 335 ? -18.232 -5.636 -32.922 1.00 29.84 335 TYR A O 1
ATOM 2579 N N . PRO A 1 336 ? -20.176 -5.089 -31.920 1.00 31.25 336 PRO A N 1
ATOM 2580 C CA . PRO A 1 336 ? -20.398 -3.915 -32.745 1.00 31.25 336 PRO A CA 1
ATOM 2581 C C . PRO A 1 336 ? -19.466 -2.810 -32.247 1.00 31.25 336 PRO A C 1
ATOM 2583 O O . PRO A 1 336 ? -19.455 -2.488 -31.056 1.00 31.25 336 PRO A O 1
ATOM 2586 N N . LEU A 1 337 ? -18.702 -2.205 -33.154 1.00 30.59 337 LEU A N 1
ATOM 2587 C CA . LEU A 1 337 ? -18.206 -0.855 -32.917 1.00 30.59 337 LEU A CA 1
ATOM 2588 C C . LEU A 1 337 ? -19.439 0.050 -32.907 1.00 30.59 337 LEU A C 1
ATOM 2590 O O . LEU A 1 337 ? -20.154 0.102 -33.904 1.00 30.59 337 LEU A O 1
ATOM 2594 N N . ALA A 1 338 ? -19.719 0.698 -31.778 1.00 30.67 338 ALA A N 1
ATOM 2595 C CA . ALA A 1 338 ? -20.799 1.671 -31.714 1.00 30.67 338 ALA A CA 1
ATOM 2596 C C . ALA A 1 338 ? -20.446 2.851 -32.627 1.00 30.67 338 ALA A C 1
ATOM 2598 O O . ALA A 1 338 ? -19.395 3.477 -32.458 1.00 30.67 338 ALA A O 1
ATOM 2599 N N . GLU A 1 339 ? -21.310 3.121 -33.601 1.00 29.33 339 GLU A N 1
ATOM 2600 C CA . GLU A 1 339 ? -21.235 4.334 -34.406 1.00 29.33 339 GLU A CA 1
ATOM 2601 C C . GLU A 1 339 ? -21.458 5.543 -33.486 1.00 29.33 339 GLU A C 1
ATOM 2603 O O . GLU A 1 339 ? -22.192 5.469 -32.496 1.00 29.33 339 GLU A O 1
ATOM 2608 N N . ILE A 1 340 ? -20.747 6.639 -33.754 1.00 33.25 340 ILE A N 1
ATOM 2609 C CA . ILE A 1 340 ? -20.864 7.856 -32.949 1.00 33.25 340 ILE A CA 1
ATOM 2610 C C . ILE A 1 340 ? -22.049 8.640 -33.503 1.00 33.25 340 ILE A C 1
ATOM 2612 O O . ILE A 1 340 ? -21.880 9.416 -34.444 1.00 33.25 340 ILE A O 1
ATOM 2616 N N . ASP A 1 341 ? -23.229 8.433 -32.920 1.00 27.52 341 ASP A N 1
ATOM 2617 C CA . ASP A 1 341 ? -24.360 9.332 -33.134 1.00 27.52 341 ASP A CA 1
ATOM 2618 C C . ASP A 1 341 ? -23.959 10.746 -32.690 1.00 27.52 341 ASP A C 1
ATOM 2620 O O . ASP A 1 341 ? -23.607 10.992 -31.531 1.00 27.52 341 ASP A O 1
ATOM 2624 N N . ALA A 1 342 ? -23.980 11.669 -33.648 1.00 38.72 342 ALA A N 1
ATOM 2625 C CA . ALA A 1 342 ? -23.995 13.096 -33.375 1.00 38.72 342 ALA A CA 1
ATOM 2626 C C . ALA A 1 342 ? -25.406 13.530 -32.925 1.00 38.72 342 ALA A C 1
ATOM 2628 O O . ALA A 1 342 ? -26.359 12.759 -32.999 1.00 38.72 342 ALA A O 1
ATOM 2629 N N . ASP A 1 343 ? -25.528 14.788 -32.506 1.00 32.66 343 ASP A N 1
ATOM 2630 C CA . ASP A 1 343 ? -26.795 15.471 -32.213 1.00 32.66 343 ASP A CA 1
ATOM 2631 C C . ASP A 1 343 ? -27.570 14.981 -30.970 1.00 32.66 343 ASP A C 1
ATOM 2633 O O . ASP A 1 343 ? -28.718 14.540 -31.027 1.00 32.66 343 ASP A O 1
ATOM 2637 N N . ALA A 1 344 ? -26.966 15.217 -29.800 1.00 32.62 344 ALA A N 1
ATOM 2638 C CA . ALA A 1 344 ? -27.691 15.519 -28.563 1.00 32.62 344 ALA A CA 1
ATOM 2639 C C . ALA A 1 344 ? -27.003 16.682 -27.815 1.00 32.62 344 ALA A C 1
ATOM 2641 O O . ALA A 1 344 ? -25.784 16.831 -27.890 1.00 32.62 344 ALA A O 1
ATOM 2642 N N . ASP A 1 345 ? -27.790 17.496 -27.103 1.00 31.12 345 ASP A N 1
ATOM 2643 C CA . ASP A 1 345 ? -27.365 18.645 -26.279 1.00 31.12 345 ASP A CA 1
ATOM 2644 C C . ASP A 1 345 ? -26.580 19.763 -27.001 1.00 31.12 345 ASP A C 1
ATOM 2646 O O . ASP A 1 345 ? -25.575 20.287 -26.516 1.00 31.12 345 ASP A O 1
ATOM 2650 N N . ALA A 1 346 ? -27.116 20.217 -28.137 1.00 36.00 346 ALA A N 1
ATOM 2651 C CA . ALA A 1 346 ? -26.839 21.557 -28.649 1.00 36.00 346 ALA A CA 1
ATOM 2652 C C . ALA A 1 346 ? -27.724 22.599 -27.935 1.00 36.00 346 ALA A C 1
ATOM 2654 O O . ALA A 1 346 ? -28.830 22.868 -28.390 1.00 36.00 346 ALA A O 1
ATOM 2655 N N . ASP A 1 347 ? -27.238 23.186 -26.833 1.00 35.06 347 ASP A N 1
ATOM 2656 C CA . ASP A 1 347 ? -27.778 24.443 -26.277 1.00 35.06 347 ASP A CA 1
ATOM 2657 C C . ASP A 1 347 ? -26.747 25.155 -25.369 1.00 35.06 347 ASP A C 1
ATOM 2659 O O . ASP A 1 347 ? -26.819 25.170 -24.138 1.00 35.06 347 ASP A O 1
ATOM 2663 N N . ALA A 1 348 ? -25.722 25.733 -26.002 1.00 36.06 348 ALA A N 1
ATOM 2664 C CA . ALA A 1 348 ? -24.766 26.642 -25.370 1.00 36.06 348 ALA A CA 1
ATOM 2665 C C . ALA A 1 348 ? -24.279 27.668 -26.406 1.00 36.06 348 ALA A C 1
ATOM 2667 O O . ALA A 1 348 ? -23.391 27.377 -27.209 1.00 36.06 348 ALA A O 1
ATOM 2668 N N . GLU A 1 349 ? -24.877 28.863 -26.413 1.00 33.16 349 GLU A N 1
ATOM 2669 C CA . GLU A 1 349 ? -24.522 29.925 -27.362 1.00 33.16 349 GLU A CA 1
ATOM 2670 C C . GLU A 1 349 ? -23.047 30.335 -27.218 1.00 33.16 349 GLU A C 1
ATOM 2672 O O . GLU A 1 349 ? -22.595 30.799 -26.168 1.00 33.16 349 GLU A O 1
ATOM 2677 N N . PHE A 1 350 ? -22.282 30.173 -28.299 1.00 29.77 350 PHE A N 1
ATOM 2678 C CA . PHE A 1 350 ? -20.875 30.555 -28.352 1.00 29.77 350 PHE A CA 1
ATOM 2679 C C . PHE A 1 350 ? -20.753 32.052 -28.676 1.00 29.77 350 PHE A C 1
ATOM 2681 O O . PHE A 1 350 ? -20.694 32.438 -29.844 1.00 29.77 350 PHE A O 1
ATOM 2688 N N . ASP A 1 351 ? -20.725 32.901 -27.645 1.00 34.03 351 ASP A N 1
ATOM 2689 C CA . ASP A 1 351 ? -20.528 34.346 -27.814 1.00 34.03 351 ASP A CA 1
ATOM 2690 C C . ASP A 1 351 ? -19.148 34.654 -28.428 1.00 34.03 351 ASP A C 1
ATOM 2692 O O . ASP A 1 351 ? -18.103 34.614 -27.771 1.00 34.03 351 ASP A O 1
ATOM 2696 N N . SER A 1 352 ? -19.150 35.000 -29.716 1.00 37.44 352 SER A N 1
ATOM 2697 C CA . SER A 1 352 ? -17.952 35.341 -30.482 1.00 37.44 352 SER A CA 1
ATOM 2698 C C . SER A 1 352 ? -17.480 36.796 -30.303 1.00 37.44 352 SER A C 1
ATOM 2700 O O . SER A 1 352 ? -16.574 37.230 -31.013 1.00 37.44 352 SER A O 1
ATOM 2702 N N . SER A 1 353 ? -18.061 37.574 -29.380 1.00 36.16 353 SER A N 1
ATOM 2703 C CA . SER A 1 353 ? -17.721 38.989 -29.150 1.00 36.16 353 SER A CA 1
ATOM 2704 C C . SER A 1 353 ? -16.392 39.220 -28.407 1.00 36.16 353 SER A C 1
ATOM 2706 O O . SER A 1 353 ? -15.925 40.360 -28.347 1.00 36.16 353 SER A O 1
ATOM 2708 N N . LEU A 1 354 ? -15.743 38.195 -27.843 1.00 36.62 354 LEU A N 1
ATOM 2709 C CA . LEU A 1 354 ? -14.516 38.349 -27.035 1.00 36.62 354 LEU A CA 1
ATOM 2710 C C . LEU A 1 354 ? -13.201 38.157 -27.819 1.00 36.62 354 LEU A C 1
ATOM 2712 O O . LEU A 1 354 ? -12.205 37.668 -27.290 1.00 36.62 354 LEU A O 1
ATOM 2716 N N . ALA A 1 355 ? -13.174 38.617 -29.074 1.00 42.44 355 ALA A N 1
ATOM 2717 C CA . ALA A 1 355 ? -12.003 38.587 -29.960 1.00 42.44 355 ALA A CA 1
ATOM 2718 C C . ALA A 1 355 ? -11.278 39.949 -30.116 1.00 42.44 355 ALA A C 1
ATOM 2720 O O . ALA A 1 355 ? -10.556 40.163 -31.089 1.00 42.44 355 ALA A O 1
ATOM 2721 N N . SER A 1 356 ? -11.422 40.875 -29.159 1.00 38.38 356 SER A N 1
ATOM 2722 C CA . SER A 1 356 ? -10.620 42.111 -29.114 1.00 38.38 356 SER A CA 1
ATOM 2723 C C . SER A 1 356 ? -10.287 42.535 -27.681 1.00 38.38 356 SER A C 1
ATOM 2725 O O . SER A 1 356 ? -11.146 43.036 -26.957 1.00 38.38 356 SER A O 1
ATOM 2727 N N . SER A 1 357 ? -9.024 42.385 -27.273 1.00 34.84 357 SER A N 1
ATOM 2728 C CA . SER A 1 357 ? -8.532 42.971 -26.022 1.00 34.84 357 SER A CA 1
ATOM 2729 C C . SER A 1 357 ? -8.149 44.440 -26.258 1.00 34.84 357 SER A C 1
ATOM 2731 O O . SER A 1 357 ? -7.266 44.695 -27.082 1.00 34.84 357 SER A O 1
ATOM 2733 N N . PRO A 1 358 ? -8.774 45.422 -25.579 1.00 38.91 358 PRO A N 1
ATOM 2734 C CA . PRO A 1 358 ? -8.265 46.788 -25.577 1.00 38.91 358 PRO A CA 1
ATOM 2735 C C . PRO A 1 358 ? -6.913 46.843 -24.853 1.00 38.91 358 PRO A C 1
ATOM 2737 O O . PRO A 1 358 ? -6.647 46.063 -23.937 1.00 38.91 358 PRO A O 1
ATOM 2740 N N . ALA A 1 359 ? -6.055 47.789 -25.240 1.00 42.94 359 ALA A N 1
ATOM 2741 C CA . ALA A 1 359 ? -4.759 47.971 -24.594 1.00 42.94 359 ALA A CA 1
ATOM 2742 C C . ALA A 1 359 ? -4.918 48.284 -23.094 1.00 42.94 359 ALA A C 1
ATOM 2744 O O . ALA A 1 359 ? -5.769 49.085 -22.701 1.00 42.94 359 ALA A O 1
ATOM 2745 N N . ALA A 1 360 ? -4.078 47.670 -22.256 1.00 39.41 360 ALA A N 1
ATOM 2746 C CA . ALA A 1 360 ? -4.110 47.892 -20.815 1.00 39.41 360 ALA A CA 1
ATOM 2747 C C . ALA A 1 360 ? -3.838 49.376 -20.475 1.00 39.41 360 ALA A C 1
ATOM 2749 O O . ALA A 1 360 ? -2.896 49.959 -21.023 1.00 39.41 360 ALA A O 1
ATOM 2750 N N . PRO A 1 361 ? -4.613 49.997 -19.564 1.00 42.56 361 PRO A N 1
ATOM 2751 C CA . PRO A 1 361 ? -4.380 51.378 -19.162 1.00 42.56 361 PRO A CA 1
ATOM 2752 C C . PRO A 1 361 ? -3.026 51.514 -18.457 1.00 42.56 361 PRO A C 1
ATOM 2754 O O . PRO A 1 361 ? -2.633 50.665 -17.653 1.00 42.56 361 PRO A O 1
ATOM 2757 N N . ALA A 1 362 ? -2.312 52.603 -18.743 1.00 43.41 362 ALA A N 1
ATOM 2758 C CA . ALA A 1 362 ? -1.005 52.859 -18.153 1.00 43.41 362 ALA A CA 1
ATOM 2759 C C . ALA A 1 362 ? -1.117 53.041 -16.630 1.00 43.41 362 ALA A C 1
ATOM 2761 O O . ALA A 1 362 ? -1.721 54.000 -16.148 1.00 43.41 362 ALA A O 1
ATOM 2762 N N . VAL A 1 363 ? -0.499 52.134 -15.868 1.00 42.34 363 VAL A N 1
ATOM 2763 C CA . VAL A 1 363 ? -0.403 52.251 -14.408 1.00 42.34 363 VAL A CA 1
ATOM 2764 C C . VAL A 1 363 ? 0.437 53.492 -14.071 1.00 42.34 363 VAL A C 1
ATOM 2766 O O . VAL A 1 363 ? 1.587 53.574 -14.519 1.00 42.34 363 VAL A O 1
ATOM 2769 N N . PRO A 1 364 ? -0.079 54.462 -13.292 1.00 42.94 364 PRO A N 1
ATOM 2770 C CA . PRO A 1 364 ? 0.706 55.624 -12.899 1.00 42.94 364 PRO A CA 1
ATOM 2771 C C . PRO A 1 364 ? 1.892 55.184 -12.034 1.00 42.94 364 PRO A C 1
ATOM 2773 O O . PRO A 1 364 ? 1.744 54.377 -11.114 1.00 42.94 364 PRO A O 1
ATOM 2776 N N . ARG A 1 365 ? 3.084 55.730 -12.309 1.00 37.91 365 ARG A N 1
ATOM 2777 C CA . ARG A 1 365 ? 4.264 55.507 -11.463 1.00 37.91 365 ARG A CA 1
ATOM 2778 C C . ARG A 1 365 ? 3.988 56.042 -10.058 1.00 37.91 365 ARG A C 1
ATOM 2780 O O . ARG A 1 365 ? 3.956 57.253 -9.863 1.00 37.91 365 ARG A O 1
ATOM 2787 N N . ALA A 1 366 ? 3.856 55.146 -9.085 1.00 38.50 366 ALA A N 1
ATOM 2788 C CA . ALA A 1 366 ? 3.950 55.524 -7.683 1.00 38.50 366 ALA A CA 1
ATOM 2789 C C . ALA A 1 366 ? 5.360 56.070 -7.400 1.00 38.50 366 ALA A C 1
ATOM 2791 O O . ALA A 1 366 ? 6.359 55.438 -7.755 1.00 38.50 366 ALA A O 1
ATOM 2792 N N . SER A 1 367 ? 5.438 57.243 -6.771 1.00 46.97 367 SER A N 1
ATOM 2793 C CA . SER A 1 367 ? 6.699 57.802 -6.278 1.00 46.97 367 SER A CA 1
ATOM 2794 C C . SER A 1 367 ? 7.344 56.861 -5.250 1.00 46.97 367 SER A C 1
ATOM 2796 O O . SER A 1 367 ? 6.620 56.188 -4.510 1.00 46.97 367 SER A O 1
ATOM 2798 N N . PRO A 1 368 ? 8.687 56.803 -5.158 1.00 45.22 368 PRO A N 1
ATOM 2799 C CA . PRO A 1 368 ? 9.343 56.051 -4.095 1.00 45.22 368 PRO A CA 1
ATOM 2800 C C . PRO A 1 368 ? 8.950 56.628 -2.720 1.00 45.22 368 PRO A C 1
ATOM 2802 O O . PRO A 1 368 ? 8.885 57.852 -2.583 1.00 45.22 368 PRO A O 1
ATOM 2805 N N . PRO A 1 369 ? 8.690 55.786 -1.703 1.00 40.97 369 PRO A N 1
ATOM 2806 C CA . PRO A 1 369 ? 8.349 56.262 -0.367 1.00 40.97 369 PRO A CA 1
ATOM 2807 C C . PRO A 1 369 ? 9.544 56.958 0.295 1.00 40.97 369 PRO A C 1
ATOM 2809 O O . PRO A 1 369 ? 10.691 56.531 0.142 1.00 40.97 369 PRO A O 1
ATOM 2812 N N . GLU A 1 370 ? 9.265 58.009 1.065 1.00 40.19 370 GLU A N 1
ATOM 2813 C CA . GLU A 1 370 ? 10.283 58.745 1.815 1.00 40.19 370 GLU A CA 1
ATOM 2814 C C . GLU A 1 370 ? 10.966 57.872 2.882 1.00 40.19 370 GLU A C 1
ATOM 2816 O O . GLU A 1 370 ? 10.387 56.939 3.448 1.00 40.19 370 GLU A O 1
ATOM 2821 N N . ALA A 1 371 ? 12.228 58.189 3.172 1.00 36.25 371 ALA A N 1
ATOM 2822 C CA . ALA A 1 371 ? 13.065 57.410 4.074 1.00 36.25 371 ALA A CA 1
ATOM 2823 C C . ALA A 1 371 ? 12.705 57.648 5.553 1.00 36.25 371 ALA A C 1
ATOM 2825 O O . ALA A 1 371 ? 13.343 58.445 6.242 1.00 36.25 371 ALA A O 1
ATOM 2826 N N . LEU A 1 372 ? 11.717 56.908 6.067 1.00 36.00 372 LEU A N 1
ATOM 2827 C CA . LEU A 1 372 ? 11.436 56.849 7.505 1.00 36.00 372 LEU A CA 1
ATOM 2828 C C . LEU A 1 372 ? 12.680 56.380 8.282 1.00 36.00 372 LEU A C 1
ATOM 2830 O O . LEU A 1 372 ? 13.198 55.277 8.077 1.00 36.00 372 LEU A O 1
ATOM 2834 N N . ALA A 1 373 ? 13.166 57.241 9.177 1.00 37.97 373 ALA A N 1
ATOM 2835 C CA . ALA A 1 373 ? 14.407 57.031 9.910 1.00 37.97 373 ALA A CA 1
ATOM 2836 C C . ALA A 1 373 ? 14.326 55.826 10.865 1.00 37.97 373 ALA A C 1
ATOM 2838 O O . ALA A 1 373 ? 13.364 55.655 11.614 1.00 37.97 373 ALA A O 1
ATOM 2839 N N . ARG A 1 374 ? 15.378 54.997 10.878 1.00 34.28 374 ARG A N 1
ATOM 2840 C CA . ARG A 1 374 ? 15.485 53.849 11.792 1.00 34.28 374 ARG A CA 1
ATOM 2841 C C . ARG A 1 374 ? 15.851 54.306 13.212 1.00 34.28 374 ARG A C 1
ATOM 2843 O O . ARG A 1 374 ? 16.874 54.976 13.363 1.00 34.28 374 ARG A O 1
ATOM 2850 N N . PRO A 1 375 ? 15.139 53.856 14.262 1.00 32.62 375 PRO A N 1
ATOM 2851 C CA . PRO A 1 375 ? 15.635 53.943 15.633 1.00 32.62 375 PRO A CA 1
ATOM 2852 C C . PRO A 1 375 ? 16.955 53.171 15.787 1.00 32.62 375 PRO A C 1
ATOM 2854 O O . PRO A 1 375 ? 17.080 52.037 15.318 1.00 32.62 375 PRO A O 1
ATOM 2857 N N . GLN A 1 376 ? 17.948 53.767 16.450 1.00 32.19 376 GLN A N 1
ATOM 2858 C CA . GLN A 1 376 ? 19.246 53.122 16.670 1.00 32.19 376 GLN A CA 1
ATOM 2859 C C . GLN A 1 376 ? 19.182 52.113 17.827 1.00 32.19 376 GLN A C 1
ATOM 2861 O O . GLN A 1 376 ? 19.189 52.490 18.998 1.00 32.19 376 GLN A O 1
ATOM 2866 N N . ALA A 1 377 ? 19.203 50.818 17.509 1.00 33.78 377 ALA A N 1
ATOM 2867 C CA . ALA A 1 377 ? 19.488 49.779 18.496 1.00 33.78 377 ALA A CA 1
ATOM 2868 C C . ALA A 1 377 ? 20.999 49.751 18.798 1.00 33.78 377 ALA A C 1
ATOM 2870 O O . ALA A 1 377 ? 21.803 49.378 17.941 1.00 33.78 377 ALA A O 1
ATOM 2871 N N . LYS A 1 378 ? 21.397 50.149 20.014 1.00 30.39 378 LYS A N 1
ATOM 2872 C CA . LYS A 1 378 ? 22.803 50.116 20.449 1.00 30.39 378 LYS A CA 1
ATOM 2873 C C . LYS A 1 378 ? 23.313 48.672 20.523 1.00 30.39 378 LYS A C 1
ATOM 2875 O O . LYS A 1 378 ? 22.829 47.887 21.334 1.00 30.39 378 LYS A O 1
ATOM 2880 N N . ARG A 1 379 ? 24.342 48.343 19.736 1.00 29.64 379 ARG A N 1
ATOM 2881 C CA . ARG A 1 379 ? 25.220 47.196 20.021 1.00 29.64 379 ARG A CA 1
ATOM 2882 C C . ARG A 1 379 ? 26.137 47.546 21.203 1.00 29.64 379 ARG A C 1
ATOM 2884 O O . ARG A 1 379 ? 26.723 48.629 21.172 1.00 29.64 379 ARG A O 1
ATOM 2891 N N . PRO A 1 380 ? 26.346 46.646 22.177 1.00 31.66 380 PRO A N 1
ATOM 2892 C CA . PRO A 1 380 ? 27.545 46.681 23.009 1.00 31.66 380 PRO A CA 1
ATOM 2893 C C . PRO A 1 380 ? 28.788 46.498 22.126 1.00 31.66 380 PRO A C 1
ATOM 2895 O O . PRO A 1 380 ? 28.768 45.693 21.190 1.00 31.66 380 PRO A O 1
ATOM 2898 N N . GLN A 1 381 ? 29.857 47.239 22.408 1.00 27.95 381 GLN A N 1
ATOM 2899 C CA . GLN A 1 381 ? 31.171 46.981 21.818 1.00 27.95 381 GLN A CA 1
ATOM 2900 C C . GLN A 1 381 ? 31.907 45.912 22.633 1.00 27.95 381 GLN A C 1
ATOM 2902 O O . GLN A 1 381 ? 31.709 45.797 23.840 1.00 27.95 381 GLN A O 1
ATOM 2907 N N . VAL A 1 382 ? 32.768 45.153 21.957 1.00 27.73 382 VAL A N 1
ATOM 2908 C CA . VAL A 1 382 ? 33.803 44.325 22.584 1.00 27.73 382 VAL A CA 1
ATOM 2909 C C . VAL A 1 382 ? 35.129 45.055 22.388 1.00 27.73 382 VAL A C 1
ATOM 2911 O O . VAL A 1 382 ? 35.408 45.517 21.282 1.00 27.73 382 VAL A O 1
ATOM 2914 N N . SER A 1 383 ? 35.921 45.164 23.449 1.00 28.53 383 SER A N 1
ATOM 2915 C CA . SER A 1 383 ? 37.275 45.720 23.438 1.00 28.53 383 SER A CA 1
ATOM 2916 C C . SER A 1 383 ? 38.137 44.933 24.421 1.00 28.53 383 SER A C 1
ATOM 2918 O O . SER A 1 383 ? 37.719 44.715 25.558 1.00 28.53 383 SER A O 1
ATOM 2920 N N . GLU A 1 384 ? 39.311 44.500 23.978 1.00 31.09 384 GLU A N 1
ATOM 2921 C CA . GLU A 1 384 ? 40.235 43.660 24.745 1.00 31.09 384 GLU A CA 1
ATOM 2922 C C . GLU A 1 384 ? 41.161 44.509 25.631 1.00 31.09 384 GLU A C 1
ATOM 2924 O O . GLU A 1 384 ? 41.720 45.498 25.162 1.00 31.09 384 GLU A O 1
ATOM 2929 N N . THR A 1 385 ? 41.388 44.078 26.875 1.00 29.20 385 THR A N 1
ATOM 2930 C CA . THR A 1 385 ? 42.571 44.419 27.691 1.00 29.20 385 THR A CA 1
ATOM 2931 C C . THR A 1 385 ? 42.877 43.270 28.650 1.00 29.20 385 THR A C 1
ATOM 2933 O O . THR A 1 385 ? 41.949 42.654 29.173 1.00 29.20 385 THR A O 1
ATOM 2936 N N . ASP A 1 386 ? 44.166 42.999 28.865 1.00 28.59 386 ASP A N 1
ATOM 2937 C CA . ASP A 1 386 ? 44.690 41.807 29.558 1.00 28.59 386 ASP A CA 1
ATOM 2938 C C . ASP A 1 386 ? 44.972 42.094 31.076 1.00 28.59 386 ASP A C 1
ATOM 2940 O O . ASP A 1 386 ? 44.346 43.014 31.612 1.00 28.59 386 ASP A O 1
ATOM 2944 N N . PRO A 1 387 ? 45.755 41.332 31.878 1.00 46.56 387 PRO A N 1
ATOM 2945 C CA . PRO A 1 387 ? 45.163 40.659 33.041 1.00 46.56 387 PRO A CA 1
ATOM 2946 C C . PRO A 1 387 ? 45.800 41.001 34.407 1.00 46.56 387 PRO A C 1
ATOM 2948 O O . PRO A 1 387 ? 46.949 41.434 34.487 1.00 46.56 387 PRO A O 1
ATOM 2951 N N . SER A 1 388 ? 45.112 40.700 35.523 1.00 24.12 388 SER A N 1
ATOM 2952 C CA . SER A 1 388 ? 45.762 40.244 36.781 1.00 24.12 388 SER A CA 1
ATOM 2953 C C . SER A 1 388 ? 44.804 39.834 37.925 1.00 24.12 388 SER A C 1
ATOM 2955 O O . SER A 1 388 ? 43.781 40.460 38.163 1.00 24.12 388 SER A O 1
ATOM 2957 N N . LEU A 1 389 ? 45.223 38.788 38.657 1.00 27.91 389 LEU A N 1
ATOM 2958 C CA . LEU A 1 389 ? 45.096 38.540 40.113 1.00 27.91 389 LEU A CA 1
ATOM 2959 C C . LEU A 1 389 ? 43.755 38.769 40.862 1.00 27.91 389 LEU A C 1
ATOM 2961 O O . LEU A 1 389 ? 43.445 39.895 41.236 1.00 27.91 389 LEU A O 1
ATOM 2965 N N . ALA A 1 390 ? 43.111 37.674 41.313 1.00 29.00 390 ALA A N 1
ATOM 2966 C CA . ALA A 1 390 ? 42.939 37.323 42.750 1.00 29.00 390 ALA A CA 1
ATOM 2967 C C . ALA A 1 390 ? 42.119 36.017 42.971 1.00 29.00 390 ALA A C 1
ATOM 2969 O O . ALA A 1 390 ? 41.343 35.607 42.111 1.00 29.00 390 ALA A O 1
ATOM 2970 N N . SER A 1 391 ? 42.297 35.339 44.118 1.00 26.89 391 SER A N 1
ATOM 2971 C CA . SER A 1 391 ? 41.586 34.109 44.571 1.00 26.89 391 SER A CA 1
ATOM 2972 C C . SER A 1 391 ? 41.900 33.813 46.060 1.00 26.89 391 SER A C 1
ATOM 2974 O O . SER A 1 391 ? 42.849 34.415 46.565 1.00 26.89 391 SER A O 1
ATOM 2976 N N . PRO A 1 392 ? 41.250 32.842 46.758 1.00 48.50 392 PRO A N 1
ATOM 2977 C CA . PRO A 1 392 ? 39.976 32.152 46.504 1.00 48.50 392 PRO A CA 1
ATOM 2978 C C . PRO A 1 392 ? 38.879 32.799 47.401 1.00 48.50 392 PRO A C 1
ATOM 2980 O O . PRO A 1 392 ? 38.553 33.926 47.030 1.00 48.50 392 PRO A O 1
ATOM 2983 N N . PRO A 1 393 ? 38.367 32.312 48.575 1.00 42.84 393 PRO A N 1
ATOM 2984 C CA . PRO A 1 393 ? 38.172 30.978 49.216 1.00 42.84 393 PRO A CA 1
ATOM 2985 C C . PRO A 1 393 ? 36.657 30.589 49.327 1.00 42.84 393 PRO A C 1
ATOM 2987 O O . PRO A 1 393 ? 35.816 31.289 48.779 1.00 42.84 393 PRO A O 1
ATOM 2990 N N . ALA A 1 394 ? 36.191 29.592 50.104 1.00 28.81 394 ALA A N 1
ATOM 2991 C CA . ALA A 1 394 ? 36.493 28.146 50.157 1.00 28.81 394 ALA A CA 1
ATOM 2992 C C . ALA A 1 394 ? 35.366 27.387 50.933 1.00 28.81 394 ALA A C 1
ATOM 2994 O O . ALA A 1 394 ? 34.593 28.018 51.648 1.00 28.81 394 ALA A O 1
ATOM 2995 N N . ALA A 1 395 ? 35.355 26.041 50.866 1.00 28.48 395 ALA A N 1
ATOM 2996 C CA . ALA A 1 395 ? 34.494 25.096 51.623 1.00 28.48 395 ALA A CA 1
ATOM 2997 C C . ALA A 1 395 ? 32.975 25.088 51.270 1.00 28.48 395 ALA A C 1
ATOM 2999 O O . ALA A 1 395 ? 32.469 26.019 50.658 1.00 28.48 395 ALA A O 1
ATOM 3000 N N . ALA A 1 396 ? 32.190 24.038 51.564 1.00 29.06 396 ALA A N 1
ATOM 3001 C CA . ALA A 1 396 ? 32.468 22.797 52.309 1.00 29.06 396 ALA A CA 1
ATOM 3002 C C . ALA A 1 396 ? 31.860 21.542 51.632 1.00 29.06 396 ALA A C 1
ATOM 3004 O O . ALA A 1 396 ? 31.017 21.654 50.745 1.00 29.06 396 ALA A O 1
ATOM 3005 N N . ALA A 1 397 ? 32.262 20.345 52.078 1.00 28.81 397 ALA A N 1
ATOM 3006 C CA . ALA A 1 397 ? 31.760 19.052 51.597 1.00 28.81 397 ALA A CA 1
ATOM 3007 C C . ALA A 1 397 ? 31.441 18.101 52.766 1.00 28.81 397 ALA A C 1
ATOM 3009 O O . ALA A 1 397 ? 32.052 18.209 53.828 1.00 28.81 397 ALA A O 1
ATOM 3010 N N . VAL A 1 398 ? 30.533 17.138 52.555 1.00 28.22 398 VAL A N 1
ATOM 3011 C CA . VAL A 1 398 ? 30.269 16.026 53.487 1.00 28.22 398 VAL A CA 1
ATOM 3012 C C . VAL A 1 398 ? 30.080 14.725 52.699 1.00 28.22 398 VAL A C 1
ATOM 3014 O O . VAL A 1 398 ? 29.120 14.584 51.948 1.00 28.22 398 VAL A O 1
ATOM 3017 N N . SER A 1 399 ? 30.976 13.756 52.898 1.00 29.64 399 SER A N 1
ATOM 3018 C CA . SER A 1 399 ? 30.829 12.367 52.434 1.00 29.64 399 SER A CA 1
ATOM 3019 C C . SER A 1 399 ? 31.576 11.439 53.399 1.00 29.64 399 SER A C 1
ATOM 3021 O O . SER A 1 399 ? 32.749 11.678 53.682 1.00 29.64 399 SER A O 1
ATOM 3023 N N . GLY A 1 400 ? 30.904 10.412 53.926 1.00 27.61 400 GLY A N 1
ATOM 3024 C CA . GLY A 1 400 ? 31.469 9.490 54.920 1.00 27.61 400 GLY A CA 1
ATOM 3025 C C . GLY A 1 400 ? 32.416 8.430 54.340 1.00 27.61 400 GLY A C 1
ATOM 3026 O O . GLY A 1 400 ? 32.281 8.022 53.190 1.00 27.61 400 GLY A O 1
ATOM 3027 N N . ALA A 1 401 ? 33.357 7.974 55.172 1.00 30.05 401 ALA A N 1
ATOM 3028 C CA . ALA A 1 401 ? 34.236 6.821 54.930 1.00 30.05 401 ALA A CA 1
ATOM 3029 C C . ALA A 1 401 ? 33.471 5.477 55.138 1.00 30.05 401 ALA A C 1
ATOM 3031 O O . ALA A 1 401 ? 32.299 5.504 55.500 1.00 30.05 401 ALA A O 1
ATOM 3032 N N . SER A 1 402 ? 34.020 4.264 54.963 1.00 30.72 402 SER A N 1
ATOM 3033 C CA . SER A 1 402 ? 35.422 3.808 54.853 1.00 30.72 402 SER A CA 1
ATOM 3034 C C . SER A 1 402 ? 35.514 2.437 54.117 1.00 30.72 402 SER A C 1
ATOM 3036 O O . SER A 1 402 ? 34.468 1.847 53.847 1.00 30.72 402 SER A O 1
ATOM 3038 N N . PRO A 1 403 ? 36.712 1.904 53.769 1.00 46.81 403 PRO A N 1
ATOM 3039 C CA . PRO A 1 403 ? 36.869 0.811 52.791 1.00 46.81 403 PRO A CA 1
ATOM 3040 C C . PRO A 1 403 ? 37.382 -0.529 53.364 1.00 46.81 403 PRO A C 1
ATOM 3042 O O . PRO A 1 403 ? 37.747 -0.624 54.535 1.00 46.81 403 PRO A O 1
ATOM 3045 N N . SER A 1 404 ? 37.570 -1.534 52.490 1.00 28.56 404 SER A N 1
ATOM 3046 C CA . SER A 1 404 ? 38.623 -2.556 52.652 1.00 28.56 404 SER A CA 1
ATOM 3047 C C . SER A 1 404 ? 39.064 -3.235 51.341 1.00 28.56 404 SER A C 1
ATOM 3049 O O . SER A 1 404 ? 38.233 -3.761 50.619 1.00 28.56 404 SER A O 1
ATOM 3051 N N . GLN A 1 405 ? 40.389 -3.209 51.112 1.00 31.05 405 GLN A N 1
ATOM 3052 C CA . GLN A 1 405 ? 41.298 -4.315 50.717 1.00 31.05 405 GLN A CA 1
ATOM 3053 C C . GLN A 1 405 ? 40.994 -5.214 49.479 1.00 31.05 405 GLN A C 1
ATOM 3055 O O . GLN A 1 405 ? 39.864 -5.607 49.247 1.00 31.05 405 GLN A O 1
ATOM 3060 N N . ALA A 1 406 ? 41.976 -5.677 48.682 1.00 29.39 406 ALA A N 1
ATOM 3061 C CA . ALA A 1 406 ? 43.394 -5.298 48.555 1.00 29.39 406 ALA A CA 1
ATOM 3062 C C . ALA A 1 406 ? 44.046 -5.801 47.234 1.00 29.39 406 ALA A C 1
ATOM 3064 O O . ALA A 1 406 ? 43.725 -6.865 46.723 1.00 29.39 406 ALA A O 1
ATOM 3065 N N . LEU A 1 407 ? 45.015 -5.014 46.744 1.00 28.81 407 LEU A N 1
ATOM 3066 C CA . LEU A 1 407 ? 46.303 -5.383 46.119 1.00 28.81 407 LEU A CA 1
ATOM 3067 C C . LEU A 1 407 ? 46.504 -6.763 45.426 1.00 28.81 407 LEU A C 1
ATOM 3069 O O . LEU A 1 407 ? 46.702 -7.757 46.111 1.00 28.81 407 LEU A O 1
ATOM 3073 N N . VAL A 1 408 ? 46.794 -6.747 44.111 1.00 30.45 408 VAL A N 1
ATOM 3074 C CA . VAL A 1 408 ? 47.957 -7.439 43.482 1.00 30.45 408 VAL A CA 1
ATOM 3075 C C . VAL A 1 408 ? 48.498 -6.560 42.333 1.00 30.45 408 VAL A C 1
ATOM 3077 O O . VAL A 1 408 ? 47.742 -5.828 41.698 1.00 30.45 408 VAL A O 1
ATOM 3080 N N . ARG A 1 409 ? 49.815 -6.601 42.067 1.00 31.78 409 ARG A N 1
ATOM 3081 C CA . ARG A 1 409 ? 50.483 -5.944 40.922 1.00 31.78 409 ARG A CA 1
ATOM 3082 C C . ARG A 1 409 ? 51.114 -6.979 39.985 1.00 31.78 409 ARG A C 1
ATOM 3084 O O . ARG A 1 409 ? 51.795 -7.875 40.471 1.00 31.78 409 ARG A O 1
ATOM 3091 N N . SER A 1 410 ? 51.103 -6.724 38.677 1.00 29.92 410 SER A N 1
ATOM 3092 C CA . SER A 1 410 ? 52.186 -7.149 37.773 1.00 29.92 410 SER A CA 1
ATOM 3093 C C . SER A 1 410 ? 52.292 -6.220 36.550 1.00 29.92 410 SER A C 1
ATOM 3095 O O . SER A 1 410 ? 51.308 -5.638 36.102 1.00 29.92 410 SER A O 1
ATOM 3097 N N . ARG A 1 411 ? 53.518 -6.018 36.045 1.00 31.52 411 ARG A N 1
ATOM 3098 C CA . ARG A 1 411 ? 53.840 -5.252 34.823 1.00 31.52 411 ARG A CA 1
ATOM 3099 C C . ARG A 1 411 ? 54.608 -6.158 33.862 1.00 31.52 411 ARG A C 1
ATOM 3101 O O . ARG A 1 411 ? 55.593 -6.758 34.285 1.00 31.52 411 ARG A O 1
ATOM 3108 N N . THR A 1 412 ? 54.275 -6.146 32.574 1.00 31.16 412 THR A N 1
ATOM 3109 C CA . THR A 1 412 ? 55.199 -6.470 31.461 1.00 31.16 412 THR A CA 1
ATOM 3110 C C . THR A 1 412 ? 54.565 -5.951 30.162 1.00 31.16 412 THR A C 1
ATOM 3112 O O . THR A 1 412 ? 53.434 -6.289 29.853 1.00 31.16 412 THR A O 1
ATOM 3115 N N . LYS A 1 413 ? 55.103 -4.859 29.604 1.00 29.73 413 LYS A N 1
ATOM 3116 C CA . LYS A 1 413 ? 56.009 -4.803 28.433 1.00 29.73 413 LYS A CA 1
ATOM 3117 C C . LYS A 1 413 ? 55.335 -5.086 27.076 1.00 29.73 413 LYS A C 1
ATOM 3119 O O . LYS A 1 413 ? 54.976 -6.217 26.781 1.00 29.73 413 LYS A O 1
ATOM 3124 N N . GLN A 1 414 ? 55.299 -4.050 26.233 1.00 34.28 414 GLN A N 1
ATOM 3125 C CA . GLN A 1 414 ? 55.232 -4.168 24.768 1.00 34.28 414 GLN A CA 1
ATOM 3126 C C . GLN A 1 414 ? 56.518 -4.811 24.210 1.00 34.28 414 GLN A C 1
ATOM 3128 O O . GLN A 1 414 ? 57.544 -4.852 24.901 1.00 34.28 414 GLN A O 1
ATOM 3133 N N . PRO A 1 415 ? 56.494 -5.213 22.932 1.00 39.94 415 PRO A N 1
ATOM 3134 C CA . PRO A 1 415 ? 57.366 -4.540 21.961 1.00 39.94 415 PRO A CA 1
ATOM 3135 C C . PRO A 1 415 ? 56.593 -3.889 20.794 1.00 39.94 415 PRO A C 1
ATOM 3137 O O . PRO A 1 415 ? 55.405 -4.133 20.602 1.00 39.94 415 PRO A O 1
ATOM 3140 N N . GLN A 1 416 ? 57.287 -3.033 20.038 1.00 33.53 416 GLN A N 1
ATOM 3141 C CA . GLN A 1 416 ? 56.843 -2.461 18.757 1.00 33.53 416 GLN A CA 1
ATOM 3142 C C . GLN A 1 416 ? 57.398 -3.287 17.570 1.00 33.53 416 GLN A C 1
ATOM 3144 O O . GLN A 1 416 ? 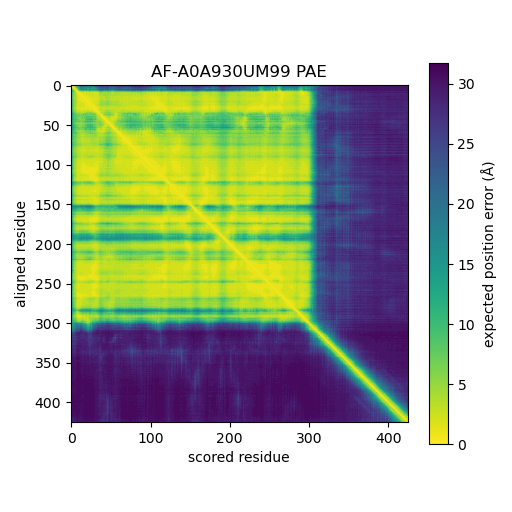57.964 -4.358 17.778 1.00 33.53 416 GLN A O 1
ATOM 3149 N N . VAL A 1 417 ? 57.336 -2.698 16.365 1.00 31.47 417 VAL A N 1
ATOM 3150 C CA . VAL A 1 417 ? 57.813 -3.174 15.048 1.00 31.47 417 VAL A CA 1
ATOM 3151 C C . VAL A 1 417 ? 56.776 -4.054 14.317 1.00 31.47 417 VAL A C 1
ATOM 3153 O O . VAL A 1 417 ? 56.216 -4.966 14.912 1.00 31.47 417 VAL A O 1
ATOM 3156 N N . GLY A 1 418 ? 56.449 -3.810 13.040 1.00 29.38 418 GLY A N 1
ATOM 3157 C CA . GLY A 1 418 ? 57.038 -2.843 12.100 1.00 29.38 418 GLY A CA 1
ATOM 3158 C C . GLY A 1 418 ? 56.065 -2.299 11.053 1.00 29.38 418 GLY A C 1
ATOM 3159 O O . GLY A 1 418 ? 54.996 -2.852 10.815 1.00 29.38 418 GLY A O 1
ATOM 3160 N N . GLU A 1 419 ? 56.474 -1.184 10.460 1.00 33.12 419 GLU A N 1
ATOM 3161 C CA . GLU A 1 419 ? 55.803 -0.459 9.382 1.00 33.12 419 GLU A CA 1
ATOM 3162 C C . GLU A 1 419 ? 56.204 -1.073 8.028 1.00 33.12 419 GLU A C 1
ATOM 3164 O O . GLU A 1 419 ? 57.373 -1.409 7.830 1.00 33.12 419 GLU A O 1
ATOM 3169 N N . ILE A 1 420 ? 55.246 -1.259 7.115 1.00 39.28 420 ILE A N 1
ATOM 3170 C CA . ILE A 1 420 ? 55.492 -1.747 5.749 1.00 39.28 420 ILE A CA 1
ATOM 3171 C C . ILE A 1 420 ? 54.776 -0.804 4.782 1.00 39.28 420 ILE A C 1
ATOM 3173 O O . ILE A 1 420 ? 53.559 -0.642 4.852 1.00 39.28 420 ILE A O 1
ATOM 3177 N N . ASP A 1 421 ? 55.561 -0.189 3.905 1.00 39.47 421 ASP A N 1
ATOM 3178 C CA . ASP A 1 421 ? 55.142 0.739 2.850 1.00 39.47 421 ASP A CA 1
ATOM 3179 C C . ASP A 1 421 ? 55.260 0.050 1.466 1.00 39.47 421 ASP A C 1
ATOM 3181 O O . ASP A 1 421 ? 55.590 -1.136 1.391 1.00 39.47 421 ASP A O 1
ATOM 3185 N N . LEU A 1 422 ? 55.077 0.819 0.384 1.00 35.28 422 LEU A N 1
ATOM 3186 C CA . LEU A 1 422 ? 55.125 0.472 -1.047 1.00 35.28 422 LEU A CA 1
ATOM 3187 C C . LEU A 1 422 ? 53.801 -0.048 -1.654 1.00 35.28 422 LEU A C 1
ATOM 3189 O O . LEU A 1 422 ? 53.095 -0.854 -1.053 1.00 35.28 422 LEU A O 1
ATOM 3193 N N . PRO A 1 423 ? 53.539 0.266 -2.939 1.00 47.78 423 PRO A N 1
ATOM 3194 C CA . PRO A 1 423 ? 53.703 1.592 -3.543 1.00 47.78 423 PRO A CA 1
ATOM 3195 C C . PRO A 1 423 ? 52.468 2.004 -4.374 1.00 47.78 423 PRO A C 1
ATOM 3197 O O . PRO A 1 423 ? 51.555 1.215 -4.612 1.00 47.78 423 PRO A O 1
ATOM 3200 N N . ARG A 1 424 ? 52.455 3.243 -4.883 1.00 42.22 424 ARG A N 1
ATOM 3201 C CA . ARG A 1 424 ? 51.536 3.639 -5.966 1.00 42.22 424 ARG A CA 1
ATOM 3202 C C . ARG A 1 424 ? 52.176 3.385 -7.331 1.00 42.22 424 ARG A C 1
ATOM 3204 O O . ARG A 1 424 ? 53.342 3.728 -7.521 1.00 42.22 424 ARG A O 1
ATOM 3211 N N . GLY A 1 425 ? 51.376 2.869 -8.260 1.00 46.47 425 GLY A N 1
ATOM 3212 C CA . GLY A 1 425 ? 51.592 2.848 -9.708 1.00 46.47 425 GLY A CA 1
ATOM 3213 C C . GLY A 1 425 ? 50.271 3.167 -10.392 1.00 46.47 425 GLY A C 1
ATOM 3214 O O . GLY A 1 425 ? 49.246 2.675 -9.869 1.00 46.47 425 GLY A O 1
#

Mean predicted aligned error: 16.01 Å

Sequence (425 aa):
MSPDLSSAAIWIGDCLRIMQGFDDGSVDLIYLDPPFNSNRNYRGSPGTPAAGAGFSDIWTVDDFDADEHRALADRNALASKVIDLAGDIRGDSMRSYLSFMAARLWEMHRILRAGGSLYLHCDPGASHYLKLILDALFGKKAFQNEIVWCYGLGGSSRKRYSRKHDVILFYAKGAQGPATFNKPCVPSTSQKMKGKPKGATDIWEIPALNNMSKERTGYPSQKPLALLERIVAASSEPGDLVLDPFCGCATTLVAADRLQRRWAGIDRSPLVAELVDRRLRADRKEWKGVSVLTDPPLRGAAEASDRAAVGGDALDRRRWAAQAPSPHAAGDARYPLAEIDADADADAEFDSSLASSPAAPAVPRASPPEALARPQAKRPQVSETDPSLASPPAAAAVSGASPSQALVRSRTKQPQVGEIDLPRG

Secondary structure (DSSP, 8-state):
----TTS-EEEES-HHHHHTTSPTT-EEEEEE------SEEEEPPTTSTTTT-EEEE---GGG--HHHHHHHHTT-HHHHHHHHHHHHHH-HHHHHHHHHHHHHHHHHHHHEEEEEEEEEEE-TTTHHHHHHHHHHHH-T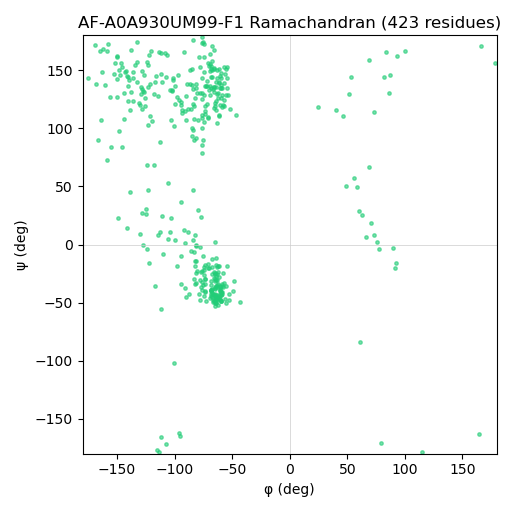TSEEEEEEEE-S-S---SSSPPP-EEEEEEEESSTT--S-----EEE--SGGGTTSEEE--SEEE-----TT-TT--S-TTPPPHHHHHHHHHHS--TT-EEEETT-TT-HHHHHHHHTT-EEEEEES-THHHHHHHHHHHHH-TT----EEE-SPP-TTHHHHHHHHHTSS------SSTT-----------PPPPPP----S-------TT---PPPPPPPP-PPPPP-PPPP--PPPP--------------------------------------------